Protein AF-A0A316I1Z2-F1 (afdb_monomer_lite)

Structure (mmCIF, N/CA/C/O backbone):
data_AF-A0A316I1Z2-F1
#
_entry.id   AF-A0A316I1Z2-F1
#
loop_
_atom_site.group_PDB
_atom_site.id
_atom_site.type_symbol
_atom_site.label_atom_id
_atom_site.label_alt_id
_atom_site.label_comp_id
_atom_site.label_asym_id
_atom_site.label_entity_id
_atom_site.label_seq_id
_atom_site.pdbx_PDB_ins_code
_atom_site.Cartn_x
_atom_site.Cartn_y
_atom_site.Cartn_z
_atom_site.occupancy
_atom_site.B_iso_or_equiv
_atom_site.auth_seq_id
_atom_site.auth_comp_id
_atom_site.auth_asym_id
_atom_site.auth_atom_id
_atom_site.pdbx_PDB_model_num
ATOM 1 N N . MET A 1 1 ? 31.428 8.433 -7.213 1.00 46.78 1 MET A N 1
ATOM 2 C CA . MET A 1 1 ? 30.487 7.360 -6.812 1.00 46.78 1 MET A CA 1
ATOM 3 C C . MET A 1 1 ? 29.718 6.823 -8.024 1.00 46.78 1 MET A C 1
ATOM 5 O O . MET A 1 1 ? 29.786 5.626 -8.244 1.00 46.78 1 MET A O 1
ATOM 9 N N . MET A 1 2 ? 29.160 7.686 -8.890 1.00 40.25 2 MET A N 1
ATOM 10 C CA . MET A 1 2 ? 28.476 7.294 -10.144 1.00 40.25 2 MET A CA 1
ATOM 11 C C . MET A 1 2 ? 29.281 6.396 -11.114 1.00 40.25 2 MET A C 1
ATOM 13 O O . MET A 1 2 ? 28.706 5.475 -11.684 1.00 40.25 2 MET A O 1
ATOM 17 N N . ASP A 1 3 ? 30.599 6.582 -11.278 1.00 41.19 3 ASP A N 1
ATOM 18 C CA . ASP A 1 3 ? 31.396 5.741 -12.202 1.00 41.19 3 ASP A CA 1
ATOM 19 C C . ASP A 1 3 ? 31.629 4.299 -11.716 1.00 41.19 3 ASP A C 1
ATOM 21 O O . ASP A 1 3 ? 31.776 3.384 -12.529 1.00 41.19 3 ASP A O 1
ATOM 25 N N . ARG A 1 4 ? 31.617 4.059 -10.395 1.00 43.34 4 ARG A N 1
ATOM 26 C CA . ARG A 1 4 ? 31.746 2.698 -9.840 1.00 43.34 4 ARG A CA 1
ATOM 27 C C . ARG A 1 4 ? 30.469 1.886 -10.045 1.00 43.34 4 ARG A C 1
ATOM 29 O O . ARG A 1 4 ? 30.561 0.697 -10.348 1.00 43.34 4 ARG A O 1
ATOM 36 N N . ASP A 1 5 ? 29.307 2.527 -9.950 1.00 40.28 5 ASP A N 1
ATOM 37 C CA . ASP A 1 5 ? 28.021 1.879 -10.222 1.00 40.28 5 ASP A CA 1
ATOM 38 C C . ASP A 1 5 ? 27.860 1.587 -11.721 1.00 40.28 5 ASP A C 1
ATOM 40 O O . ASP A 1 5 ? 27.439 0.497 -12.099 1.00 40.28 5 ASP A O 1
ATOM 44 N N . ARG A 1 6 ? 28.336 2.484 -12.597 1.00 44.94 6 ARG A N 1
ATOM 45 C CA . ARG A 1 6 ? 28.311 2.289 -14.059 1.00 44.94 6 ARG A CA 1
ATOM 46 C C . ARG A 1 6 ? 29.178 1.111 -14.528 1.00 44.94 6 ARG A C 1
ATOM 48 O O . ARG A 1 6 ? 28.749 0.319 -15.368 1.00 44.94 6 ARG A O 1
ATOM 55 N N . ALA A 1 7 ? 30.376 0.946 -13.959 1.00 49.59 7 ALA A N 1
ATOM 56 C CA . ALA A 1 7 ? 31.235 -0.212 -14.227 1.00 49.59 7 ALA A CA 1
ATOM 57 C C . ALA A 1 7 ? 30.634 -1.530 -13.693 1.00 49.59 7 ALA A C 1
ATOM 59 O O . ALA A 1 7 ? 30.805 -2.585 -14.310 1.00 49.59 7 ALA A O 1
ATOM 60 N N . ARG A 1 8 ? 29.889 -1.476 -12.578 1.00 49.25 8 ARG A N 1
ATOM 61 C CA . ARG A 1 8 ? 29.189 -2.634 -11.996 1.00 49.25 8 ARG A CA 1
ATOM 62 C C . ARG A 1 8 ? 28.021 -3.104 -1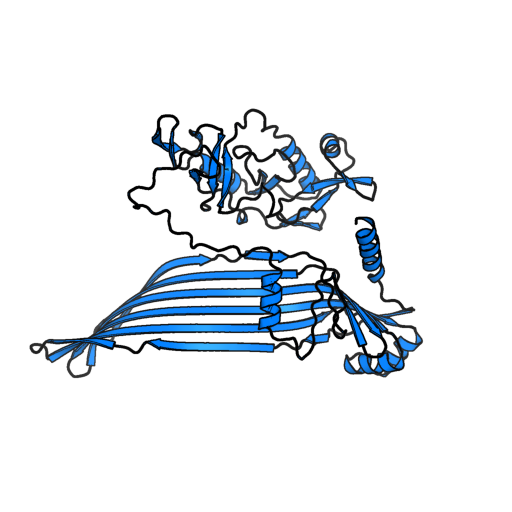2.860 1.00 49.25 8 ARG A C 1
ATOM 64 O O . ARG A 1 8 ? 27.962 -4.298 -13.151 1.00 49.25 8 ARG A O 1
ATOM 71 N N . THR A 1 9 ? 27.166 -2.199 -13.334 1.00 46.03 9 THR A N 1
ATOM 72 C CA . THR A 1 9 ? 26.037 -2.542 -14.219 1.00 46.03 9 THR A CA 1
ATOM 73 C C . THR A 1 9 ? 26.519 -3.153 -15.539 1.00 46.03 9 THR A C 1
ATOM 75 O O . THR A 1 9 ? 25.979 -4.158 -15.999 1.00 46.03 9 THR A O 1
ATOM 78 N N . ASN A 1 10 ? 27.619 -2.640 -16.102 1.00 50.72 10 ASN A N 1
ATOM 79 C CA . ASN A 1 10 ? 28.214 -3.188 -17.326 1.00 50.72 10 ASN A CA 1
ATOM 80 C C . ASN A 1 10 ? 28.819 -4.593 -17.146 1.00 50.72 10 ASN A C 1
ATOM 82 O O . ASN A 1 10 ? 28.800 -5.390 -18.083 1.00 50.72 10 ASN A O 1
ATOM 86 N N . ALA A 1 11 ? 29.335 -4.932 -15.960 1.00 52.25 11 ALA A N 1
ATOM 87 C CA . ALA A 1 11 ? 29.799 -6.289 -15.664 1.00 52.25 11 ALA A CA 1
ATOM 88 C C . ALA A 1 11 ? 28.636 -7.286 -15.502 1.00 52.25 11 ALA A C 1
ATOM 90 O O . ALA A 1 11 ? 28.808 -8.467 -15.790 1.00 52.25 11 ALA A O 1
ATOM 91 N N . ILE A 1 12 ? 27.463 -6.812 -15.069 1.00 50.16 12 ILE A N 1
ATOM 92 C CA . ILE A 1 12 ? 26.253 -7.627 -14.902 1.00 50.16 12 ILE A CA 1
ATOM 93 C C . ILE A 1 12 ? 25.601 -7.926 -16.256 1.00 50.16 12 ILE A C 1
ATOM 95 O O . ILE A 1 12 ? 25.300 -9.083 -16.530 1.00 50.16 12 ILE A O 1
ATOM 99 N N . ASN A 1 13 ? 25.500 -6.939 -17.150 1.00 49.72 13 ASN A N 1
ATOM 100 C CA . ASN A 1 13 ? 24.964 -7.152 -18.504 1.00 49.72 13 ASN A CA 1
ATOM 101 C C . ASN A 1 13 ? 25.866 -8.059 -19.365 1.00 49.72 13 ASN A C 1
ATOM 103 O O . ASN A 1 13 ? 25.390 -8.761 -20.250 1.00 49.72 13 ASN A O 1
ATOM 107 N N . ARG A 1 14 ? 27.173 -8.134 -19.070 1.00 55.22 14 ARG A N 1
ATOM 108 C CA . ARG A 1 14 ? 28.081 -9.109 -19.706 1.00 55.22 14 ARG A CA 1
ATOM 109 C C . ARG A 1 14 ? 27.858 -10.559 -19.257 1.00 55.22 14 ARG A C 1
ATOM 111 O O . ARG A 1 14 ? 28.442 -11.450 -19.863 1.00 55.22 14 ARG A O 1
ATOM 118 N N . MET A 1 15 ? 27.038 -10.813 -18.234 1.00 53.97 15 MET A N 1
ATOM 119 C CA . MET A 1 15 ? 26.677 -12.173 -17.812 1.00 53.97 15 MET A CA 1
ATOM 120 C C . MET A 1 15 ? 25.515 -12.770 -18.623 1.00 53.97 15 MET A C 1
ATOM 122 O O . MET A 1 15 ? 25.132 -13.900 -18.357 1.00 53.97 15 MET A O 1
ATOM 126 N N . GLU A 1 16 ? 24.947 -12.080 -19.618 1.00 57.81 16 GLU A N 1
ATOM 127 C CA . GLU A 1 16 ? 23.800 -12.610 -20.379 1.00 57.81 16 GLU A CA 1
ATOM 128 C C . GLU A 1 16 ? 24.110 -13.848 -21.233 1.00 57.81 16 GLU A C 1
ATOM 130 O O . GLU A 1 16 ? 23.185 -14.547 -21.651 1.00 57.81 16 GLU A O 1
ATOM 135 N N . ARG A 1 17 ? 25.390 -14.161 -21.471 1.00 68.06 17 ARG A N 1
ATOM 136 C CA . ARG A 1 17 ? 25.803 -15.406 -22.127 1.00 68.06 17 ARG A CA 1
ATOM 137 C C . ARG A 1 17 ? 26.915 -16.099 -21.341 1.00 68.06 17 ARG A C 1
ATOM 139 O O . ARG A 1 17 ? 27.908 -15.447 -21.008 1.00 68.06 17 ARG A O 1
ATOM 146 N N . PRO A 1 18 ? 26.792 -17.411 -21.074 1.00 68.75 18 PRO A N 1
ATOM 147 C CA . PRO A 1 18 ? 27.902 -18.194 -20.558 1.00 68.75 18 PRO A CA 1
ATOM 148 C C . PRO A 1 18 ? 29.105 -18.099 -21.513 1.00 68.75 18 PRO A C 1
ATOM 150 O O . PRO A 1 18 ? 28.916 -18.195 -22.726 1.00 68.75 18 PRO A O 1
ATOM 153 N N . PRO A 1 19 ? 30.336 -17.907 -21.016 1.00 69.06 19 PRO A N 1
ATOM 154 C CA . PRO A 1 19 ? 31.517 -17.875 -21.871 1.00 69.06 19 PRO A CA 1
ATOM 155 C C . PRO A 1 19 ? 31.836 -19.286 -22.387 1.00 69.06 19 PRO A C 1
ATOM 157 O O . PRO A 1 19 ? 32.014 -20.201 -21.591 1.00 69.06 19 PRO A O 1
ATOM 160 N N . GLY A 1 20 ? 31.914 -19.465 -23.706 1.00 75.81 20 GLY A N 1
ATOM 161 C CA . GLY A 1 20 ? 32.240 -20.743 -24.346 1.00 75.81 20 GLY A CA 1
ATOM 162 C C . GLY A 1 20 ? 31.683 -20.844 -25.767 1.00 75.81 20 GLY A C 1
ATOM 163 O O . GLY A 1 20 ? 30.848 -20.034 -26.169 1.00 75.81 20 GLY A O 1
ATOM 164 N N . ASP A 1 21 ? 32.140 -21.850 -26.512 1.00 84.44 21 ASP A N 1
ATOM 165 C CA . ASP A 1 21 ? 31.688 -22.126 -27.886 1.00 84.44 21 ASP A CA 1
ATOM 166 C C . ASP A 1 21 ? 30.320 -22.825 -27.906 1.00 84.44 21 ASP A C 1
ATOM 168 O O . ASP A 1 21 ? 29.581 -22.758 -28.888 1.00 84.44 21 ASP A O 1
ATOM 172 N N . VAL A 1 22 ? 29.986 -23.526 -26.818 1.00 85.25 22 VAL A N 1
ATOM 173 C CA . VAL A 1 22 ? 28.777 -24.335 -26.675 1.00 85.25 22 VAL A CA 1
ATOM 174 C C . VAL A 1 22 ? 28.107 -24.024 -25.341 1.00 85.25 22 VAL A C 1
ATOM 176 O O . VAL A 1 22 ? 28.742 -24.082 -24.289 1.00 85.25 22 VAL A O 1
ATOM 179 N N . VAL A 1 23 ? 26.801 -23.752 -25.378 1.00 86.31 23 VAL A N 1
ATOM 180 C CA . VAL A 1 23 ? 25.964 -23.639 -24.177 1.00 86.31 23 VAL A CA 1
ATOM 181 C C . VAL A 1 23 ? 25.261 -24.968 -23.929 1.00 86.31 23 VAL A C 1
ATOM 183 O O . VAL A 1 23 ? 24.553 -25.477 -24.800 1.00 86.31 23 VAL A O 1
ATOM 186 N N . VAL A 1 24 ? 25.447 -25.532 -22.739 1.00 86.56 24 VAL A N 1
ATOM 187 C CA . VAL A 1 24 ? 24.753 -26.746 -22.296 1.00 86.56 24 VAL A CA 1
ATOM 188 C C . VAL A 1 24 ? 23.719 -26.371 -21.240 1.00 86.56 24 VAL A C 1
ATOM 190 O O . VAL A 1 24 ? 24.060 -25.746 -20.237 1.00 86.56 24 VAL A O 1
ATOM 193 N N . ASN A 1 25 ? 22.464 -26.761 -21.471 1.00 86.56 25 ASN A N 1
ATOM 194 C CA . ASN A 1 25 ? 21.393 -26.654 -20.483 1.00 86.56 25 ASN A CA 1
ATOM 195 C C . ASN A 1 25 ? 21.446 -27.865 -19.554 1.00 86.56 25 ASN A C 1
ATOM 197 O O . ASN A 1 25 ? 21.504 -29.003 -20.023 1.00 86.56 25 ASN A O 1
ATOM 201 N N . LEU A 1 26 ? 21.416 -27.616 -18.253 1.00 84.31 26 LEU A N 1
ATOM 202 C CA . LEU A 1 26 ? 21.474 -28.642 -17.221 1.00 84.31 26 LEU A CA 1
ATOM 203 C C . LEU A 1 26 ? 20.125 -28.722 -16.494 1.00 84.31 26 LEU A C 1
ATOM 205 O O . LEU A 1 26 ? 19.379 -27.737 -16.487 1.00 84.31 26 LEU A O 1
ATOM 209 N N . PRO A 1 27 ? 19.774 -29.889 -15.923 1.00 84.06 27 PRO A N 1
ATOM 210 C CA . PRO A 1 27 ? 18.547 -30.026 -15.146 1.00 84.06 27 PRO A CA 1
ATOM 211 C C . PRO A 1 27 ? 18.563 -29.103 -13.919 1.00 84.06 27 PRO A C 1
ATOM 213 O O . PRO A 1 27 ? 19.612 -28.607 -13.509 1.00 84.06 27 PRO A O 1
ATOM 216 N N . ASN A 1 28 ? 17.393 -28.887 -13.318 1.00 83.38 28 ASN A N 1
ATOM 217 C CA . ASN A 1 28 ? 17.292 -28.127 -12.074 1.00 83.38 28 ASN A CA 1
ATOM 218 C C . ASN A 1 28 ? 18.073 -28.827 -10.956 1.00 83.38 28 ASN A C 1
ATOM 220 O O . ASN A 1 28 ? 18.028 -30.054 -10.845 1.00 83.38 28 ASN A O 1
ATOM 224 N N . TRP A 1 29 ? 18.753 -28.049 -10.115 1.00 79.88 29 TRP A N 1
ATOM 225 C CA . TRP A 1 29 ? 19.578 -28.572 -9.027 1.00 79.88 29 TRP A CA 1
ATOM 226 C C . TRP A 1 29 ? 19.152 -28.015 -7.679 1.00 79.88 29 TRP A C 1
ATOM 228 O O . TRP A 1 29 ? 19.153 -26.801 -7.472 1.00 79.88 29 TRP A O 1
ATOM 238 N N . ASP A 1 30 ? 18.895 -28.910 -6.732 1.00 75.44 30 ASP A N 1
ATOM 239 C CA . ASP A 1 30 ? 18.785 -28.547 -5.326 1.00 75.44 30 ASP A CA 1
ATOM 240 C C . ASP A 1 30 ? 20.195 -28.348 -4.763 1.00 75.44 30 ASP A C 1
ATOM 242 O O . ASP A 1 30 ? 20.983 -29.291 -4.630 1.00 75.44 30 ASP A O 1
ATOM 246 N N . PHE A 1 31 ? 20.543 -27.100 -4.454 1.00 69.94 31 PHE A N 1
ATOM 247 C CA . PHE A 1 31 ? 21.813 -26.782 -3.794 1.00 69.94 31 PHE A CA 1
ATOM 248 C C . PHE A 1 31 ? 21.638 -26.599 -2.283 1.00 69.94 31 PHE A C 1
ATOM 250 O O . PHE A 1 31 ? 22.595 -26.773 -1.534 1.00 69.94 31 PHE A O 1
ATOM 257 N N . LEU A 1 32 ? 20.407 -26.320 -1.844 1.00 66.19 32 LEU A N 1
ATOM 258 C CA . LEU A 1 32 ? 19.982 -26.331 -0.448 1.00 66.19 32 LEU A CA 1
ATOM 259 C C . LEU A 1 32 ? 18.757 -27.252 -0.341 1.00 66.19 32 LEU A C 1
ATOM 261 O O . LEU A 1 32 ? 17.657 -26.826 -0.714 1.00 66.19 32 LEU A O 1
ATOM 265 N N . PRO A 1 33 ? 18.919 -28.505 0.127 1.00 72.56 33 PRO A N 1
ATOM 266 C CA . PRO A 1 33 ? 17.795 -29.421 0.273 1.00 72.56 33 PRO A CA 1
ATOM 267 C C . PRO A 1 33 ? 16.758 -28.827 1.224 1.00 72.56 33 PRO A C 1
ATOM 269 O O . PRO A 1 33 ? 17.113 -28.145 2.190 1.00 72.56 33 PRO A O 1
ATOM 272 N N . SER A 1 34 ? 15.481 -29.098 0.951 1.00 71.62 34 SER A N 1
ATOM 273 C CA . SER A 1 34 ? 14.406 -28.612 1.809 1.00 71.62 34 SER A CA 1
ATOM 274 C C . SER A 1 34 ? 14.575 -29.157 3.223 1.00 71.62 34 SER A C 1
ATOM 276 O O . SER A 1 34 ? 14.685 -30.367 3.427 1.00 71.62 34 SER A O 1
ATOM 278 N N . ARG A 1 35 ? 14.618 -28.255 4.203 1.00 65.62 35 ARG A N 1
ATOM 279 C CA . ARG A 1 35 ? 14.578 -28.607 5.620 1.00 65.62 35 ARG A CA 1
ATOM 280 C C . ARG A 1 35 ? 13.475 -27.818 6.288 1.00 65.62 35 ARG A C 1
ATOM 282 O O . ARG A 1 35 ? 13.386 -26.609 6.096 1.00 65.62 35 ARG A O 1
ATOM 289 N N . THR A 1 36 ? 12.682 -28.499 7.100 1.00 62.38 36 THR A N 1
ATOM 290 C CA . THR A 1 36 ? 11.680 -27.899 7.978 1.00 62.38 36 THR A CA 1
ATOM 291 C C . THR A 1 36 ? 11.953 -28.329 9.410 1.00 62.38 36 THR A C 1
ATOM 293 O O . THR A 1 36 ? 12.466 -29.421 9.669 1.00 62.38 36 THR A O 1
ATOM 296 N N . LYS A 1 37 ? 11.662 -27.441 10.354 1.00 59.84 37 LYS A N 1
ATOM 297 C CA . LYS A 1 37 ? 11.731 -27.731 11.778 1.00 59.84 37 LYS A CA 1
ATOM 298 C C . LYS A 1 37 ? 10.529 -27.114 12.466 1.00 59.84 37 LYS A C 1
ATOM 300 O O . LYS A 1 37 ? 10.321 -25.905 12.381 1.00 59.84 37 LYS A O 1
ATOM 305 N N . ASP A 1 38 ? 9.807 -27.965 13.175 1.00 59.22 38 ASP A N 1
ATOM 306 C CA . ASP A 1 38 ? 8.667 -27.593 13.994 1.00 59.22 38 ASP A CA 1
ATOM 307 C C . ASP A 1 38 ? 9.032 -27.707 15.464 1.00 59.22 38 ASP A C 1
ATOM 309 O O . ASP A 1 38 ? 9.645 -28.685 15.895 1.00 59.22 38 ASP A O 1
ATOM 313 N N . HIS A 1 39 ? 8.633 -26.707 16.236 1.00 57.09 39 HIS A N 1
ATOM 314 C CA . HIS A 1 39 ? 8.652 -26.755 17.688 1.00 57.09 39 HIS A CA 1
ATOM 315 C C . HIS A 1 39 ? 7.308 -26.300 18.213 1.00 57.09 39 HIS A C 1
ATOM 317 O O . HIS A 1 39 ? 6.869 -25.192 17.917 1.00 57.09 39 HIS A O 1
ATOM 323 N N . ILE A 1 40 ? 6.671 -27.146 19.012 1.00 66.38 40 ILE A N 1
ATOM 324 C CA . ILE A 1 40 ? 5.400 -26.838 19.657 1.00 66.38 40 ILE A CA 1
ATOM 325 C C . ILE A 1 40 ? 5.623 -26.913 21.161 1.00 66.38 40 ILE A C 1
ATOM 327 O O . ILE A 1 40 ? 6.004 -27.950 21.701 1.00 66.38 40 ILE A O 1
ATOM 331 N N . PHE A 1 41 ? 5.384 -25.797 21.830 1.00 64.69 41 PHE A N 1
ATOM 332 C CA . PHE A 1 41 ? 5.392 -25.674 23.273 1.00 64.69 41 PHE A CA 1
ATOM 333 C C . PHE A 1 41 ? 3.948 -25.539 23.732 1.00 64.69 41 PHE A C 1
ATOM 335 O O . PHE A 1 41 ? 3.306 -24.513 23.514 1.00 64.69 41 PHE A O 1
ATOM 342 N N . THR A 1 42 ? 3.443 -26.573 24.390 1.00 68.44 42 THR A N 1
ATOM 343 C CA . THR A 1 42 ? 2.120 -26.542 25.013 1.00 68.44 42 THR A CA 1
ATOM 344 C C . THR A 1 42 ? 2.309 -26.496 26.516 1.00 68.44 42 THR A C 1
ATOM 346 O O . THR A 1 42 ? 2.973 -27.363 27.085 1.00 68.44 42 THR A O 1
ATOM 349 N N . LYS A 1 43 ? 1.724 -25.496 27.177 1.00 63.81 43 LYS A N 1
ATOM 350 C CA . LYS A 1 43 ? 1.676 -25.442 28.637 1.00 63.81 43 LYS A CA 1
ATOM 351 C C . LYS A 1 43 ? 0.223 -25.337 29.074 1.00 63.81 43 LYS A C 1
ATOM 353 O O . LYS A 1 43 ? -0.413 -24.300 28.909 1.00 63.81 43 LYS A O 1
ATOM 358 N N . ALA A 1 44 ? -0.287 -26.419 29.651 1.00 65.50 44 ALA A N 1
ATOM 359 C CA . ALA A 1 44 ? -1.543 -26.370 30.381 1.00 65.50 44 ALA A CA 1
ATOM 360 C C . ALA A 1 44 ? -1.317 -25.590 31.684 1.00 65.50 44 ALA A C 1
ATOM 362 O O . ALA A 1 44 ? -0.418 -25.922 32.461 1.00 65.50 44 ALA A O 1
ATOM 363 N N . LEU A 1 45 ? -2.117 -24.555 31.931 1.00 58.72 45 LEU A N 1
ATOM 364 C CA . LEU A 1 45 ? -2.263 -23.990 33.266 1.00 58.72 45 LEU A CA 1
ATOM 365 C C . LEU A 1 45 ? -3.379 -24.813 33.920 1.00 58.72 45 LEU A C 1
ATOM 367 O O . LEU A 1 45 ? -4.547 -24.704 33.556 1.00 58.72 45 LEU A O 1
ATOM 371 N N . SER A 1 46 ? -2.975 -25.748 34.782 1.00 54.66 46 SER A N 1
ATOM 372 C CA . SER A 1 46 ? -3.821 -26.803 35.356 1.00 54.66 46 SER A CA 1
ATOM 373 C C . SER A 1 46 ? -5.167 -26.291 35.878 1.00 54.66 46 SER A C 1
ATOM 375 O O . SER A 1 46 ? -5.216 -25.267 36.559 1.00 54.66 46 SER A O 1
ATOM 377 N N . GLY A 1 47 ? -6.232 -27.051 35.591 1.00 55.28 47 GLY A N 1
ATOM 378 C CA . GLY A 1 47 ? -7.604 -26.746 35.984 1.00 55.28 47 GLY A CA 1
ATOM 379 C C . GLY A 1 47 ? -7.774 -26.668 37.499 1.00 55.28 47 GLY A C 1
ATOM 380 O O . GLY A 1 47 ? -7.592 -27.662 38.199 1.00 55.28 47 GLY A O 1
ATOM 381 N N . LEU A 1 48 ? -8.120 -25.484 37.998 1.00 48.97 48 LEU A N 1
ATOM 382 C CA . LEU A 1 48 ? -8.493 -25.270 39.393 1.00 48.97 48 LEU A CA 1
ATOM 383 C C . LEU A 1 48 ? -10.014 -25.386 39.509 1.00 48.97 48 LEU A C 1
ATOM 385 O O . LEU A 1 48 ? -10.752 -24.642 38.857 1.00 48.97 48 LEU A O 1
ATOM 389 N N . THR A 1 49 ? -10.489 -26.299 40.358 1.00 54.81 49 THR A N 1
ATOM 390 C CA . THR A 1 49 ? -11.872 -26.261 40.845 1.00 54.81 49 THR A CA 1
ATOM 391 C C . THR A 1 49 ? -11.973 -25.103 41.829 1.00 54.81 49 THR A C 1
ATOM 393 O O . THR A 1 49 ? -11.440 -25.170 42.934 1.00 54.81 49 THR A O 1
ATOM 396 N N . LE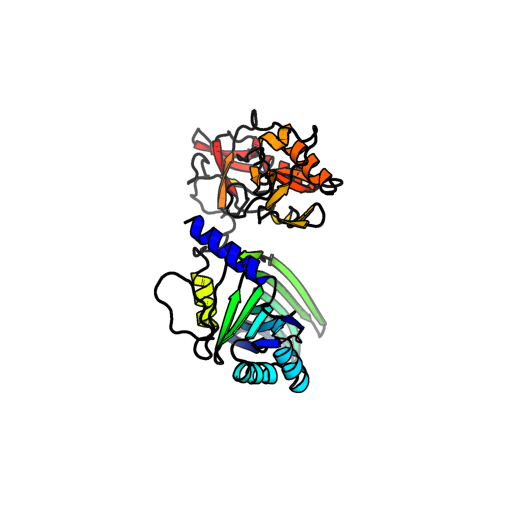U A 1 50 ? -12.599 -24.009 41.400 1.00 46.09 50 LEU A N 1
ATOM 397 C CA . LEU A 1 50 ? -12.718 -22.791 42.202 1.00 46.09 50 LEU A CA 1
ATOM 398 C C . LEU A 1 50 ? -13.741 -22.954 43.321 1.00 46.09 50 LEU A C 1
ATOM 400 O O . LEU A 1 50 ? -13.569 -22.396 44.402 1.00 46.09 50 LEU A O 1
ATOM 404 N N . LEU A 1 51 ? -14.827 -23.674 43.039 1.00 57.59 51 LEU A N 1
ATOM 405 C CA . LEU A 1 51 ? -15.965 -23.761 43.938 1.00 57.59 51 LEU A CA 1
ATOM 406 C C . LEU A 1 51 ? -16.786 -25.020 43.646 1.00 57.59 51 LEU A C 1
ATOM 408 O O . LEU A 1 51 ? -17.164 -25.265 42.500 1.00 57.59 51 LEU A O 1
ATOM 412 N N . ALA A 1 52 ? -17.081 -25.786 44.694 1.00 58.03 52 ALA A N 1
ATOM 413 C CA . ALA A 1 52 ? -18.026 -26.896 44.664 1.00 58.03 52 ALA A CA 1
ATOM 414 C C . ALA A 1 52 ? -19.212 -26.546 45.571 1.00 58.03 52 ALA A C 1
ATOM 416 O O . ALA A 1 52 ? -19.033 -26.340 46.771 1.00 58.03 52 ALA A O 1
ATOM 417 N N . ILE A 1 53 ? -20.411 -26.443 44.996 1.00 59.75 53 ILE A N 1
ATOM 418 C CA . ILE A 1 53 ? -21.637 -26.090 45.719 1.00 59.75 53 ILE A CA 1
ATOM 419 C C . ILE A 1 53 ? -22.531 -27.336 45.777 1.00 59.75 53 ILE A C 1
ATOM 421 O O . ILE A 1 53 ? -23.055 -27.750 44.736 1.00 59.75 53 ILE A O 1
ATOM 425 N N . PRO A 1 54 ? -22.706 -27.966 46.951 1.00 54.41 54 PRO A N 1
ATOM 426 C CA . PRO A 1 54 ? -23.701 -29.016 47.117 1.00 54.41 54 PRO A CA 1
ATOM 427 C C . PRO A 1 54 ? -25.110 -28.409 47.180 1.00 54.41 54 PRO A C 1
ATOM 429 O O . PRO A 1 54 ? -25.312 -27.378 47.817 1.00 54.41 54 PRO A O 1
ATOM 432 N N . ILE A 1 55 ? -26.085 -29.072 46.555 1.00 59.66 55 ILE A N 1
ATOM 433 C CA . ILE A 1 55 ? -27.523 -28.786 46.686 1.00 59.66 55 ILE A CA 1
ATOM 434 C C . ILE A 1 55 ? -28.178 -30.052 47.263 1.00 59.66 55 ILE A C 1
ATOM 436 O O . ILE A 1 55 ? -28.617 -30.927 46.502 1.00 59.66 55 ILE A O 1
ATOM 440 N N . PRO A 1 56 ? -28.151 -30.218 48.601 1.00 49.50 56 PRO A N 1
ATOM 441 C CA . PRO A 1 56 ? -28.503 -31.470 49.272 1.00 49.50 56 PRO A CA 1
ATOM 442 C C . PRO A 1 56 ? -29.923 -31.944 48.967 1.00 49.50 56 PRO A C 1
ATOM 444 O O . PRO A 1 56 ? -30.154 -33.141 48.821 1.00 49.50 56 PRO A O 1
ATOM 447 N N . GLU A 1 57 ? -30.857 -31.009 48.810 1.00 51.09 57 GLU A N 1
ATOM 448 C CA . GLU A 1 57 ? -32.278 -31.274 48.585 1.00 51.09 57 GLU A CA 1
ATOM 449 C C . GLU A 1 57 ? -32.543 -31.966 47.241 1.00 51.09 57 GLU A C 1
ATOM 451 O O . GLU A 1 57 ? -33.581 -32.599 47.065 1.00 51.09 57 GLU A O 1
ATOM 456 N N . LEU A 1 58 ? -31.602 -31.863 46.298 1.00 45.03 58 LEU A N 1
ATOM 457 C CA . LEU A 1 58 ? -31.711 -32.428 44.952 1.00 45.03 58 LEU A CA 1
ATOM 458 C C . LEU A 1 58 ? -30.695 -33.550 44.689 1.00 45.03 58 LEU A C 1
ATOM 460 O O . LEU A 1 58 ? -30.698 -34.131 43.606 1.00 45.03 58 LEU A O 1
ATOM 464 N N . GLY A 1 59 ? -29.806 -33.848 45.643 1.00 69.00 59 GLY A N 1
ATOM 465 C CA . GLY A 1 59 ? -28.687 -34.769 45.419 1.00 69.00 59 GLY A CA 1
ATOM 466 C C . GLY A 1 59 ? -27.736 -34.297 44.310 1.00 69.00 59 GLY A C 1
ATOM 467 O O . GLY A 1 59 ? -27.126 -35.128 43.631 1.00 69.00 59 GLY A O 1
ATOM 468 N N . VAL A 1 60 ? -27.641 -32.976 44.100 1.00 58.97 60 VAL A N 1
ATOM 469 C CA . VAL A 1 60 ? -26.858 -32.361 43.020 1.00 58.97 60 VAL A CA 1
ATOM 470 C C . VAL A 1 60 ? -25.572 -31.747 43.561 1.00 58.97 60 VAL A C 1
ATOM 472 O O . VAL A 1 60 ? -25.577 -31.067 44.586 1.00 58.97 60 VAL A O 1
ATOM 475 N N . LEU A 1 61 ? -24.470 -31.937 42.834 1.00 51.47 61 LEU A N 1
ATOM 476 C CA . LEU A 1 61 ? -23.212 -31.222 43.052 1.00 51.47 61 LEU A CA 1
ATOM 477 C C . LEU A 1 61 ? -22.920 -30.323 41.850 1.00 51.47 61 LEU A C 1
ATOM 479 O O . LEU A 1 61 ? -22.870 -30.814 40.719 1.00 51.47 61 LEU A O 1
ATOM 483 N N . VAL A 1 62 ? -22.702 -29.029 42.093 1.00 49.25 62 VAL A N 1
ATOM 484 C CA . VAL A 1 62 ? -22.263 -28.076 41.067 1.00 49.25 62 VAL A CA 1
ATOM 485 C C . VAL A 1 62 ? -20.774 -27.807 41.234 1.00 49.25 62 VAL A C 1
ATOM 487 O O . VAL A 1 62 ? -20.356 -27.281 42.263 1.00 49.25 62 VAL A O 1
ATOM 490 N N . ASN A 1 63 ? -19.980 -28.133 40.216 1.00 61.00 63 ASN A N 1
ATOM 491 C CA . ASN A 1 63 ? -18.547 -27.843 40.188 1.00 61.00 63 ASN A CA 1
ATOM 492 C C . ASN A 1 63 ? -18.258 -26.709 39.210 1.00 61.00 63 ASN A C 1
ATOM 494 O O . ASN A 1 63 ? -18.617 -26.812 38.036 1.00 61.00 63 ASN A O 1
ATOM 498 N N . VAL A 1 64 ? -17.576 -25.667 39.686 1.00 51.50 64 VAL A N 1
ATOM 499 C CA . VAL A 1 64 ? -17.045 -24.586 38.853 1.00 51.50 64 VAL A CA 1
ATOM 500 C C . VAL A 1 64 ? -15.549 -24.801 38.654 1.00 51.50 64 VAL A C 1
ATOM 502 O O . VAL A 1 64 ? -14.768 -24.717 39.604 1.00 51.50 64 VAL A O 1
ATOM 505 N N . ASN A 1 65 ? -15.149 -25.065 37.416 1.00 65.00 65 ASN A N 1
ATOM 506 C CA . ASN A 1 65 ? -13.761 -25.264 37.023 1.00 65.00 65 ASN A CA 1
ATOM 507 C C . ASN A 1 65 ? -13.300 -24.113 36.131 1.00 65.00 65 ASN A C 1
ATOM 509 O O . ASN A 1 65 ? -14.043 -23.646 35.269 1.00 65.00 65 ASN A O 1
ATOM 513 N N . VAL A 1 66 ? -12.057 -23.679 36.319 1.00 49.97 66 VAL A N 1
ATOM 514 C CA . VAL A 1 66 ? -11.373 -22.784 35.382 1.00 49.97 66 VAL A CA 1
ATOM 515 C C . VAL A 1 66 ? -10.160 -23.502 34.832 1.00 49.97 66 VAL A C 1
ATOM 517 O O . VAL A 1 66 ? -9.306 -23.949 35.596 1.00 49.97 66 VAL A O 1
ATOM 520 N N . SER A 1 67 ? -10.070 -23.582 33.508 1.00 72.00 67 SER A N 1
ATOM 521 C CA . SER A 1 67 ? -8.881 -24.045 32.797 1.00 72.00 67 SER A CA 1
ATOM 522 C C . SER A 1 67 ? -8.369 -22.951 31.873 1.00 72.00 67 SER A C 1
ATOM 524 O O . SER A 1 67 ? -9.162 -22.290 31.199 1.00 72.00 67 SER A O 1
ATOM 526 N N . ALA A 1 68 ? -7.051 -22.789 31.812 1.00 65.56 68 ALA A N 1
ATOM 527 C CA . ALA A 1 68 ? -6.411 -21.961 30.805 1.00 65.56 68 ALA A CA 1
ATOM 528 C C . ALA A 1 68 ? -5.337 -22.771 30.077 1.00 65.56 68 ALA A C 1
ATOM 530 O O . ALA A 1 68 ? -4.531 -23.471 30.692 1.00 65.56 68 ALA A O 1
ATOM 531 N N . ASP A 1 69 ? -5.320 -22.672 28.759 1.00 73.69 69 ASP A N 1
ATOM 532 C CA . ASP A 1 69 ? -4.322 -23.298 27.909 1.00 73.69 69 ASP A CA 1
ATOM 533 C C . ASP A 1 69 ? -3.581 -22.224 27.118 1.00 73.69 69 ASP A C 1
ATOM 535 O O . ASP A 1 69 ? -4.166 -21.261 26.629 1.00 73.69 69 ASP A O 1
ATOM 539 N N . ALA A 1 70 ? -2.262 -22.372 27.027 1.00 58.28 70 ALA A N 1
ATOM 540 C CA . ALA A 1 70 ? -1.448 -21.579 26.126 1.00 58.28 70 ALA A CA 1
ATOM 541 C C . ALA A 1 70 ? -0.593 -22.521 25.279 1.00 58.28 70 ALA A C 1
ATOM 543 O O . ALA A 1 70 ? 0.109 -23.393 25.807 1.00 58.28 70 ALA A O 1
ATOM 544 N N . SER A 1 71 ? -0.649 -22.337 23.963 1.00 69.00 71 SER A N 1
ATOM 545 C CA . SER A 1 71 ? 0.210 -23.041 23.020 1.00 69.00 71 SER A CA 1
ATOM 546 C C . SER A 1 71 ? 1.007 -22.046 22.186 1.00 69.00 71 SER A C 1
ATOM 548 O O . SER A 1 71 ? 0.519 -20.978 21.810 1.00 69.00 71 SER A O 1
ATOM 550 N N . PHE A 1 72 ? 2.262 -22.392 21.933 1.00 48.03 72 PHE A N 1
ATOM 551 C CA . PHE A 1 72 ? 3.175 -21.635 21.098 1.00 48.03 72 PHE A CA 1
ATOM 552 C C . PHE A 1 72 ? 3.833 -22.591 20.106 1.00 48.03 72 PHE A C 1
ATOM 554 O O . PHE A 1 72 ? 4.517 -23.532 20.500 1.00 48.03 72 PHE A O 1
ATOM 561 N N . GLY A 1 73 ? 3.624 -22.353 18.820 1.00 51.97 73 GLY A N 1
ATOM 562 C CA . GLY A 1 73 ? 4.236 -23.079 17.719 1.00 51.97 73 GLY A CA 1
ATOM 563 C C . GLY A 1 73 ? 5.220 -22.187 16.974 1.00 51.97 73 GLY A C 1
ATOM 564 O O . GLY A 1 73 ? 4.901 -21.042 16.657 1.00 51.97 73 GLY A O 1
ATOM 565 N N . LEU A 1 74 ? 6.402 -22.718 16.681 1.00 44.84 74 LEU A N 1
ATOM 566 C CA . LEU A 1 74 ? 7.376 -22.146 15.761 1.00 44.84 74 LEU A CA 1
ATOM 567 C C . LEU A 1 74 ? 7.616 -23.148 14.629 1.00 44.84 74 LEU A C 1
ATOM 569 O O . LEU A 1 74 ? 8.093 -24.254 14.871 1.00 44.84 74 LEU A O 1
ATOM 573 N N . HIS A 1 75 ? 7.327 -22.731 13.405 1.00 57.47 75 HIS A N 1
ATOM 574 C CA . HIS A 1 75 ? 7.684 -23.417 12.171 1.00 57.47 75 HIS A CA 1
ATOM 575 C C . HIS A 1 75 ? 8.806 -22.635 11.490 1.00 57.47 75 HIS A C 1
ATOM 577 O O . HIS A 1 75 ? 8.713 -21.417 11.348 1.00 57.47 75 HIS A O 1
ATOM 583 N N . ALA A 1 76 ? 9.861 -23.299 11.037 1.00 49.31 76 ALA A N 1
ATOM 584 C CA . ALA A 1 76 ? 10.848 -22.681 10.159 1.00 49.31 76 ALA A CA 1
ATOM 585 C C . ALA A 1 76 ? 11.251 -23.653 9.055 1.00 49.31 76 ALA A C 1
ATOM 587 O O . ALA A 1 76 ? 11.491 -24.832 9.318 1.00 49.31 76 ALA A O 1
ATOM 588 N N . GLY A 1 77 ? 11.357 -23.156 7.828 1.00 54.19 77 GLY A N 1
ATOM 589 C CA . GLY A 1 77 ? 11.758 -23.942 6.674 1.00 54.19 77 GLY A CA 1
ATOM 590 C C . GLY A 1 77 ? 12.641 -23.163 5.712 1.00 54.19 77 GLY A C 1
ATOM 591 O O . GLY A 1 77 ? 12.578 -21.937 5.645 1.00 54.19 77 GLY A O 1
ATOM 592 N N . TYR A 1 78 ? 13.476 -23.870 4.956 1.00 64.62 78 TYR A N 1
ATOM 593 C CA . TYR A 1 78 ? 14.190 -23.293 3.821 1.00 64.62 78 TYR A CA 1
ATOM 594 C C . TYR A 1 78 ? 14.442 -24.324 2.723 1.00 64.62 78 TYR A C 1
ATOM 596 O O . TYR A 1 78 ? 14.508 -25.523 2.984 1.00 64.62 78 TYR A O 1
ATOM 604 N N . SER A 1 79 ? 14.609 -23.843 1.495 1.00 64.88 79 SER A N 1
ATOM 605 C CA . SER A 1 79 ? 15.075 -24.610 0.339 1.00 64.88 79 SER A CA 1
ATOM 606 C C . SER A 1 79 ? 15.717 -23.682 -0.688 1.00 64.88 79 SER A C 1
ATOM 608 O O . SER A 1 79 ? 15.413 -22.490 -0.741 1.00 64.88 79 SER A O 1
ATOM 610 N N . GLY A 1 80 ? 16.595 -24.224 -1.526 1.00 72.75 80 GLY A N 1
ATOM 611 C CA . GLY A 1 80 ? 17.251 -23.473 -2.591 1.00 72.75 80 GLY A CA 1
ATOM 612 C C . GLY A 1 80 ? 17.452 -24.329 -3.830 1.00 72.75 80 GLY A C 1
ATOM 613 O O . GLY A 1 80 ? 18.069 -25.394 -3.765 1.00 72.75 80 GLY A O 1
ATOM 614 N N . GLN A 1 81 ? 16.947 -23.830 -4.954 1.00 80.38 81 GLN A N 1
ATOM 615 C CA . GLN A 1 81 ? 17.017 -24.481 -6.254 1.00 80.38 81 GLN A CA 1
ATOM 616 C C . GLN A 1 81 ? 17.675 -23.570 -7.283 1.00 80.38 81 GLN A C 1
ATOM 618 O O . GLN A 1 81 ? 17.412 -22.367 -7.329 1.00 80.38 81 GLN A O 1
ATOM 623 N N . MET A 1 82 ? 18.508 -24.151 -8.134 1.00 81.44 82 MET A N 1
ATOM 624 C CA . MET A 1 82 ? 18.925 -23.549 -9.391 1.00 81.44 82 MET A CA 1
ATOM 625 C C . MET A 1 82 ? 18.038 -24.074 -10.510 1.00 81.44 82 MET A C 1
ATOM 627 O O . MET A 1 82 ? 17.854 -25.281 -10.654 1.00 81.44 82 MET A O 1
ATOM 631 N N . GLN A 1 83 ? 17.507 -23.160 -11.306 1.00 87.44 83 GLN A N 1
ATOM 632 C CA . GLN A 1 83 ? 16.676 -23.428 -12.468 1.00 87.44 83 GLN A CA 1
ATOM 633 C C . GLN A 1 83 ? 17.336 -22.825 -13.703 1.00 87.44 83 GLN A C 1
ATOM 635 O O . GLN A 1 83 ? 18.157 -21.913 -13.589 1.00 87.44 83 GLN A O 1
ATOM 640 N N . ASN A 1 84 ? 16.985 -23.325 -14.889 1.00 85.81 84 ASN A N 1
ATOM 641 C CA . ASN A 1 84 ? 17.506 -22.808 -16.160 1.00 85.81 84 ASN A CA 1
ATOM 642 C C . ASN A 1 84 ? 19.043 -22.707 -16.168 1.00 85.81 84 ASN A C 1
ATOM 644 O O . ASN A 1 84 ? 19.610 -21.695 -16.580 1.00 85.81 84 ASN A O 1
ATOM 648 N N . VAL A 1 85 ? 19.719 -23.734 -15.645 1.00 84.81 85 VAL A N 1
ATOM 649 C CA . VAL A 1 85 ? 21.176 -23.736 -15.509 1.00 84.81 85 VAL A CA 1
ATOM 650 C C . VAL A 1 85 ? 21.801 -23.856 -16.896 1.00 84.81 85 VAL A C 1
ATOM 652 O O . VAL A 1 85 ? 21.591 -24.843 -17.599 1.00 84.81 85 VAL A O 1
ATOM 655 N N . GLN A 1 86 ? 22.581 -22.855 -17.287 1.00 88.00 86 GLN A N 1
ATOM 656 C CA . GLN A 1 86 ? 23.291 -22.799 -18.560 1.00 88.00 86 GLN A CA 1
ATOM 657 C C . GLN A 1 86 ? 24.787 -22.710 -18.312 1.00 88.00 86 GLN A C 1
ATOM 659 O O . GLN A 1 86 ? 25.242 -21.827 -17.588 1.00 88.00 86 GLN A O 1
ATOM 664 N N . VAL A 1 87 ? 25.562 -23.583 -18.946 1.00 86.31 87 VAL A N 1
ATOM 665 C CA . VAL A 1 87 ? 27.022 -23.616 -18.807 1.00 86.31 87 VAL A CA 1
ATOM 666 C C . VAL A 1 87 ? 27.682 -23.362 -20.141 1.00 86.31 87 VAL A C 1
ATOM 668 O O . VAL A 1 87 ? 27.323 -23.983 -21.138 1.00 86.31 87 VAL A O 1
ATOM 671 N N . GLY A 1 88 ? 28.650 -22.452 -20.142 1.00 85.88 88 GLY A N 1
ATOM 672 C CA . GLY A 1 88 ? 29.485 -22.167 -21.296 1.00 85.88 88 GLY A CA 1
ATOM 673 C C . GLY A 1 88 ? 30.693 -23.085 -21.270 1.00 85.88 88 GLY A C 1
ATOM 674 O O . GLY A 1 88 ? 31.430 -23.114 -20.285 1.00 85.88 88 GLY A O 1
ATOM 675 N N . LEU A 1 89 ? 30.848 -23.872 -22.330 1.00 86.56 89 LEU A N 1
ATOM 676 C CA . LEU A 1 89 ? 31.893 -24.877 -22.482 1.00 86.56 89 LEU A CA 1
ATOM 677 C C . LEU A 1 89 ? 32.556 -24.733 -23.852 1.00 86.56 89 LEU A C 1
ATOM 679 O O . LEU A 1 89 ? 31.934 -24.284 -24.816 1.00 86.56 89 LEU A O 1
ATOM 683 N N . THR A 1 90 ?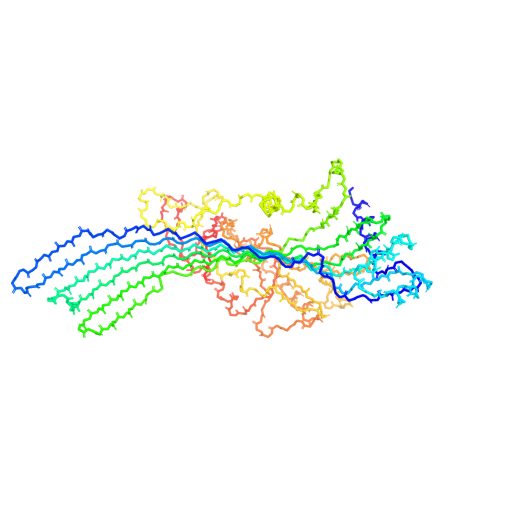 33.803 -25.176 -23.973 1.00 88.00 90 THR A N 1
ATOM 684 C CA . THR A 1 90 ? 34.394 -25.447 -25.292 1.00 88.00 90 THR A CA 1
ATOM 685 C C . THR A 1 90 ? 33.712 -26.656 -25.939 1.00 88.00 90 THR A C 1
ATOM 687 O O . THR A 1 90 ? 33.111 -27.494 -25.257 1.00 88.00 90 THR A O 1
ATOM 690 N N . ALA A 1 91 ? 33.829 -26.807 -27.260 1.00 86.62 91 ALA A N 1
ATOM 691 C CA . ALA A 1 91 ? 33.257 -27.963 -27.962 1.00 86.62 91 ALA A CA 1
ATOM 692 C C . ALA A 1 91 ? 33.761 -29.314 -27.406 1.00 86.62 91 ALA A C 1
ATOM 694 O O . ALA A 1 91 ? 32.991 -30.271 -27.277 1.00 86.62 91 ALA A O 1
ATOM 695 N N . PHE A 1 92 ? 35.041 -29.380 -27.022 1.00 88.06 92 PHE A N 1
ATOM 696 C CA . PHE A 1 92 ? 35.637 -30.560 -26.393 1.00 88.06 92 PHE A CA 1
ATOM 697 C C . PHE A 1 92 ? 35.026 -30.837 -25.014 1.00 88.06 92 PHE A C 1
ATOM 699 O O . PHE A 1 92 ? 34.591 -31.956 -24.739 1.00 88.06 92 PHE A O 1
ATOM 706 N N . GLN A 1 93 ? 34.923 -29.802 -24.176 1.00 88.12 93 GLN A N 1
ATOM 707 C CA . GLN A 1 93 ? 34.325 -29.896 -22.848 1.00 88.12 93 GLN A CA 1
ATOM 708 C C . GLN A 1 93 ? 32.856 -30.343 -22.907 1.00 88.12 93 GLN A C 1
ATOM 710 O O . GLN A 1 93 ? 32.447 -31.220 -22.150 1.00 88.12 93 GLN A O 1
ATOM 715 N N . ALA A 1 94 ? 32.069 -29.806 -23.844 1.00 87.75 94 ALA A N 1
ATOM 716 C CA . ALA A 1 94 ? 30.670 -30.188 -24.020 1.00 87.75 94 ALA A CA 1
ATOM 717 C C . ALA A 1 94 ? 30.509 -31.664 -24.423 1.00 87.75 94 ALA A C 1
ATOM 719 O O . ALA A 1 94 ? 29.594 -32.338 -23.947 1.00 87.75 94 ALA A O 1
ATOM 720 N N . ARG A 1 95 ? 31.399 -32.190 -25.277 1.00 88.06 95 ARG A N 1
ATOM 721 C CA . ARG A 1 95 ? 31.394 -33.611 -25.656 1.00 88.06 95 ARG A CA 1
ATOM 722 C C . ARG A 1 95 ? 31.755 -34.507 -24.470 1.00 88.06 95 ARG A C 1
ATOM 724 O O . ARG A 1 95 ? 31.071 -35.502 -24.250 1.00 88.06 95 ARG A O 1
ATOM 731 N N . ALA A 1 96 ? 32.777 -34.134 -23.704 1.00 86.62 96 ALA A N 1
ATOM 732 C CA . ALA A 1 96 ? 33.193 -34.868 -22.513 1.00 86.62 96 ALA A CA 1
ATOM 733 C C . ALA A 1 96 ? 32.093 -34.890 -21.437 1.00 86.62 96 ALA A C 1
ATOM 735 O O . ALA A 1 96 ? 31.776 -35.955 -20.913 1.00 86.62 96 ALA A O 1
ATOM 736 N N . LEU A 1 97 ? 31.434 -33.754 -21.174 1.00 87.44 97 LEU A N 1
ATOM 737 C CA . LEU A 1 97 ? 30.328 -33.689 -20.215 1.00 87.44 97 LEU A CA 1
ATOM 738 C C . LEU A 1 97 ? 29.158 -34.601 -20.623 1.00 87.44 97 LEU A C 1
ATOM 740 O O . LEU A 1 97 ? 28.623 -35.322 -19.789 1.00 87.44 97 LEU A O 1
ATOM 744 N N . ARG A 1 98 ? 28.800 -34.655 -21.916 1.00 87.12 98 ARG A N 1
ATOM 745 C CA . ARG A 1 98 ? 27.744 -35.566 -22.409 1.00 87.12 98 ARG A CA 1
ATOM 746 C C . ARG A 1 98 ? 28.060 -37.045 -22.189 1.00 87.12 98 ARG A C 1
ATOM 748 O O . ARG A 1 98 ? 27.132 -37.828 -22.031 1.00 87.12 98 ARG A O 1
ATOM 755 N N . MET A 1 99 ? 29.337 -37.427 -22.214 1.00 89.44 99 MET A N 1
ATOM 756 C CA . MET A 1 99 ? 29.760 -38.811 -21.977 1.00 89.44 99 MET A CA 1
ATOM 757 C C . MET A 1 99 ? 29.716 -39.185 -20.496 1.00 89.44 99 MET A C 1
ATOM 759 O O . MET A 1 99 ? 29.423 -40.330 -20.170 1.00 89.44 99 MET A O 1
ATOM 763 N N . LEU A 1 100 ? 30.011 -38.232 -19.612 1.00 87.31 100 LEU A N 1
ATOM 764 C CA . LEU A 1 100 ? 30.061 -38.470 -18.172 1.00 87.31 100 LEU A CA 1
ATOM 765 C C . LEU A 1 100 ? 28.675 -38.391 -17.515 1.00 87.31 100 LEU A C 1
ATOM 767 O O . LEU A 1 100 ? 28.452 -39.046 -16.502 1.00 87.31 100 LEU A O 1
ATOM 771 N N . GLY A 1 101 ? 27.762 -37.599 -18.084 1.00 88.25 101 GLY A N 1
ATOM 772 C CA . GLY A 1 101 ? 26.447 -37.302 -17.515 1.00 88.25 101 GLY A CA 1
ATOM 773 C C . GLY A 1 101 ? 26.283 -35.820 -17.168 1.00 88.25 101 GLY A C 1
ATOM 774 O O . GLY A 1 101 ? 27.241 -35.053 -17.108 1.00 88.25 101 GLY A O 1
ATOM 775 N N . THR A 1 102 ? 25.037 -35.392 -16.967 1.00 83.75 102 THR A N 1
ATOM 776 C CA . THR A 1 102 ? 24.683 -33.985 -16.690 1.00 83.75 102 THR A CA 1
ATOM 777 C C . THR A 1 102 ? 24.165 -33.763 -15.269 1.00 83.75 102 THR A C 1
ATOM 779 O O . THR A 1 102 ? 23.552 -32.731 -14.991 1.00 83.75 102 THR A O 1
ATOM 782 N N . ASP A 1 103 ? 24.354 -34.733 -14.373 1.00 84.62 103 ASP A N 1
ATOM 783 C CA . ASP A 1 103 ? 24.047 -34.568 -12.955 1.00 84.62 103 ASP A CA 1
ATOM 784 C C . ASP A 1 103 ? 25.096 -33.688 -12.248 1.00 84.62 103 ASP A C 1
ATOM 786 O O . ASP A 1 103 ? 26.191 -33.429 -12.760 1.00 84.62 103 ASP A O 1
ATOM 790 N N . ARG A 1 104 ? 24.738 -33.204 -11.054 1.00 77.12 104 ARG A N 1
ATOM 791 C CA . ARG A 1 104 ? 25.555 -32.276 -10.264 1.00 77.12 104 ARG A CA 1
ATOM 792 C C . ARG A 1 104 ? 26.930 -32.852 -9.922 1.00 77.12 104 ARG A C 1
ATOM 794 O O . ARG A 1 104 ? 27.932 -32.158 -10.090 1.00 77.12 104 ARG A O 1
ATOM 801 N N . ASP A 1 105 ? 26.987 -34.090 -9.444 1.00 80.50 105 ASP A N 1
ATOM 802 C CA . ASP A 1 105 ? 28.231 -34.701 -8.963 1.00 80.50 105 ASP A CA 1
ATOM 803 C C . ASP A 1 105 ? 29.198 -34.928 -10.122 1.00 80.50 105 ASP A C 1
ATOM 805 O O . ASP A 1 105 ? 30.410 -34.723 -10.013 1.00 80.50 105 ASP A O 1
ATOM 809 N N . THR A 1 106 ? 28.655 -35.294 -11.278 1.00 82.88 106 THR A N 1
ATOM 810 C CA . THR A 1 106 ? 29.411 -35.386 -12.520 1.00 82.88 106 THR A CA 1
ATOM 811 C C . THR A 1 106 ? 29.960 -34.038 -12.964 1.00 82.88 106 THR A C 1
ATOM 813 O O . THR A 1 106 ? 31.125 -33.967 -13.348 1.00 82.88 106 THR A O 1
ATOM 816 N N . LEU A 1 107 ? 29.191 -32.955 -12.855 1.00 78.38 107 LEU A N 1
ATOM 817 C CA . LEU A 1 107 ? 29.672 -31.626 -13.222 1.00 78.38 107 LEU A CA 1
ATOM 818 C C . LEU A 1 107 ? 30.783 -31.115 -12.291 1.00 78.38 107 LEU A C 1
ATOM 820 O O . LEU A 1 107 ? 31.756 -30.532 -12.766 1.00 78.38 107 LEU A O 1
ATOM 824 N N . VAL A 1 108 ? 30.668 -31.355 -10.981 1.00 76.62 108 VAL A N 1
ATOM 825 C CA . VAL A 1 108 ? 31.714 -30.993 -10.009 1.00 76.62 108 VAL A CA 1
ATOM 826 C C . VAL A 1 108 ? 33.011 -31.740 -10.325 1.00 76.62 108 VAL A C 1
ATOM 828 O O . VAL A 1 108 ? 34.074 -31.124 -10.415 1.00 76.62 108 VAL A O 1
ATOM 831 N N . ARG A 1 109 ? 32.923 -33.053 -10.585 1.00 81.69 109 ARG A N 1
ATOM 832 C CA . ARG A 1 109 ? 34.073 -33.865 -11.021 1.00 81.69 109 ARG A CA 1
ATOM 833 C C . ARG A 1 109 ? 34.640 -33.381 -12.354 1.00 81.69 109 ARG A C 1
ATOM 835 O O . ARG A 1 109 ? 35.854 -33.274 -12.507 1.00 81.69 109 ARG A O 1
ATOM 842 N N . PHE A 1 110 ? 33.766 -33.060 -13.304 1.00 83.62 110 PHE A N 1
ATOM 843 C CA . PHE A 1 110 ? 34.140 -32.577 -14.626 1.00 83.62 110 PHE A CA 1
ATOM 844 C C . PHE A 1 110 ? 34.901 -31.254 -14.558 1.00 83.62 110 PHE A C 1
ATOM 846 O O . PHE A 1 110 ? 35.952 -31.129 -15.175 1.00 83.62 110 PHE A O 1
ATOM 853 N N . ALA A 1 111 ? 34.420 -30.291 -13.778 1.00 80.06 111 ALA A N 1
ATOM 854 C CA . ALA A 1 111 ? 35.093 -29.013 -13.597 1.00 80.06 111 ALA A CA 1
ATOM 855 C C . ALA A 1 111 ? 36.466 -29.173 -12.917 1.00 80.06 111 ALA A C 1
ATOM 857 O O . ALA A 1 111 ? 37.416 -28.505 -13.304 1.00 80.06 111 ALA A O 1
ATOM 858 N N . GLY A 1 112 ? 36.626 -30.134 -12.000 1.00 80.69 112 GLY A N 1
ATOM 859 C CA . GLY A 1 112 ? 37.946 -30.490 -11.464 1.00 80.69 112 GLY A CA 1
ATOM 860 C C . GLY A 1 112 ? 38.958 -30.927 -12.538 1.00 80.69 112 GLY A C 1
ATOM 861 O O . GLY A 1 112 ? 40.146 -30.658 -12.401 1.00 80.69 112 GLY A O 1
ATOM 862 N N . MET A 1 113 ? 38.496 -31.553 -13.627 1.00 82.81 113 MET A N 1
ATOM 863 C CA . MET A 1 113 ? 39.342 -31.974 -14.756 1.00 82.81 113 MET A CA 1
ATOM 864 C C . MET A 1 113 ? 39.484 -30.898 -15.841 1.00 82.81 113 MET A C 1
ATOM 866 O O . MET A 1 113 ? 40.526 -30.783 -16.479 1.00 82.81 113 MET A O 1
ATOM 870 N N . ALA A 1 114 ? 38.419 -30.137 -16.086 1.00 80.00 114 ALA A N 1
ATOM 871 C CA . ALA A 1 114 ? 38.304 -29.196 -17.196 1.00 80.00 114 ALA A CA 1
ATOM 872 C C . ALA A 1 114 ? 38.832 -27.788 -16.868 1.00 80.00 114 ALA A C 1
ATOM 874 O O . ALA A 1 114 ? 38.846 -26.929 -17.754 1.00 80.00 114 ALA A O 1
ATOM 875 N N . GLY A 1 115 ? 39.240 -27.552 -15.617 1.00 83.81 115 GLY A N 1
ATOM 876 C CA . GLY A 1 115 ? 39.612 -26.241 -15.101 1.00 83.81 115 GLY A CA 1
ATOM 877 C C . GLY A 1 115 ? 38.384 -25.387 -14.781 1.00 83.81 115 GLY A C 1
ATOM 878 O O . GLY A 1 115 ? 37.378 -25.862 -14.258 1.00 83.81 115 GLY A O 1
ATOM 879 N N . SER A 1 116 ? 38.449 -24.093 -15.087 1.00 79.56 116 SER A N 1
ATOM 880 C CA . SER A 1 116 ? 37.351 -23.190 -14.758 1.00 79.56 116 SER A CA 1
ATOM 881 C C . SER A 1 116 ? 36.104 -23.425 -15.610 1.00 79.56 116 SER A C 1
ATOM 883 O O . SER A 1 116 ? 36.171 -23.320 -16.836 1.00 79.56 116 SER A O 1
ATOM 885 N N . VAL A 1 117 ? 34.951 -23.613 -14.973 1.00 82.81 117 VAL A N 1
ATOM 886 C CA . VAL A 1 117 ? 33.645 -23.677 -15.645 1.00 82.81 117 VAL A CA 1
ATOM 887 C C . VAL A 1 117 ? 32.810 -22.480 -15.212 1.00 82.81 117 VAL A C 1
ATOM 889 O O . VAL A 1 117 ? 32.820 -22.112 -14.041 1.00 82.81 117 VAL A O 1
ATOM 892 N N . ARG A 1 118 ? 32.095 -21.838 -16.140 1.00 82.88 118 ARG A N 1
ATOM 893 C CA . ARG A 1 118 ? 31.210 -20.707 -15.829 1.00 82.88 118 ARG A CA 1
ATOM 894 C C . ARG A 1 118 ? 29.838 -20.911 -16.442 1.00 82.88 118 ARG A C 1
ATOM 896 O O . ARG A 1 118 ? 29.702 -21.426 -17.550 1.00 82.88 118 ARG A O 1
ATOM 903 N N . GLY A 1 119 ? 28.826 -20.452 -15.728 1.00 85.56 119 GLY A N 1
ATOM 904 C CA . GLY A 1 119 ? 27.449 -20.559 -16.152 1.00 85.56 119 GLY A CA 1
ATOM 905 C C . GLY A 1 119 ? 26.579 -19.443 -15.608 1.00 85.56 119 GLY A C 1
ATOM 906 O O . GLY A 1 119 ? 27.014 -18.591 -14.831 1.00 85.56 119 GLY A O 1
ATOM 907 N N . ILE A 1 120 ? 25.327 -19.470 -16.035 1.00 83.19 120 ILE A N 1
ATOM 908 C CA . ILE A 1 120 ? 24.247 -18.702 -15.435 1.00 83.19 120 ILE A CA 1
ATOM 909 C C . ILE A 1 120 ? 23.159 -19.651 -14.964 1.00 83.19 120 ILE A C 1
ATOM 911 O O . ILE A 1 120 ? 22.994 -20.740 -15.508 1.00 83.19 120 ILE A O 1
ATOM 915 N N . ALA A 1 121 ? 22.439 -19.258 -13.928 1.00 83.88 121 ALA A N 1
ATOM 916 C CA . ALA A 1 121 ? 21.278 -19.985 -13.442 1.00 83.88 121 ALA A CA 1
ATOM 917 C C . ALA A 1 121 ? 20.278 -18.996 -12.853 1.00 83.88 121 ALA A C 1
ATOM 919 O O . ALA A 1 121 ? 20.666 -17.947 -12.340 1.00 83.88 121 ALA A O 1
ATOM 920 N N . ASP A 1 122 ? 19.000 -19.334 -12.885 1.00 80.44 122 ASP A N 1
ATOM 921 C CA . ASP A 1 122 ? 17.993 -18.647 -12.092 1.00 80.44 122 ASP A CA 1
ATOM 922 C C . ASP A 1 122 ? 17.953 -19.323 -10.713 1.00 80.44 122 ASP A C 1
ATOM 924 O O . ASP A 1 122 ? 17.569 -20.482 -10.581 1.00 80.44 122 ASP A O 1
ATOM 928 N N . VAL A 1 123 ? 18.406 -18.624 -9.674 1.00 72.81 123 VAL A N 1
ATOM 929 C CA . VAL A 1 123 ? 18.374 -19.124 -8.297 1.00 72.81 123 VAL A CA 1
ATOM 930 C C . VAL A 1 123 ? 17.056 -18.738 -7.651 1.00 72.81 123 VAL A C 1
ATOM 932 O O . VAL A 1 123 ? 16.664 -17.569 -7.659 1.00 72.81 123 VAL A O 1
ATOM 935 N N . VAL A 1 124 ? 16.407 -19.730 -7.052 1.00 75.50 124 VAL A N 1
ATOM 936 C CA . VAL A 1 124 ? 15.224 -19.578 -6.213 1.00 75.50 124 VAL A CA 1
ATOM 937 C C . VAL A 1 124 ? 15.574 -20.079 -4.817 1.00 75.50 124 VAL A C 1
ATOM 939 O O . VAL A 1 124 ? 15.725 -21.280 -4.617 1.00 75.50 124 VAL A O 1
ATOM 942 N N . ILE A 1 125 ? 15.705 -19.172 -3.850 1.00 67.94 125 ILE A N 1
ATOM 943 C CA . ILE A 1 125 ? 15.815 -19.519 -2.428 1.00 67.94 125 ILE A CA 1
ATOM 944 C C . ILE A 1 125 ? 14.499 -19.148 -1.768 1.00 67.94 125 ILE A C 1
ATOM 946 O O . ILE A 1 125 ? 14.054 -18.003 -1.848 1.00 67.94 125 ILE A O 1
ATOM 950 N N . THR A 1 126 ? 13.882 -20.114 -1.109 1.00 67.69 126 THR A N 1
ATOM 951 C CA . THR A 1 126 ? 12.678 -19.907 -0.313 1.00 67.69 126 THR A CA 1
ATOM 952 C C . THR A 1 126 ? 12.990 -20.182 1.145 1.00 67.69 126 THR A C 1
ATOM 954 O O . THR A 1 126 ? 13.632 -21.175 1.471 1.00 67.69 126 THR A O 1
ATOM 957 N N . GLY A 1 127 ? 12.528 -19.306 2.022 1.00 61.09 127 GLY A N 1
ATOM 958 C CA . GLY A 1 127 ? 12.502 -19.504 3.460 1.00 61.09 127 GLY A CA 1
ATOM 959 C C . GLY A 1 127 ? 11.093 -19.257 3.970 1.00 61.09 127 GLY A C 1
ATOM 960 O O . GLY A 1 127 ? 10.391 -18.395 3.449 1.00 61.09 127 GLY A O 1
ATOM 961 N N . SER A 1 128 ? 10.673 -19.990 4.984 1.00 62.25 128 SER A N 1
ATOM 962 C CA . SER A 1 128 ? 9.451 -19.718 5.724 1.00 62.25 128 SER A CA 1
ATOM 963 C C . SER A 1 128 ? 9.769 -19.671 7.209 1.00 62.25 128 SER A C 1
ATOM 965 O O . SER A 1 128 ? 10.589 -20.429 7.720 1.00 62.25 128 SER A O 1
ATOM 967 N N . VAL A 1 129 ? 9.115 -18.765 7.914 1.00 47.38 129 VAL A N 1
ATOM 968 C CA . VAL A 1 129 ? 9.022 -18.779 9.367 1.00 47.38 129 VAL A CA 1
ATOM 969 C C . VAL A 1 129 ? 7.565 -18.573 9.718 1.00 47.38 129 VAL A C 1
ATOM 971 O O . VAL A 1 129 ? 6.911 -17.709 9.152 1.00 47.38 129 VAL A O 1
ATOM 974 N N . GLY A 1 130 ? 7.036 -19.387 10.608 1.00 54.59 130 GLY A N 1
ATOM 975 C CA . GLY A 1 130 ? 5.685 -19.303 11.124 1.00 54.59 130 GLY A CA 1
ATOM 976 C C . GLY A 1 130 ? 5.754 -19.306 12.636 1.00 54.59 130 GLY A C 1
ATOM 977 O O . GLY A 1 130 ? 6.474 -20.099 13.228 1.00 54.59 130 GLY A O 1
ATOM 978 N N . LEU A 1 131 ? 5.017 -18.415 13.264 1.00 49.22 131 LEU A N 1
ATOM 979 C CA . LEU A 1 131 ? 4.832 -18.358 14.696 1.00 49.22 131 LEU A CA 1
ATOM 980 C C . LEU A 1 131 ? 3.335 -18.357 14.936 1.00 49.22 131 LEU A C 1
ATOM 982 O O . LEU A 1 131 ? 2.623 -17.530 14.378 1.00 49.22 131 LEU A O 1
ATOM 986 N N . THR A 1 132 ? 2.853 -19.288 15.740 1.00 59.72 132 THR A N 1
ATOM 987 C CA . THR A 1 132 ? 1.445 -19.390 16.115 1.00 59.72 132 THR A CA 1
ATOM 988 C C . THR A 1 132 ? 1.365 -19.388 17.626 1.00 59.72 132 THR A C 1
ATOM 990 O O . THR A 1 132 ? 1.956 -20.244 18.272 1.00 59.72 132 THR A O 1
ATOM 993 N N . ALA A 1 133 ? 0.644 -18.443 18.201 1.00 50.88 133 ALA A N 1
ATOM 994 C CA . ALA A 1 133 ? 0.347 -18.406 19.619 1.00 50.88 133 ALA A CA 1
ATOM 995 C C . ALA A 1 133 ? -1.165 -18.510 19.800 1.00 50.88 133 ALA A C 1
ATOM 997 O O . ALA A 1 133 ? -1.918 -17.768 19.170 1.00 50.88 133 ALA A O 1
ATOM 998 N N . THR A 1 134 ? -1.613 -19.410 20.665 1.00 70.00 134 THR A N 1
ATOM 999 C CA . THR A 1 134 ? -3.012 -19.486 21.089 1.00 70.00 134 THR A CA 1
ATOM 1000 C C . THR A 1 134 ? -3.075 -19.436 22.604 1.00 70.00 134 THR A C 1
ATOM 1002 O O . THR A 1 134 ? -2.262 -20.062 23.283 1.00 70.00 134 THR A O 1
ATOM 1005 N N . ALA A 1 135 ? -4.034 -18.691 23.133 1.00 60.69 135 ALA A N 1
ATOM 1006 C CA . ALA A 1 135 ? -4.339 -18.634 24.550 1.00 60.69 135 ALA A CA 1
ATOM 1007 C C . ALA A 1 135 ? -5.853 -18.762 24.729 1.00 60.69 135 ALA A C 1
ATOM 1009 O O . ALA A 1 135 ? -6.619 -17.924 24.248 1.00 60.69 135 ALA A O 1
ATOM 1010 N N . GLY A 1 136 ? -6.268 -19.826 25.406 1.00 68.50 136 GLY A N 1
ATOM 1011 C CA . GLY A 1 136 ? -7.648 -20.134 25.734 1.00 68.50 136 GLY A CA 1
ATOM 1012 C C . GLY A 1 136 ? -7.885 -20.028 27.234 1.00 68.50 136 GLY A C 1
ATOM 1013 O O . GLY A 1 136 ? -7.062 -20.454 28.040 1.00 68.50 136 GLY A O 1
ATOM 1014 N N . GLY A 1 137 ? -9.018 -19.452 27.618 1.00 62.91 137 GLY A N 1
ATOM 1015 C CA . GLY A 1 137 ? -9.565 -19.554 28.964 1.00 62.91 137 GLY A CA 1
ATOM 1016 C C . GLY A 1 137 ? -10.972 -20.122 28.878 1.00 62.91 137 GLY A C 1
ATOM 1017 O O . GLY A 1 137 ? -11.779 -19.642 28.080 1.00 62.91 137 GLY A O 1
ATOM 1018 N N . ARG A 1 138 ? -11.268 -21.134 29.689 1.00 79.31 138 ARG A N 1
ATOM 1019 C CA . ARG A 1 138 ? -12.585 -21.765 29.777 1.00 79.31 138 ARG A CA 1
ATOM 1020 C C . ARG A 1 138 ? -13.027 -21.819 31.235 1.00 79.31 138 ARG A C 1
ATOM 1022 O O . ARG A 1 138 ? -12.275 -22.249 32.107 1.00 79.31 138 ARG A O 1
ATOM 1029 N N . LEU A 1 139 ? -14.244 -21.346 31.471 1.00 49.31 139 LEU A N 1
ATOM 1030 C CA . LEU A 1 139 ? -14.982 -21.491 32.715 1.00 49.31 139 LEU A CA 1
ATOM 1031 C C . LEU A 1 139 ? -16.072 -22.529 32.470 1.00 49.31 139 LEU A C 1
ATOM 1033 O O . LEU A 1 139 ? -16.898 -22.335 31.580 1.00 49.31 139 LEU A O 1
ATOM 1037 N N . ASP A 1 140 ? -16.087 -23.588 33.267 1.00 73.19 140 ASP A N 1
ATOM 1038 C CA . ASP A 1 140 ? -17.094 -24.642 33.228 1.00 73.19 140 ASP A CA 1
ATOM 1039 C C . ASP A 1 140 ? -17.865 -24.664 34.542 1.00 73.19 140 ASP A C 1
ATOM 1041 O O . ASP A 1 140 ? -17.261 -24.722 35.609 1.00 73.19 140 ASP A O 1
ATOM 1045 N N . ALA A 1 141 ? -19.190 -24.682 34.473 1.00 57.94 141 ALA A N 1
ATOM 1046 C CA . ALA A 1 141 ? -20.061 -25.015 35.588 1.00 57.94 141 ALA A CA 1
ATOM 1047 C C . ALA A 1 141 ? -20.852 -26.273 35.221 1.00 57.94 141 ALA A C 1
ATOM 1049 O O . ALA A 1 141 ? -21.622 -26.253 34.263 1.00 57.94 141 ALA A O 1
ATOM 1050 N N . VAL A 1 142 ? -20.663 -27.367 35.963 1.00 73.44 142 VAL A N 1
ATOM 1051 C CA . VAL A 1 142 ? -21.318 -28.658 35.689 1.00 73.44 142 VAL A CA 1
ATOM 1052 C C . VAL A 1 142 ? -22.128 -29.092 36.900 1.00 73.44 142 VAL A C 1
ATOM 1054 O O . VAL A 1 142 ? -21.586 -29.194 37.999 1.00 73.44 142 VAL A O 1
ATOM 1057 N N . ALA A 1 143 ? -23.412 -29.367 36.685 1.00 47.62 143 ALA A N 1
ATOM 1058 C CA . ALA A 1 143 ? -24.317 -29.958 37.657 1.00 47.62 143 ALA A CA 1
ATOM 1059 C C . ALA A 1 143 ? -24.396 -31.475 37.439 1.00 47.62 143 ALA A C 1
ATOM 1061 O O . ALA A 1 143 ? -24.717 -31.945 36.343 1.00 47.62 143 ALA A O 1
ATOM 1062 N N . ARG A 1 144 ? -24.126 -32.239 38.500 1.00 69.69 144 ARG A N 1
ATOM 1063 C CA . ARG A 1 144 ? -24.173 -33.707 38.505 1.00 69.69 144 ARG A CA 1
ATOM 1064 C C . ARG A 1 144 ? -25.247 -34.217 39.443 1.00 69.69 144 ARG A C 1
ATOM 1066 O O . ARG A 1 144 ? -25.283 -33.772 40.583 1.00 69.69 144 ARG A O 1
ATOM 1073 N N . ALA A 1 145 ? -26.030 -35.197 39.003 1.00 58.62 145 ALA A N 1
ATOM 1074 C CA . ALA A 1 145 ? -26.925 -35.975 39.858 1.00 58.62 145 ALA A CA 1
ATOM 1075 C C . ALA A 1 145 ? -26.616 -37.464 39.682 1.00 58.62 145 ALA A C 1
ATOM 1077 O O . ALA A 1 145 ? -26.481 -37.936 38.555 1.00 58.62 145 ALA A O 1
ATOM 1078 N N . LEU A 1 146 ? -26.484 -38.203 40.790 1.00 74.75 146 LEU A N 1
ATOM 1079 C CA . LEU A 1 146 ? -26.249 -39.659 40.779 1.00 74.75 146 LEU A CA 1
ATOM 1080 C C . LEU A 1 146 ? -25.039 -40.099 39.924 1.00 74.75 146 LEU A C 1
ATOM 1082 O O . LEU A 1 146 ? -25.035 -41.174 39.333 1.00 74.75 146 LEU A O 1
ATOM 1086 N N . GLY A 1 147 ? -24.007 -39.254 39.843 1.00 71.06 147 GLY A N 1
ATOM 1087 C CA . GLY A 1 147 ? -22.800 -39.523 39.055 1.00 71.06 147 GLY A CA 1
ATOM 1088 C C . GLY A 1 147 ? -22.910 -39.213 37.558 1.00 71.06 147 GLY A C 1
ATOM 1089 O O . GLY A 1 147 ? -21.944 -39.449 36.838 1.00 71.06 147 GLY A O 1
ATOM 1090 N N . VAL A 1 148 ? -24.033 -38.656 37.091 1.00 70.31 148 VAL A N 1
ATOM 1091 C CA . VAL A 1 148 ? -24.256 -38.269 35.688 1.00 70.31 148 VAL A CA 1
ATOM 1092 C C . VAL A 1 148 ? -24.330 -36.744 35.558 1.00 70.31 148 VAL A C 1
ATOM 1094 O O . VAL A 1 148 ? -24.955 -36.075 36.384 1.00 70.31 148 VAL A O 1
ATOM 1097 N N . ASP A 1 149 ? -23.701 -36.188 34.518 1.00 71.69 149 ASP A N 1
ATOM 1098 C CA . ASP A 1 149 ? -23.808 -34.769 34.154 1.00 71.69 149 ASP A CA 1
ATOM 1099 C C . ASP A 1 149 ? -25.226 -34.482 33.629 1.00 71.69 149 ASP A C 1
ATOM 1101 O O . ASP A 1 149 ? -25.609 -34.943 32.553 1.00 71.69 149 ASP A O 1
ATOM 1105 N N . ILE A 1 150 ? -26.028 -33.739 34.395 1.00 60.91 150 ILE A N 1
ATOM 1106 C CA . ILE A 1 150 ? -27.424 -33.427 34.039 1.00 60.91 150 ILE A CA 1
ATOM 1107 C C . ILE A 1 150 ? -27.542 -32.105 33.282 1.00 60.91 150 ILE A C 1
ATOM 1109 O O . ILE A 1 150 ? -28.368 -31.977 32.375 1.00 60.91 150 ILE A O 1
ATOM 1113 N N . ALA A 1 151 ? -26.701 -31.134 33.635 1.00 53.28 151 ALA A N 1
ATOM 1114 C CA . ALA A 1 151 ? -26.623 -29.840 32.986 1.00 53.28 151 ALA A CA 1
ATOM 1115 C C . ALA A 1 151 ? -25.209 -29.272 33.118 1.00 53.28 151 ALA A C 1
ATOM 1117 O O . ALA A 1 151 ? -24.535 -29.482 34.125 1.00 53.28 151 ALA A O 1
ATOM 1118 N N . GLY A 1 152 ? -24.768 -28.516 32.124 1.00 66.88 152 GLY A N 1
ATOM 1119 C CA . GLY A 1 152 ? -23.501 -27.806 32.168 1.00 66.88 152 GLY A CA 1
ATOM 1120 C C . GLY A 1 152 ? -23.571 -26.527 31.357 1.00 66.88 152 GLY A C 1
ATOM 1121 O O . GLY A 1 152 ? -24.268 -26.467 30.350 1.00 66.88 152 GLY A O 1
ATOM 1122 N N . VAL A 1 153 ? -22.853 -25.500 31.788 1.00 51.34 153 VAL A N 1
ATOM 1123 C CA . VAL A 1 153 ? -22.616 -24.298 30.991 1.00 51.34 153 VAL A CA 1
ATOM 1124 C C . VAL A 1 153 ? -21.128 -24.030 31.002 1.00 51.34 153 VAL A C 1
ATOM 1126 O O . VAL A 1 153 ? -20.495 -24.026 32.055 1.00 51.34 153 VAL A O 1
ATOM 1129 N N . ALA A 1 154 ? -20.587 -23.781 29.824 1.00 74.19 154 ALA A N 1
ATOM 1130 C CA . ALA A 1 154 ? -19.230 -23.343 29.643 1.00 74.19 154 ALA A CA 1
ATOM 1131 C C . ALA A 1 154 ? -19.202 -22.028 28.886 1.00 74.19 154 ALA A C 1
ATOM 1133 O O . ALA A 1 154 ? -19.939 -21.828 27.922 1.00 74.19 154 ALA A O 1
ATOM 1134 N N . ALA A 1 155 ? -18.320 -21.136 29.297 1.00 54.06 155 ALA A N 1
ATOM 1135 C CA . ALA A 1 155 ? -18.005 -19.936 28.547 1.00 54.06 155 ALA A CA 1
ATOM 1136 C C . ALA A 1 155 ? -16.495 -19.830 28.420 1.00 54.06 155 ALA A C 1
ATOM 1138 O O . ALA A 1 155 ? -15.751 -20.197 29.332 1.00 54.06 155 ALA A O 1
ATOM 1139 N N . GLY A 1 156 ? -16.030 -19.323 27.288 1.00 74.88 156 GLY A N 1
ATOM 1140 C CA . GLY A 1 156 ? -14.606 -19.162 27.091 1.00 74.88 156 GLY A CA 1
ATOM 1141 C C . GLY A 1 156 ? -14.240 -18.082 26.100 1.00 74.88 156 GLY A C 1
ATOM 1142 O O . GLY A 1 156 ? -15.049 -17.618 25.293 1.00 74.88 156 GLY A O 1
ATOM 1143 N N . LEU A 1 157 ? -12.976 -17.699 26.194 1.00 58.91 157 LEU A N 1
ATOM 1144 C CA . LEU A 1 157 ? -12.307 -16.766 25.306 1.00 58.91 157 LEU A CA 1
ATOM 1145 C C . LEU A 1 157 ? -11.100 -17.479 24.714 1.00 58.91 157 LEU A C 1
ATOM 1147 O O . LEU A 1 157 ? -10.346 -18.129 25.433 1.00 58.91 157 LEU A O 1
ATOM 1151 N N . ASN A 1 158 ? -10.923 -17.352 23.407 1.00 75.50 158 ASN A N 1
ATOM 1152 C CA . ASN A 1 158 ? -9.757 -17.843 22.694 1.00 75.50 158 ASN A CA 1
ATOM 1153 C C . ASN A 1 158 ? -9.145 -16.685 21.908 1.00 75.50 158 ASN A C 1
ATOM 1155 O O . ASN A 1 158 ? -9.776 -16.137 21.001 1.00 75.50 158 ASN A O 1
ATOM 1159 N N . ALA A 1 159 ? -7.924 -16.317 22.275 1.00 53.41 159 ALA A N 1
ATOM 1160 C CA . ALA A 1 159 ? -7.091 -15.403 21.521 1.00 53.41 159 ALA A CA 1
ATOM 1161 C C . ALA A 1 159 ? -6.059 -16.210 20.728 1.00 53.41 159 ALA A C 1
ATOM 1163 O O . ALA A 1 159 ? -5.302 -16.998 21.291 1.00 53.41 159 ALA A O 1
ATOM 1164 N N . SER A 1 160 ? -5.991 -15.980 19.423 1.00 71.62 160 SER A N 1
ATOM 1165 C CA . SER A 1 160 ? -4.987 -16.560 18.538 1.00 71.62 160 SER A CA 1
ATOM 1166 C C . SER A 1 160 ? -4.236 -15.451 17.815 1.00 71.62 160 SER A C 1
ATOM 1168 O O . SER A 1 160 ? -4.849 -14.529 17.283 1.00 71.62 160 SER A O 1
ATOM 1170 N N . GLY A 1 161 ? -2.918 -15.550 17.754 1.00 55.03 161 GLY A N 1
ATOM 1171 C CA . GLY A 1 161 ? -2.079 -14.722 16.901 1.00 55.03 161 GLY A CA 1
ATOM 1172 C C . GLY A 1 161 ? -1.188 -15.614 16.057 1.00 55.03 161 GLY A C 1
ATOM 1173 O O . GLY A 1 161 ? -0.567 -16.535 16.581 1.00 55.03 161 GLY A O 1
ATOM 1174 N N . SER A 1 162 ? -1.100 -15.349 14.762 1.00 65.38 162 SER A N 1
ATOM 1175 C CA . SER A 1 162 ? -0.135 -16.002 13.889 1.00 65.38 162 SER A CA 1
ATOM 1176 C C . SER A 1 162 ? 0.663 -14.981 13.100 1.00 65.38 162 SER A C 1
ATOM 1178 O O . SER A 1 162 ? 0.114 -14.042 12.533 1.00 65.38 162 SER A O 1
ATOM 1180 N N . ALA A 1 163 ? 1.968 -15.185 13.040 1.00 52.19 163 ALA A N 1
ATOM 1181 C CA . ALA A 1 163 ? 2.885 -14.428 12.217 1.00 52.19 163 ALA A CA 1
ATOM 1182 C C . ALA A 1 163 ? 3.605 -15.398 11.291 1.00 52.19 163 ALA A C 1
ATOM 1184 O O . ALA A 1 163 ? 4.336 -16.257 11.768 1.00 52.19 163 ALA A O 1
ATOM 1185 N N . SER A 1 164 ? 3.428 -15.279 9.981 1.00 62.31 164 SER A N 1
ATOM 1186 C CA . SER A 1 164 ? 4.193 -16.062 9.016 1.00 62.31 164 SER A CA 1
ATOM 1187 C C . SER A 1 164 ? 4.951 -15.154 8.063 1.00 62.31 164 SER A C 1
ATOM 1189 O O . SER A 1 164 ? 4.355 -14.325 7.387 1.00 62.31 164 SER A O 1
ATOM 1191 N N . GLY A 1 165 ? 6.264 -15.317 7.993 1.00 54.59 165 GLY A N 1
ATOM 1192 C CA . GLY A 1 165 ? 7.110 -14.725 6.972 1.00 54.59 165 GLY A CA 1
ATOM 1193 C C . GLY A 1 165 ? 7.458 -15.760 5.908 1.00 54.59 165 GLY A C 1
ATOM 1194 O O . GLY A 1 165 ? 7.918 -16.845 6.251 1.00 54.59 165 GLY A O 1
ATOM 1195 N N . ALA A 1 166 ? 7.296 -15.433 4.633 1.00 63.12 166 ALA A N 1
ATOM 1196 C CA . ALA A 1 166 ? 7.908 -16.158 3.532 1.00 63.12 166 ALA A CA 1
ATOM 1197 C C . ALA A 1 166 ? 8.968 -15.264 2.882 1.00 63.12 166 ALA A C 1
ATOM 1199 O O . ALA A 1 166 ? 8.681 -14.191 2.362 1.00 63.12 166 ALA A O 1
ATOM 1200 N N . LEU A 1 167 ? 10.219 -15.700 2.921 1.00 57.06 167 LEU A N 1
ATOM 1201 C CA . LEU A 1 167 ? 11.301 -15.105 2.158 1.00 57.06 167 LEU A CA 1
ATOM 1202 C C . LEU A 1 167 ? 11.371 -15.820 0.813 1.00 57.06 167 LEU A C 1
ATOM 1204 O O . LEU A 1 167 ? 11.524 -17.038 0.764 1.00 57.06 167 LEU A O 1
ATOM 1208 N N . ARG A 1 168 ? 11.319 -15.075 -0.285 1.00 66.75 168 ARG A N 1
ATOM 1209 C CA . ARG A 1 168 ? 11.604 -15.600 -1.616 1.00 66.75 168 ARG A CA 1
ATOM 1210 C C . ARG A 1 168 ? 12.652 -14.723 -2.285 1.00 66.75 168 ARG A C 1
ATOM 1212 O O . ARG A 1 168 ? 12.390 -13.587 -2.673 1.00 66.75 168 ARG A O 1
ATOM 1219 N N . LEU A 1 169 ? 13.850 -15.272 -2.431 1.00 61.22 169 LEU A N 1
ATOM 1220 C CA . LEU A 1 169 ? 14.919 -14.682 -3.224 1.00 61.22 169 LEU A CA 1
ATOM 1221 C C . LEU A 1 169 ? 14.868 -15.324 -4.605 1.00 61.22 169 LEU A C 1
ATOM 1223 O O . LEU A 1 169 ? 15.047 -16.533 -4.740 1.00 61.22 169 LEU A O 1
ATOM 1227 N N . THR A 1 170 ? 14.605 -14.521 -5.628 1.00 69.31 170 THR A N 1
ATOM 1228 C CA . THR A 1 170 ? 14.654 -14.966 -7.022 1.00 69.31 170 THR A CA 1
ATOM 1229 C C . THR A 1 170 ? 15.588 -14.062 -7.790 1.00 69.31 170 THR A C 1
ATOM 1231 O O . THR A 1 170 ? 15.366 -12.853 -7.850 1.00 69.31 170 THR A O 1
ATOM 1234 N N . GLY A 1 171 ? 16.604 -14.634 -8.418 1.00 73.00 171 GLY A N 1
ATOM 1235 C CA . GLY A 1 171 ? 17.527 -13.847 -9.215 1.00 73.00 171 GLY A CA 1
ATOM 1236 C C . GLY A 1 171 ? 18.318 -14.702 -10.179 1.00 73.00 171 GLY A C 1
ATOM 1237 O O . GLY A 1 171 ? 18.671 -15.837 -9.875 1.00 73.00 171 GLY A O 1
ATOM 1238 N N . ARG A 1 172 ? 18.634 -14.125 -11.337 1.00 78.06 172 ARG A N 1
ATOM 1239 C CA . ARG A 1 172 ? 19.630 -14.708 -12.225 1.00 78.06 172 ARG A CA 1
ATOM 1240 C C . ARG A 1 172 ? 21.009 -14.481 -11.620 1.00 78.06 172 ARG A C 1
ATOM 1242 O O . ARG A 1 172 ? 21.379 -13.340 -11.320 1.00 78.06 172 ARG A O 1
ATOM 1249 N N . VAL A 1 173 ? 21.748 -15.562 -11.429 1.00 75.94 173 VAL A N 1
ATOM 1250 C CA . VAL A 1 173 ? 23.109 -15.546 -10.906 1.00 75.94 173 VAL A CA 1
ATOM 1251 C C . VAL A 1 173 ? 24.078 -15.953 -11.997 1.00 75.94 173 VAL A C 1
ATOM 1253 O O . VAL A 1 173 ? 23.823 -16.894 -12.749 1.00 75.94 173 VAL A O 1
ATOM 1256 N N . GLY A 1 174 ? 25.206 -15.256 -12.063 1.00 79.44 174 GLY A N 1
ATOM 1257 C CA . GLY A 1 174 ? 26.399 -15.827 -12.670 1.00 79.44 174 GLY A CA 1
ATOM 1258 C C . GLY A 1 174 ? 27.054 -16.745 -11.650 1.00 79.44 174 GLY A C 1
ATOM 1259 O O . GLY A 1 174 ? 27.177 -16.372 -10.482 1.00 79.44 174 GLY A O 1
ATOM 1260 N N . TRP A 1 175 ? 27.474 -17.930 -12.066 1.00 79.06 175 TRP A N 1
ATOM 1261 C CA . TRP A 1 175 ? 28.241 -18.829 -11.216 1.00 79.06 175 TRP A CA 1
ATOM 1262 C C . TRP A 1 175 ? 29.489 -19.324 -11.943 1.00 79.06 175 TRP A C 1
ATOM 1264 O O . TRP A 1 175 ? 29.547 -19.376 -13.173 1.00 79.06 175 TRP A O 1
ATOM 1274 N N . GLY A 1 176 ? 30.523 -19.648 -11.179 1.00 80.19 176 GLY A N 1
ATOM 1275 C CA . GLY A 1 176 ? 31.750 -20.221 -11.704 1.00 80.19 176 GLY A CA 1
ATOM 1276 C C . GLY A 1 176 ? 32.343 -21.222 -10.732 1.00 80.19 176 GLY A C 1
ATOM 1277 O O . GLY A 1 176 ? 32.363 -20.968 -9.531 1.00 80.19 176 GLY A O 1
ATOM 1278 N N . LEU A 1 177 ? 32.830 -22.341 -11.255 1.00 75.81 177 LEU A N 1
ATOM 1279 C CA . LEU A 1 177 ? 33.694 -23.249 -10.522 1.00 75.81 177 LEU A CA 1
ATOM 1280 C C . LEU A 1 177 ? 35.136 -22.968 -10.944 1.00 75.81 177 LEU A C 1
ATOM 1282 O O . LEU A 1 177 ? 35.449 -23.075 -12.127 1.00 75.81 177 LEU A O 1
ATOM 1286 N N . HIS A 1 178 ? 35.995 -22.595 -10.001 1.00 76.50 178 HIS A N 1
ATOM 1287 C CA . HIS A 1 178 ? 37.430 -22.387 -10.226 1.00 76.50 178 HIS A CA 1
ATOM 1288 C C . HIS A 1 178 ? 38.184 -23.194 -9.177 1.00 76.50 178 HIS A C 1
ATOM 1290 O O . HIS A 1 178 ? 37.955 -22.991 -7.987 1.00 76.50 178 HIS A O 1
ATOM 1296 N N . ASP A 1 179 ? 39.026 -24.137 -9.604 1.00 73.81 179 ASP A N 1
ATOM 1297 C CA . ASP A 1 179 ? 39.842 -24.979 -8.714 1.00 73.81 179 ASP A CA 1
ATOM 1298 C C . ASP A 1 179 ? 39.027 -25.680 -7.608 1.00 73.81 179 ASP A C 1
ATOM 1300 O O . ASP A 1 179 ? 39.384 -25.678 -6.431 1.00 73.81 179 ASP A O 1
ATOM 1304 N N . GLY A 1 180 ? 37.865 -26.229 -7.978 1.00 66.69 180 GLY A N 1
ATOM 1305 C CA . GLY A 1 180 ? 36.952 -26.899 -7.044 1.00 66.69 180 GLY A CA 1
ATOM 1306 C C . GLY A 1 180 ? 36.132 -25.961 -6.147 1.00 66.69 180 GLY A C 1
ATOM 1307 O O . GLY A 1 180 ? 35.304 -26.442 -5.379 1.00 66.69 180 GLY A O 1
ATOM 1308 N N . ARG A 1 181 ? 36.311 -24.636 -6.246 1.00 66.75 181 ARG A N 1
ATOM 1309 C CA . ARG A 1 181 ? 35.565 -23.643 -5.456 1.00 66.75 181 ARG A CA 1
ATOM 1310 C C . ARG A 1 181 ? 34.422 -23.038 -6.255 1.00 66.75 181 ARG A C 1
ATOM 1312 O O . ARG A 1 181 ? 34.613 -22.607 -7.392 1.00 66.75 181 ARG A O 1
ATOM 1319 N N . THR A 1 182 ? 33.246 -22.950 -5.635 1.00 69.50 182 THR A N 1
ATOM 1320 C CA . THR A 1 182 ? 32.052 -22.359 -6.252 1.00 69.50 182 THR A CA 1
ATOM 1321 C C . THR A 1 182 ? 31.964 -20.873 -5.914 1.00 69.50 182 THR A C 1
ATOM 1323 O O . THR A 1 182 ? 31.904 -20.487 -4.751 1.00 69.50 182 THR A O 1
ATOM 1326 N N . GLN A 1 183 ? 31.916 -20.022 -6.933 1.00 71.94 183 GLN A N 1
ATOM 1327 C CA . GLN A 1 183 ? 31.633 -18.596 -6.798 1.00 71.94 183 GLN A CA 1
ATOM 1328 C C . GLN A 1 183 ? 30.267 -18.300 -7.409 1.00 71.94 183 GLN A C 1
ATOM 1330 O O . GLN A 1 183 ? 30.001 -18.697 -8.542 1.00 71.94 183 GLN A O 1
ATOM 1335 N N . MET A 1 184 ? 29.408 -17.589 -6.680 1.00 70.50 184 MET A N 1
ATOM 1336 C CA . MET A 1 184 ? 28.105 -17.135 -7.170 1.00 70.50 184 MET A CA 1
ATOM 1337 C C . MET A 1 184 ? 28.021 -15.617 -7.069 1.00 70.50 184 MET A C 1
ATOM 1339 O O . MET A 1 184 ? 28.524 -15.012 -6.126 1.00 70.50 184 MET A O 1
ATOM 1343 N N . ARG A 1 185 ? 27.380 -14.987 -8.049 1.00 67.25 185 ARG A N 1
ATOM 1344 C CA . ARG A 1 185 ? 27.137 -13.548 -8.069 1.00 67.25 185 ARG A CA 1
ATOM 1345 C C . ARG A 1 185 ? 25.674 -13.292 -8.390 1.00 67.25 185 ARG A C 1
ATOM 1347 O O . ARG A 1 185 ? 25.229 -13.571 -9.502 1.00 67.25 185 ARG A O 1
ATOM 1354 N N . PHE A 1 186 ? 24.942 -12.756 -7.420 1.00 61.41 186 PHE A N 1
ATOM 1355 C CA . PHE A 1 186 ? 23.526 -12.430 -7.556 1.00 61.41 186 PHE A CA 1
ATOM 1356 C C . PHE A 1 186 ? 23.364 -11.035 -8.155 1.00 61.41 186 PHE A C 1
ATOM 1358 O O . PHE A 1 186 ? 24.200 -10.157 -7.947 1.00 61.41 186 PHE A O 1
ATOM 1365 N N . SER A 1 187 ? 22.304 -10.845 -8.939 1.00 57.12 187 SER A N 1
ATOM 1366 C CA . SER A 1 187 ? 22.043 -9.572 -9.619 1.00 57.12 187 SER A CA 1
ATOM 1367 C C . SER A 1 187 ? 20.696 -8.932 -9.281 1.00 57.12 187 SER A C 1
ATOM 1369 O O . SER A 1 187 ? 20.363 -7.934 -9.911 1.00 57.12 187 SER A O 1
ATOM 1371 N N . LYS A 1 188 ? 19.885 -9.485 -8.358 1.00 57.44 188 LYS A N 1
ATOM 1372 C CA . LYS A 1 188 ? 18.493 -9.030 -8.148 1.00 57.44 188 LYS A CA 1
ATOM 1373 C C . LYS A 1 188 ? 17.935 -9.217 -6.725 1.00 57.44 188 LYS A C 1
ATOM 1375 O O . LYS A 1 188 ? 18.555 -9.840 -5.868 1.00 57.44 188 LYS A O 1
ATOM 1380 N N . SER A 1 189 ? 16.748 -8.627 -6.555 1.00 50.19 189 SER A N 1
ATOM 1381 C CA . SER A 1 189 ? 15.971 -8.293 -5.357 1.00 50.19 189 SER A CA 1
ATOM 1382 C C . SER A 1 189 ? 15.504 -9.457 -4.474 1.00 50.19 189 SER A C 1
ATOM 1384 O O . SER A 1 189 ? 15.223 -10.565 -4.932 1.00 50.19 189 SER A O 1
ATOM 1386 N N . ALA A 1 190 ? 15.346 -9.152 -3.185 1.00 50.69 190 ALA A N 1
ATOM 1387 C CA . ALA A 1 190 ? 14.735 -10.014 -2.185 1.00 50.69 190 ALA A CA 1
ATOM 1388 C C . ALA A 1 190 ? 13.253 -9.646 -1.994 1.00 50.69 190 ALA A C 1
ATOM 1390 O O . ALA A 1 190 ? 12.917 -8.476 -1.804 1.00 50.69 190 ALA A O 1
ATOM 1391 N N . ALA A 1 191 ? 12.352 -10.629 -2.007 1.00 48.59 191 ALA A N 1
ATOM 1392 C CA . ALA A 1 191 ? 10.965 -10.434 -1.591 1.00 48.59 191 ALA A CA 1
ATOM 1393 C C . ALA A 1 191 ? 10.738 -11.105 -0.232 1.00 48.59 191 ALA A C 1
ATOM 1395 O O . ALA A 1 191 ? 11.077 -12.273 -0.053 1.00 48.59 191 ALA A O 1
ATOM 1396 N N . VAL A 1 192 ? 10.183 -10.363 0.723 1.00 49.34 192 VAL A N 1
ATOM 1397 C CA . VAL A 1 192 ? 9.801 -10.846 2.053 1.00 49.34 192 VAL A CA 1
ATOM 1398 C C . VAL A 1 192 ? 8.299 -10.619 2.214 1.00 49.34 192 VAL A C 1
ATOM 1400 O O . VAL A 1 192 ? 7.833 -9.501 2.419 1.00 49.34 192 VAL A O 1
ATOM 1403 N N . ASP A 1 193 ? 7.517 -11.682 2.133 1.00 52.62 193 ASP A N 1
ATOM 1404 C CA . ASP A 1 193 ? 6.095 -11.650 2.449 1.00 52.62 193 ASP A CA 1
ATOM 1405 C C . ASP A 1 193 ? 5.917 -11.848 3.954 1.00 52.62 193 ASP A C 1
ATOM 1407 O O . ASP A 1 193 ? 6.380 -12.847 4.489 1.00 52.62 193 ASP A O 1
ATOM 1411 N N . LEU A 1 194 ? 5.271 -10.916 4.658 1.00 47.34 194 LEU A N 1
ATOM 1412 C CA . LEU A 1 194 ? 4.960 -11.059 6.081 1.00 47.34 194 LEU A CA 1
ATOM 1413 C C . LEU A 1 194 ? 3.443 -11.026 6.275 1.00 47.34 194 LEU A C 1
ATOM 1415 O O . LEU A 1 194 ? 2.819 -9.981 6.125 1.00 47.34 194 LEU A O 1
ATOM 1419 N N . ALA A 1 195 ? 2.847 -12.151 6.648 1.00 52.84 195 ALA A N 1
ATOM 1420 C CA . ALA A 1 195 ? 1.456 -12.233 7.071 1.00 52.84 195 ALA A CA 1
ATOM 1421 C C . ALA A 1 195 ? 1.378 -12.190 8.602 1.00 52.84 195 ALA A C 1
ATOM 1423 O O . ALA A 1 195 ? 2.060 -12.948 9.288 1.00 52.84 195 ALA A O 1
ATOM 1424 N N . LEU A 1 196 ? 0.553 -11.298 9.142 1.00 50.81 196 LEU A N 1
ATOM 1425 C CA . LEU A 1 196 ? 0.289 -11.179 10.574 1.00 50.81 196 LEU A CA 1
ATOM 1426 C C . LEU A 1 196 ? -1.223 -11.233 10.758 1.00 50.81 196 LEU A C 1
ATOM 1428 O O . LEU A 1 196 ? -1.920 -10.364 10.250 1.00 50.81 196 LEU A O 1
ATOM 1432 N N . GLN A 1 197 ? -1.724 -12.227 11.476 1.00 65.31 197 GLN A N 1
ATOM 1433 C CA . GLN A 1 197 ? -3.150 -12.419 11.710 1.00 65.31 197 GLN A CA 1
ATOM 1434 C C . GLN A 1 197 ? -3.423 -12.531 13.204 1.00 65.31 197 GLN A C 1
ATOM 1436 O O . GLN A 1 197 ? -2.716 -13.228 13.929 1.00 65.31 197 GLN A O 1
ATOM 1441 N N . PHE A 1 198 ? -4.463 -11.845 13.661 1.00 56.12 198 PHE A N 1
ATOM 1442 C CA . PHE A 1 198 ? -4.925 -11.876 15.041 1.00 56.12 198 PHE A CA 1
ATOM 1443 C C . PHE A 1 198 ? -6.416 -12.179 15.060 1.00 56.12 198 PHE A C 1
ATOM 1445 O O . PHE A 1 198 ? -7.198 -11.502 14.399 1.00 56.12 198 PHE A O 1
ATOM 1452 N N . GLY A 1 199 ? -6.809 -13.168 15.850 1.00 63.41 199 GLY A N 1
ATOM 1453 C CA . GLY A 1 199 ? -8.194 -13.561 16.059 1.00 63.41 199 GLY A CA 1
ATOM 1454 C C . GLY A 1 199 ? -8.528 -13.564 17.543 1.00 63.41 199 GLY A C 1
ATOM 1455 O O . GLY A 1 199 ? -7.770 -14.090 18.353 1.00 63.41 199 GLY A O 1
ATOM 1456 N N . LEU A 1 200 ? -9.676 -12.998 17.899 1.00 63.03 200 LEU A N 1
ATOM 1457 C CA . LEU A 1 200 ? -10.263 -13.127 19.227 1.00 63.03 200 LEU A CA 1
ATOM 1458 C C . LEU A 1 200 ? -11.674 -13.680 19.072 1.00 63.03 200 LEU A C 1
ATOM 1460 O O . LEU A 1 200 ? -12.533 -13.050 18.455 1.00 63.03 200 LEU A O 1
ATOM 1464 N N . ASN A 1 201 ? -11.911 -14.848 19.651 1.00 75.50 201 ASN A N 1
ATOM 1465 C CA . ASN A 1 201 ? -13.193 -15.530 19.609 1.00 75.50 201 ASN A CA 1
ATOM 1466 C C . ASN A 1 201 ? -13.708 -15.744 21.031 1.00 75.50 201 ASN A C 1
ATOM 1468 O O . ASN A 1 201 ? -12.952 -16.121 21.922 1.00 75.50 201 ASN A O 1
ATOM 1472 N N . ALA A 1 202 ? -15.002 -15.543 21.232 1.00 62.97 202 ALA A N 1
ATOM 1473 C CA . ALA A 1 202 ? -15.710 -15.962 22.432 1.00 62.97 202 ALA A CA 1
ATOM 1474 C C . ALA A 1 202 ? -16.626 -17.135 22.102 1.00 62.97 202 ALA A C 1
ATOM 1476 O O . ALA A 1 202 ? -17.107 -17.264 20.974 1.00 62.97 202 ALA A O 1
ATOM 1477 N N . PHE A 1 203 ? -16.911 -17.975 23.086 1.00 80.50 203 PHE A N 1
ATOM 1478 C CA . PHE A 1 203 ? -17.946 -18.986 22.953 1.00 80.50 203 PHE A CA 1
ATOM 1479 C C . PHE A 1 203 ? -18.712 -19.173 24.254 1.00 80.50 203 PHE A C 1
ATOM 1481 O O . PHE A 1 203 ? -18.196 -18.928 25.343 1.00 80.50 203 PHE A O 1
ATOM 1488 N N . VAL A 1 204 ? -19.944 -19.644 24.107 1.00 68.38 204 VAL A N 1
ATOM 1489 C CA . VAL A 1 204 ? -20.755 -20.202 25.182 1.00 68.38 204 VAL A CA 1
ATOM 1490 C C . VAL A 1 204 ? -21.277 -21.538 24.683 1.00 68.38 204 VAL A C 1
ATOM 1492 O O . VAL A 1 204 ? -21.716 -21.671 23.539 1.00 68.38 204 VAL A O 1
ATOM 1495 N N . GLU A 1 205 ? -21.191 -22.532 25.543 1.00 82.62 205 GLU A N 1
ATOM 1496 C CA . GLU A 1 205 ? -21.649 -23.888 25.329 1.00 82.62 205 GLU A CA 1
ATOM 1497 C C . GLU A 1 205 ? -22.544 -24.276 26.505 1.00 82.62 205 GLU A C 1
ATOM 1499 O O . GLU A 1 205 ? -22.264 -23.927 27.646 1.00 82.62 205 GLU A O 1
ATOM 1504 N N . ALA A 1 206 ? -23.651 -24.950 26.233 1.00 63.75 206 ALA A N 1
ATOM 1505 C CA . ALA A 1 206 ? -24.552 -25.450 27.254 1.00 63.75 206 ALA A CA 1
ATOM 1506 C C . ALA A 1 206 ? -24.911 -26.899 26.945 1.00 63.75 206 ALA A C 1
ATOM 1508 O O . ALA A 1 206 ? -25.182 -27.246 25.797 1.00 63.75 206 ALA A O 1
ATOM 1509 N N . HIS A 1 207 ? -24.937 -27.724 27.980 1.00 75.88 207 HIS A N 1
ATOM 1510 C CA . HIS A 1 207 ? -25.355 -29.112 27.933 1.00 75.88 207 HIS A CA 1
ATOM 1511 C C . HIS A 1 207 ? -26.566 -29.280 28.841 1.00 75.88 207 HIS A C 1
ATOM 1513 O O . HIS A 1 207 ? -26.563 -28.792 29.969 1.00 75.88 207 HIS A O 1
ATOM 1519 N N . LEU A 1 208 ? -27.596 -29.973 28.374 1.00 68.81 208 LEU A N 1
ATOM 1520 C CA . LEU A 1 208 ? -28.759 -30.327 29.177 1.00 68.81 208 LEU A CA 1
ATOM 1521 C C . LEU A 1 208 ? -29.256 -31.698 28.732 1.00 68.81 208 LEU A C 1
ATOM 1523 O O . LEU A 1 208 ? -29.635 -31.868 27.576 1.00 68.81 208 LEU A O 1
ATOM 1527 N N . LEU A 1 209 ? -29.248 -32.671 29.646 1.00 78.25 209 LEU A N 1
ATOM 1528 C CA . LEU A 1 209 ? -29.798 -34.015 29.419 1.00 78.25 209 LEU A CA 1
ATOM 1529 C C . LEU A 1 209 ? -29.269 -34.691 28.136 1.00 78.25 209 LEU A C 1
ATOM 1531 O O . LEU A 1 209 ? -30.026 -35.260 27.356 1.00 78.25 209 LEU A O 1
ATOM 1535 N N . GLY A 1 210 ? -27.960 -34.592 27.893 1.00 74.25 210 GLY A N 1
ATOM 1536 C CA . GLY A 1 210 ? -27.308 -35.168 26.709 1.00 74.25 210 GLY A CA 1
ATOM 1537 C C . GLY A 1 210 ? -27.414 -34.330 25.428 1.00 74.25 210 GLY A C 1
ATOM 1538 O O . GLY A 1 210 ? -26.789 -34.680 24.429 1.00 74.25 210 GLY A O 1
ATOM 1539 N N . HIS A 1 211 ? -28.136 -33.207 25.443 1.00 65.88 211 HIS A N 1
ATOM 1540 C CA . HIS A 1 211 ? -28.175 -32.258 24.331 1.00 65.88 211 HIS A CA 1
ATOM 1541 C C . HIS A 1 211 ? -27.187 -31.115 24.545 1.00 65.88 211 HIS A C 1
ATOM 1543 O O . HIS A 1 211 ? -27.159 -30.509 25.612 1.00 65.88 211 HIS A O 1
ATOM 1549 N N . SER A 1 212 ? -26.415 -30.792 23.507 1.00 76.94 212 SER A N 1
ATOM 1550 C CA . SER A 1 212 ? -25.390 -29.745 23.536 1.00 76.94 212 SER A CA 1
ATOM 1551 C C . SER A 1 212 ? -25.744 -28.618 22.572 1.00 76.94 212 SER A C 1
ATOM 1553 O O . SER A 1 212 ? -26.050 -28.858 21.404 1.00 76.94 212 SER A O 1
ATOM 1555 N N . TRP A 1 213 ? -25.647 -27.380 23.040 1.00 72.50 213 TRP A N 1
ATOM 1556 C CA . TRP A 1 213 ? -25.736 -26.171 22.232 1.00 72.50 213 TRP A CA 1
ATOM 1557 C C . TRP A 1 213 ? -24.439 -25.382 22.359 1.00 72.50 213 TRP A C 1
ATOM 1559 O O . TRP A 1 213 ? -23.902 -25.248 23.453 1.00 72.50 213 TRP A O 1
ATOM 1569 N N . ARG A 1 214 ? -23.950 -24.820 21.251 1.00 82.88 214 ARG A N 1
ATOM 1570 C CA . ARG A 1 214 ? -22.769 -23.956 21.246 1.00 82.88 214 ARG A CA 1
ATOM 1571 C C . ARG A 1 214 ? -22.986 -22.750 20.349 1.00 82.88 214 ARG A C 1
ATOM 1573 O O . ARG A 1 214 ? -23.367 -22.889 19.186 1.00 82.88 214 ARG A O 1
ATOM 1580 N N . LYS A 1 215 ? -22.665 -21.567 20.865 1.00 71.44 215 LYS A N 1
ATOM 1581 C CA . LYS A 1 215 ? -22.596 -20.323 20.102 1.00 71.44 215 LYS A CA 1
ATOM 1582 C C . LYS A 1 215 ? -21.187 -19.762 20.181 1.00 71.44 215 LYS A C 1
ATOM 1584 O O . LYS A 1 215 ? -20.652 -19.562 21.265 1.00 71.44 215 LYS A O 1
ATOM 1589 N N . ASN A 1 216 ? -20.602 -19.506 19.017 1.00 77.69 216 ASN A N 1
ATOM 1590 C CA . ASN A 1 216 ? -19.327 -18.811 18.892 1.00 77.69 216 ASN A CA 1
ATOM 1591 C C . ASN A 1 216 ? -19.586 -17.371 18.425 1.00 77.69 216 ASN A C 1
ATOM 1593 O O . ASN A 1 216 ? -20.488 -17.132 17.616 1.00 77.69 216 ASN A O 1
ATOM 1597 N N . TRP A 1 217 ? -18.773 -16.435 18.901 1.00 75.69 217 TRP A N 1
ATOM 1598 C CA . TRP A 1 217 ? -18.716 -15.050 18.448 1.00 75.69 217 TRP A CA 1
ATOM 1599 C C . TRP A 1 217 ? -17.280 -14.720 18.050 1.00 75.69 217 TRP A C 1
ATOM 1601 O O . TRP A 1 217 ? -16.356 -14.946 18.829 1.00 75.69 217 TRP A O 1
ATOM 1611 N N . GLN A 1 218 ? -17.092 -14.152 16.862 1.00 79.12 218 GLN A N 1
ATOM 1612 C CA . GLN A 1 218 ? -15.818 -13.560 16.465 1.00 79.12 218 GLN A CA 1
ATOM 1613 C C . GLN A 1 218 ? -15.808 -12.113 16.956 1.00 79.12 218 GLN A C 1
ATOM 1615 O O . GLN A 1 218 ? -16.542 -11.276 16.437 1.00 79.12 218 GLN A O 1
ATOM 1620 N N . LEU A 1 219 ? -15.037 -11.840 18.007 1.00 64.06 219 LEU A N 1
ATOM 1621 C CA . LEU A 1 219 ? -14.984 -10.519 18.635 1.00 64.06 219 LEU A CA 1
ATOM 1622 C C . LEU A 1 219 ? -14.042 -9.575 17.884 1.00 64.06 219 LEU A C 1
ATOM 1624 O O . LEU A 1 219 ? -14.318 -8.383 17.788 1.00 64.06 219 LEU A O 1
ATOM 1628 N N . ALA A 1 220 ? -12.940 -10.104 17.350 1.00 61.38 220 ALA A N 1
ATOM 1629 C CA . ALA A 1 220 ? -12.017 -9.358 16.505 1.00 61.38 220 ALA A CA 1
ATOM 1630 C C . ALA A 1 220 ? -11.311 -10.286 15.512 1.00 61.38 220 ALA A C 1
ATOM 1632 O O . ALA A 1 220 ? -10.982 -11.430 15.836 1.00 61.38 220 ALA A O 1
ATOM 1633 N N . ASN A 1 221 ? -11.048 -9.767 14.315 1.00 71.19 221 ASN A N 1
ATOM 1634 C CA . ASN A 1 221 ? -10.177 -10.386 13.326 1.00 71.19 221 ASN A CA 1
ATOM 1635 C C . ASN A 1 221 ? -9.380 -9.287 12.638 1.00 71.19 221 ASN A C 1
ATOM 1637 O O . ASN A 1 221 ? -9.965 -8.423 11.986 1.00 71.19 221 ASN A O 1
ATOM 1641 N N . ILE A 1 222 ? -8.069 -9.287 12.829 1.00 60.00 222 ILE A N 1
ATOM 1642 C CA . ILE A 1 222 ? -7.185 -8.269 12.275 1.00 60.00 222 ILE A CA 1
ATOM 1643 C C . ILE A 1 222 ? -6.143 -8.981 11.426 1.00 60.00 222 ILE A C 1
ATOM 1645 O O . ILE A 1 222 ? -5.296 -9.701 11.953 1.00 60.00 222 ILE A O 1
ATOM 1649 N N . ASP A 1 223 ? -6.198 -8.746 10.119 1.00 63.84 223 ASP A N 1
ATOM 1650 C CA . ASP A 1 223 ? -5.145 -9.133 9.188 1.00 63.84 223 ASP A CA 1
ATOM 1651 C C . ASP A 1 223 ? -4.269 -7.907 8.905 1.00 63.84 223 ASP A C 1
ATOM 1653 O O . ASP A 1 223 ? -4.720 -6.904 8.350 1.00 63.84 223 ASP A O 1
ATOM 1657 N N . LEU A 1 224 ? -3.018 -7.966 9.355 1.00 57.81 224 LEU A N 1
ATOM 1658 C CA . LEU A 1 224 ? -1.992 -6.953 9.120 1.00 57.81 224 LEU A CA 1
ATOM 1659 C C . LEU A 1 224 ? -0.987 -7.399 8.050 1.00 57.81 224 LEU A C 1
ATOM 1661 O O . LEU A 1 224 ? 0.090 -6.805 7.949 1.00 57.81 224 LEU A O 1
ATOM 1665 N N . GLY A 1 225 ? -1.299 -8.444 7.279 1.00 55.91 225 GLY A N 1
ATOM 1666 C CA . GLY A 1 225 ? -0.425 -8.978 6.248 1.00 55.91 225 GLY A CA 1
ATOM 1667 C C . GLY A 1 225 ? 0.045 -7.907 5.264 1.00 55.91 225 GLY A C 1
ATOM 1668 O O . GLY A 1 225 ? -0.739 -7.152 4.690 1.00 55.91 225 GLY A O 1
ATOM 1669 N N . ARG A 1 226 ? 1.364 -7.823 5.084 1.00 55.94 226 ARG A N 1
ATOM 1670 C CA . ARG A 1 226 ? 2.034 -6.923 4.147 1.00 55.94 226 ARG A CA 1
ATOM 1671 C C . ARG A 1 226 ? 3.124 -7.679 3.401 1.00 55.94 226 ARG A C 1
ATOM 1673 O O . ARG A 1 226 ? 4.006 -8.286 4.002 1.00 55.94 226 ARG A O 1
ATOM 1680 N N . THR A 1 227 ? 3.118 -7.555 2.082 1.00 48.66 227 THR A N 1
ATOM 1681 C CA . THR A 1 227 ? 4.252 -7.946 1.242 1.00 48.66 227 THR A CA 1
ATOM 1682 C C . THR A 1 227 ? 5.283 -6.823 1.236 1.00 48.66 227 THR A C 1
ATOM 1684 O O . THR A 1 227 ? 4.989 -5.708 0.804 1.00 48.66 227 THR A O 1
ATOM 1687 N N . TRP A 1 228 ? 6.501 -7.111 1.691 1.00 45.50 228 TRP A N 1
ATOM 1688 C CA . TRP A 1 228 ? 7.635 -6.193 1.641 1.00 45.50 228 TRP A CA 1
ATOM 1689 C C . TRP A 1 228 ? 8.622 -6.678 0.579 1.00 45.50 228 TRP A C 1
ATOM 1691 O O . TRP A 1 228 ? 9.204 -7.752 0.686 1.00 45.50 228 TRP A O 1
ATOM 1701 N N . ARG A 1 229 ? 8.858 -5.887 -0.466 1.00 46.56 229 ARG A N 1
ATOM 1702 C CA . ARG A 1 229 ? 9.920 -6.177 -1.439 1.00 46.56 229 ARG A CA 1
ATOM 1703 C C . ARG A 1 229 ? 11.110 -5.274 -1.156 1.00 46.56 229 ARG A C 1
ATOM 1705 O O . ARG A 1 229 ? 10.981 -4.055 -1.215 1.00 46.56 229 ARG A O 1
ATOM 1712 N N . VAL A 1 230 ? 12.257 -5.868 -0.835 1.00 46.06 230 VAL A N 1
ATOM 1713 C CA . VAL A 1 230 ? 13.515 -5.150 -0.605 1.00 46.06 230 VAL A CA 1
ATOM 1714 C C . VAL A 1 230 ? 14.417 -5.382 -1.817 1.00 46.06 230 VAL A C 1
ATOM 1716 O O . VAL A 1 230 ? 15.046 -6.428 -1.976 1.00 46.06 230 VAL A O 1
ATOM 1719 N N . GLY A 1 231 ? 14.457 -4.402 -2.718 1.00 39.53 231 GLY A N 1
ATOM 1720 C CA . GLY A 1 231 ? 15.363 -4.404 -3.864 1.00 39.53 231 GLY A CA 1
ATOM 1721 C C . GLY A 1 231 ? 16.713 -3.794 -3.505 1.00 39.53 231 GLY A C 1
ATOM 1722 O O . GLY A 1 231 ? 16.879 -2.587 -3.631 1.00 39.53 231 GLY A O 1
ATOM 1723 N N . ALA A 1 232 ? 17.670 -4.611 -3.070 1.00 42.12 232 ALA A N 1
ATOM 1724 C CA . ALA A 1 232 ? 19.082 -4.236 -3.013 1.00 42.12 232 ALA A CA 1
ATOM 1725 C C . ALA A 1 232 ? 19.936 -5.349 -3.636 1.00 42.12 232 ALA A C 1
ATOM 1727 O O . ALA A 1 232 ? 19.596 -6.528 -3.516 1.00 42.12 232 ALA A O 1
ATOM 1728 N N . ASP A 1 233 ? 21.025 -4.969 -4.307 1.00 43.31 233 ASP A N 1
ATOM 1729 C CA . ASP A 1 233 ? 21.980 -5.908 -4.897 1.00 43.31 233 ASP A CA 1
ATOM 1730 C C . ASP A 1 233 ? 22.741 -6.641 -3.786 1.00 43.31 233 ASP A C 1
ATOM 1732 O O . ASP A 1 233 ? 23.490 -6.032 -3.021 1.00 43.31 233 ASP A O 1
ATOM 1736 N N . LEU A 1 234 ? 22.559 -7.957 -3.698 1.00 42.94 234 LEU A N 1
ATOM 1737 C CA . LEU A 1 234 ? 23.213 -8.805 -2.704 1.00 42.94 234 LEU A CA 1
ATOM 1738 C C . LEU A 1 234 ? 24.415 -9.514 -3.346 1.00 42.94 234 LEU A C 1
ATOM 1740 O O . LEU A 1 234 ? 24.290 -10.095 -4.420 1.00 42.94 234 LEU A O 1
ATOM 1744 N N . THR A 1 235 ? 25.589 -9.487 -2.716 1.00 41.22 235 THR A N 1
ATOM 1745 C CA . THR A 1 235 ? 26.739 -10.316 -3.128 1.00 41.22 235 THR A CA 1
ATOM 1746 C C . THR A 1 235 ? 26.990 -11.337 -2.024 1.00 41.22 235 THR A C 1
ATOM 1748 O O . THR A 1 235 ? 27.105 -10.958 -0.864 1.00 41.22 235 THR A O 1
ATOM 1751 N N . ALA A 1 236 ? 27.018 -12.629 -2.355 1.00 46.03 236 ALA A N 1
ATOM 1752 C CA . ALA A 1 236 ? 27.260 -13.695 -1.384 1.00 46.03 236 ALA A CA 1
ATOM 1753 C C . ALA A 1 236 ? 28.347 -14.637 -1.909 1.00 46.03 236 ALA A C 1
ATOM 1755 O O . ALA A 1 236 ? 28.257 -15.122 -3.037 1.00 46.03 236 ALA A O 1
ATOM 1756 N N . GLY A 1 237 ? 29.372 -14.876 -1.092 1.00 42.72 237 GLY A N 1
ATOM 1757 C CA . GLY A 1 237 ? 30.423 -15.860 -1.343 1.00 42.72 237 GLY A CA 1
ATOM 1758 C C . GLY A 1 237 ? 30.213 -17.087 -0.459 1.00 42.72 237 GLY A C 1
ATOM 1759 O O . GLY A 1 237 ? 29.918 -16.942 0.725 1.00 42.72 237 GLY A O 1
ATOM 1760 N N . LEU A 1 238 ? 30.348 -18.287 -1.029 1.00 44.91 238 LEU A N 1
ATOM 1761 C CA . LEU A 1 238 ? 30.134 -19.540 -0.297 1.00 44.91 238 LEU A CA 1
ATOM 1762 C C . LEU A 1 238 ? 31.382 -19.996 0.483 1.00 44.91 238 LEU A C 1
ATOM 1764 O O . LEU A 1 238 ? 31.217 -20.573 1.545 1.00 44.91 238 LEU A O 1
ATOM 1768 N N . ASP A 1 239 ? 32.607 -19.642 0.058 1.00 42.66 239 ASP A N 1
ATOM 1769 C CA . ASP A 1 239 ? 33.842 -20.197 0.653 1.00 42.66 239 ASP A CA 1
ATOM 1770 C C . ASP A 1 239 ? 35.052 -19.230 0.641 1.00 42.66 239 ASP A C 1
ATOM 1772 O O . ASP A 1 239 ? 36.056 -19.470 -0.038 1.00 42.66 239 ASP A O 1
ATOM 1776 N N . GLY A 1 240 ? 34.997 -18.114 1.380 1.00 42.50 240 GLY A N 1
ATOM 1777 C CA . GLY A 1 240 ? 36.133 -17.182 1.496 1.00 42.50 240 GLY A CA 1
ATOM 1778 C C . GLY A 1 240 ? 36.359 -16.644 2.916 1.00 42.50 240 GLY A C 1
ATOM 1779 O O . GLY A 1 240 ? 35.382 -16.439 3.638 1.00 42.50 240 GLY A O 1
ATOM 1780 N N . PRO A 1 241 ? 37.617 -16.387 3.339 1.00 43.34 241 PRO A N 1
ATOM 1781 C CA . PRO A 1 241 ? 37.876 -15.617 4.553 1.00 43.34 241 PRO A CA 1
ATOM 1782 C C . PRO A 1 241 ? 37.284 -14.213 4.383 1.00 43.34 241 PRO A C 1
ATOM 1784 O O . PRO A 1 241 ? 37.448 -13.605 3.325 1.00 43.34 241 PRO A O 1
ATOM 1787 N N . ALA A 1 242 ? 36.578 -13.729 5.409 1.00 41.38 242 ALA A N 1
ATOM 1788 C CA . ALA A 1 242 ? 35.902 -12.435 5.410 1.00 41.38 242 ALA A CA 1
ATOM 1789 C C . ALA A 1 242 ? 36.837 -11.331 4.886 1.00 41.38 242 ALA A C 1
ATOM 1791 O O . ALA A 1 242 ? 37.842 -11.001 5.519 1.00 41.38 242 ALA A O 1
ATOM 1792 N N . ALA A 1 243 ? 36.531 -10.787 3.707 1.00 39.22 243 ALA A N 1
ATOM 1793 C CA . ALA A 1 243 ? 37.301 -9.694 3.141 1.00 39.22 243 ALA A CA 1
ATOM 1794 C C . ALA A 1 243 ? 37.022 -8.412 3.937 1.00 39.22 243 ALA A C 1
ATOM 1796 O O . ALA A 1 243 ? 35.886 -8.101 4.293 1.00 39.22 243 ALA A O 1
ATOM 1797 N N . ALA A 1 244 ? 38.085 -7.675 4.244 1.00 37.78 244 ALA A N 1
ATOM 1798 C CA . ALA A 1 244 ? 38.023 -6.468 5.048 1.00 37.78 244 ALA A CA 1
ATOM 1799 C C . ALA A 1 244 ? 37.219 -5.343 4.361 1.00 37.78 244 ALA A C 1
ATOM 1801 O O . ALA A 1 244 ? 37.506 -4.957 3.232 1.00 37.78 244 ALA A O 1
ATOM 1802 N N . ALA A 1 245 ? 36.276 -4.792 5.132 1.00 38.62 245 ALA A N 1
ATOM 1803 C CA . ALA A 1 245 ? 35.663 -3.464 5.044 1.00 38.62 245 ALA A CA 1
ATOM 1804 C C . ALA A 1 245 ? 34.973 -3.059 3.721 1.00 38.62 245 ALA A C 1
ATOM 1806 O O . ALA A 1 245 ? 35.585 -2.505 2.810 1.00 38.62 245 ALA A O 1
ATOM 1807 N N . GLY A 1 246 ? 33.638 -3.175 3.707 1.00 39.69 246 GLY A N 1
ATOM 1808 C CA . GLY A 1 246 ? 32.767 -2.343 2.860 1.00 39.69 246 GLY A CA 1
ATOM 1809 C C . GLY A 1 246 ? 31.621 -3.050 2.135 1.00 39.69 246 GLY A C 1
ATOM 1810 O O . GLY A 1 246 ? 30.794 -2.364 1.536 1.00 39.69 246 GLY A O 1
ATOM 1811 N N . THR A 1 247 ? 31.532 -4.377 2.190 1.00 37.25 247 THR A N 1
ATOM 1812 C CA . THR A 1 247 ? 30.421 -5.148 1.613 1.00 37.25 247 THR A CA 1
ATOM 1813 C C . THR A 1 247 ? 29.718 -5.967 2.694 1.00 37.25 247 THR A C 1
ATOM 1815 O O . THR A 1 247 ? 30.357 -6.592 3.537 1.00 37.25 247 THR A O 1
ATOM 1818 N N . SER A 1 248 ? 28.383 -5.925 2.712 1.00 38.03 248 SER A N 1
ATOM 1819 C CA . SER A 1 248 ? 27.557 -6.833 3.515 1.00 38.03 248 SER A CA 1
ATOM 1820 C C . SER A 1 248 ? 27.564 -8.210 2.851 1.00 38.03 248 SER A C 1
ATOM 1822 O O . SER A 1 248 ? 26.622 -8.569 2.149 1.00 38.03 248 SER A O 1
ATOM 1824 N N . ASP A 1 249 ? 28.656 -8.951 3.019 1.00 40.75 249 ASP A N 1
ATOM 1825 C CA . ASP A 1 249 ? 28.761 -10.316 2.514 1.00 40.75 249 ASP A CA 1
ATOM 1826 C C . ASP A 1 249 ? 27.976 -11.260 3.440 1.00 40.75 249 ASP A C 1
ATOM 1828 O O . ASP A 1 249 ? 28.268 -11.384 4.631 1.00 40.75 249 ASP A O 1
ATOM 1832 N N . LEU A 1 250 ? 26.960 -11.935 2.897 1.00 40.06 250 LEU A N 1
ATOM 1833 C CA . LEU A 1 250 ? 26.317 -13.072 3.560 1.00 40.06 250 LEU A CA 1
ATOM 1834 C C . LEU A 1 250 ? 27.187 -14.314 3.331 1.00 40.06 250 LEU A C 1
ATOM 1836 O O . LEU A 1 250 ? 27.294 -14.804 2.207 1.00 40.06 250 LEU A O 1
ATOM 1840 N N . LEU A 1 251 ? 27.833 -14.792 4.398 1.00 41.16 251 LEU A N 1
ATOM 1841 C CA . LEU A 1 251 ? 28.657 -16.004 4.394 1.00 41.16 251 LEU A CA 1
ATOM 1842 C C . LEU A 1 251 ? 27.785 -17.227 4.697 1.00 41.16 251 LEU A C 1
ATOM 1844 O O . LEU A 1 251 ? 27.277 -17.378 5.808 1.00 41.16 251 LEU A O 1
ATOM 1848 N N . PHE A 1 252 ? 27.647 -18.125 3.724 1.00 39.66 252 PHE A N 1
ATOM 1849 C CA . PHE A 1 252 ? 26.905 -19.379 3.868 1.00 39.66 252 PHE A CA 1
ATOM 1850 C C . PHE A 1 252 ? 27.884 -20.553 4.022 1.00 39.66 252 PHE A C 1
ATOM 1852 O O . PHE A 1 252 ? 28.219 -21.208 3.045 1.00 39.66 252 PHE A O 1
ATOM 1859 N N . GLY A 1 253 ? 28.348 -20.815 5.247 1.00 38.78 253 GLY A N 1
ATOM 1860 C CA . GLY A 1 253 ? 29.136 -22.013 5.578 1.00 38.78 253 GLY A CA 1
ATOM 1861 C C . GLY A 1 253 ? 28.348 -22.977 6.470 1.00 38.78 253 GLY A C 1
ATOM 1862 O O . GLY A 1 253 ? 27.474 -22.536 7.219 1.00 38.78 253 GLY A O 1
ATOM 1863 N N . GLU A 1 254 ? 28.673 -24.274 6.450 1.00 39.00 254 GLU A N 1
ATOM 1864 C CA . GLU A 1 254 ? 27.995 -25.303 7.268 1.00 39.00 254 GLU A CA 1
ATOM 1865 C C . GLU A 1 254 ? 27.989 -24.984 8.778 1.00 39.00 254 GLU A C 1
ATOM 1867 O O . GLU A 1 254 ? 27.043 -25.345 9.474 1.00 39.00 254 GLU A O 1
ATOM 1872 N N . GLY A 1 255 ? 28.980 -24.235 9.281 1.00 40.66 255 GLY A N 1
ATOM 1873 C CA . GLY A 1 255 ? 29.034 -23.760 10.673 1.00 40.66 255 GLY A CA 1
ATOM 1874 C C . GLY A 1 255 ? 28.285 -22.448 10.966 1.00 40.66 255 GLY A C 1
ATOM 1875 O O . GLY A 1 255 ? 28.082 -22.119 12.131 1.00 40.66 255 GLY A O 1
ATOM 1876 N N . ASN A 1 256 ? 27.857 -21.705 9.937 1.00 37.88 256 ASN A N 1
ATOM 1877 C CA . ASN A 1 256 ? 27.251 -20.367 10.052 1.00 37.88 256 ASN A CA 1
ATOM 1878 C C . ASN A 1 256 ? 25.776 -20.310 9.609 1.00 37.88 256 ASN A C 1
ATOM 1880 O O . ASN A 1 256 ? 25.122 -19.283 9.785 1.00 37.88 256 ASN A O 1
ATOM 1884 N N . LEU A 1 257 ? 25.212 -21.415 9.109 1.00 41.50 257 LEU A N 1
ATOM 1885 C CA . LEU A 1 257 ? 23.781 -21.580 8.809 1.00 41.50 257 LEU A CA 1
ATOM 1886 C C . LEU A 1 257 ? 22.934 -21.785 10.083 1.00 41.50 257 LEU A C 1
ATOM 1888 O O . LEU A 1 257 ? 22.020 -22.610 10.119 1.00 41.50 257 LEU A O 1
ATOM 1892 N N . ASN A 1 258 ? 23.211 -21.035 11.152 1.00 47.16 258 ASN A N 1
ATOM 1893 C CA . ASN A 1 258 ? 22.243 -20.912 12.231 1.00 47.16 258 ASN A CA 1
ATOM 1894 C C . ASN A 1 258 ? 21.168 -19.921 11.771 1.00 47.16 258 ASN A C 1
ATOM 1896 O O . ASN A 1 258 ? 21.440 -18.733 11.584 1.00 47.16 258 ASN A O 1
ATOM 1900 N N . PHE A 1 259 ? 19.945 -20.420 11.592 1.00 41.34 259 PHE A N 1
ATOM 1901 C CA . PHE A 1 259 ? 18.778 -19.617 11.232 1.00 41.34 259 PHE A CA 1
ATOM 1902 C C . PHE A 1 259 ? 18.595 -18.411 12.165 1.00 41.34 259 PHE A C 1
ATOM 1904 O O . PHE A 1 259 ? 18.195 -17.344 11.714 1.00 41.34 259 PHE A O 1
ATOM 1911 N N . GLU A 1 260 ? 18.964 -18.542 13.442 1.00 43.03 260 GLU A N 1
ATOM 1912 C CA . GLU A 1 260 ? 18.963 -17.440 14.402 1.00 43.03 260 GLU A CA 1
ATOM 1913 C C . GLU A 1 260 ? 19.926 -16.312 13.998 1.00 43.03 260 GLU A C 1
ATOM 1915 O O . GLU A 1 260 ? 19.561 -15.139 14.047 1.00 43.03 260 GLU A O 1
ATOM 1920 N N . THR A 1 261 ? 21.137 -16.649 13.549 1.00 47.25 261 THR A N 1
ATOM 1921 C CA . THR A 1 261 ? 22.139 -15.678 13.083 1.00 47.25 261 THR A CA 1
ATOM 1922 C C . THR A 1 261 ? 21.690 -15.009 11.788 1.00 47.25 261 THR A C 1
ATOM 1924 O O . THR A 1 261 ? 21.767 -13.787 11.681 1.00 47.25 261 THR A O 1
ATOM 1927 N N . LEU A 1 262 ? 21.155 -15.788 10.841 1.00 43.50 262 LEU A N 1
ATOM 1928 C CA . LEU A 1 262 ? 20.615 -15.281 9.577 1.00 43.50 262 LEU A CA 1
ATOM 1929 C C . LEU A 1 262 ? 19.432 -14.328 9.821 1.00 43.50 262 LEU A C 1
ATOM 1931 O O . LEU A 1 262 ? 19.385 -13.242 9.250 1.00 43.50 262 LEU A O 1
ATOM 1935 N N . ALA A 1 263 ? 18.513 -14.702 10.717 1.00 44.59 263 ALA A N 1
ATOM 1936 C CA . ALA A 1 263 ? 17.383 -13.874 11.120 1.00 44.59 263 ALA A CA 1
ATOM 1937 C C . ALA A 1 263 ? 17.855 -12.586 11.811 1.00 44.59 263 ALA A C 1
ATOM 1939 O O . ALA A 1 263 ? 17.437 -11.503 11.416 1.00 44.59 263 ALA A O 1
ATOM 1940 N N . ARG A 1 264 ? 18.777 -12.663 12.784 1.00 47.25 264 ARG A N 1
ATOM 1941 C CA . ARG A 1 264 ? 19.358 -11.480 13.450 1.00 47.25 264 ARG A CA 1
ATOM 1942 C C . ARG A 1 264 ? 20.052 -10.546 12.457 1.00 47.25 264 ARG A C 1
ATOM 1944 O O . ARG A 1 264 ? 19.875 -9.337 12.556 1.00 47.25 264 ARG A O 1
ATOM 1951 N N . GLN A 1 265 ? 20.792 -11.085 11.488 1.00 44.34 265 GLN A N 1
ATOM 1952 C CA . GLN A 1 265 ? 21.443 -10.304 10.434 1.00 44.34 265 GLN A CA 1
ATOM 1953 C C . GLN A 1 265 ? 20.416 -9.624 9.517 1.00 44.34 265 GLN A C 1
ATOM 1955 O O . GLN A 1 265 ? 20.490 -8.409 9.341 1.00 44.34 265 GLN A O 1
ATOM 1960 N N . LEU A 1 266 ? 19.403 -10.352 9.032 1.00 42.12 266 LEU A N 1
ATOM 1961 C CA . LEU A 1 266 ? 18.288 -9.798 8.247 1.00 42.12 266 LEU A CA 1
ATOM 1962 C C . LEU A 1 266 ? 17.524 -8.701 9.008 1.00 42.12 266 LEU A C 1
ATOM 1964 O O . LEU A 1 266 ? 17.290 -7.625 8.460 1.00 42.12 266 LEU A O 1
ATOM 1968 N N . PHE A 1 267 ? 17.190 -8.928 10.282 1.00 44.12 267 PHE A N 1
ATOM 1969 C CA . PHE A 1 267 ? 16.506 -7.943 11.127 1.00 44.12 267 PHE A CA 1
ATOM 1970 C C . PHE A 1 267 ? 17.394 -6.745 11.495 1.00 44.12 267 PHE A C 1
ATOM 1972 O O . PHE A 1 267 ? 16.876 -5.648 11.669 1.00 44.12 267 PHE A O 1
ATOM 1979 N N . SER A 1 268 ? 18.719 -6.915 11.572 1.00 43.50 268 SER A N 1
ATOM 1980 C CA . SER A 1 268 ? 19.667 -5.809 11.789 1.00 43.50 268 SER A CA 1
ATOM 1981 C C . SER A 1 268 ? 19.888 -4.941 10.542 1.00 43.50 268 SER A C 1
ATOM 1983 O O . SER A 1 268 ? 20.206 -3.761 10.667 1.00 43.50 268 SER A O 1
ATOM 1985 N N . MET A 1 269 ? 19.693 -5.512 9.345 1.00 39.59 269 MET A N 1
ATOM 1986 C CA . MET A 1 269 ? 19.758 -4.804 8.059 1.00 39.59 269 MET A CA 1
ATOM 1987 C C . MET A 1 269 ? 18.439 -4.103 7.708 1.00 39.59 269 MET A C 1
ATOM 1989 O O . MET A 1 269 ? 18.439 -3.166 6.908 1.00 39.59 269 MET A O 1
ATOM 1993 N N . ALA A 1 270 ? 17.319 -4.518 8.311 1.00 38.53 270 ALA A N 1
ATOM 1994 C CA . ALA A 1 270 ? 16.066 -3.777 8.265 1.00 38.53 270 ALA A CA 1
ATOM 1995 C C . ALA A 1 270 ? 16.236 -2.474 9.063 1.00 38.53 270 ALA A C 1
ATOM 1997 O O . ALA A 1 270 ? 16.119 -2.436 10.286 1.00 38.53 270 ALA A O 1
ATOM 1998 N N . THR A 1 271 ? 16.590 -1.395 8.368 1.00 32.03 271 THR A N 1
ATOM 1999 C CA . THR A 1 271 ? 16.838 -0.087 8.976 1.00 32.03 271 THR A CA 1
ATOM 2000 C C . THR A 1 271 ? 15.629 0.389 9.785 1.00 32.03 271 THR A C 1
ATOM 2002 O O . THR A 1 271 ? 14.554 0.619 9.232 1.00 32.03 271 THR A O 1
ATOM 2005 N N . SER A 1 272 ? 15.895 0.591 11.079 1.00 29.14 272 SER A N 1
ATOM 2006 C CA . SER A 1 272 ? 15.059 1.151 12.148 1.00 29.14 272 SER A CA 1
ATOM 2007 C C . SER A 1 272 ? 14.026 0.200 12.778 1.00 29.14 272 SER A C 1
ATOM 2009 O O . SER A 1 272 ? 13.082 -0.225 12.109 1.00 29.14 272 SER A O 1
ATOM 2011 N N . PRO A 1 273 ? 14.113 -0.064 14.103 1.00 28.83 273 PRO A N 1
ATOM 2012 C CA . PRO A 1 273 ? 13.031 -0.710 14.827 1.00 28.83 273 PRO A CA 1
ATOM 2013 C C . PRO A 1 273 ? 11.819 0.221 14.789 1.00 28.83 273 PRO A C 1
ATOM 2015 O O . PRO A 1 273 ? 11.788 1.265 15.437 1.00 28.83 273 PRO A O 1
ATOM 2018 N N . SER A 1 274 ? 10.810 -0.156 14.008 1.00 29.72 274 SER A N 1
ATOM 2019 C CA . SER A 1 274 ? 9.468 0.372 14.208 1.00 29.72 274 SER A CA 1
ATOM 2020 C C . SER A 1 274 ? 8.954 -0.273 15.486 1.00 29.72 274 SER A C 1
ATOM 2022 O O . SER A 1 274 ? 8.495 -1.413 15.473 1.00 29.72 274 SER A O 1
ATOM 2024 N N . THR A 1 275 ? 9.080 0.423 16.612 1.00 24.92 275 THR A N 1
ATOM 2025 C CA . THR A 1 275 ? 8.281 0.122 17.794 1.00 24.92 275 THR A CA 1
ATOM 2026 C C . THR A 1 275 ? 6.821 0.255 17.382 1.00 24.92 275 THR A C 1
ATOM 2028 O O . THR A 1 275 ? 6.275 1.353 17.293 1.00 24.92 275 THR A O 1
ATOM 2031 N N . VAL A 1 276 ? 6.185 -0.875 17.071 1.00 24.62 276 VAL A N 1
ATOM 2032 C CA . VAL A 1 276 ? 4.731 -0.954 16.964 1.00 24.62 276 VAL A CA 1
ATOM 2033 C C . VAL A 1 276 ? 4.217 -0.826 18.390 1.00 24.62 276 VAL A C 1
ATOM 2035 O O . VAL A 1 276 ? 4.044 -1.811 19.102 1.00 24.62 276 VAL A O 1
ATOM 2038 N N . THR A 1 277 ? 4.046 0.411 18.850 1.00 27.19 277 THR A N 1
ATOM 2039 C CA . THR A 1 277 ? 3.154 0.671 19.973 1.00 27.19 277 THR A CA 1
ATOM 2040 C C . THR A 1 277 ? 1.791 0.138 19.534 1.00 27.19 277 THR A C 1
ATOM 2042 O O . THR A 1 277 ? 1.339 0.522 18.449 1.00 27.19 277 THR A O 1
ATOM 2045 N N . PRO A 1 278 ? 1.153 -0.771 20.294 1.00 27.95 278 PRO A N 1
ATOM 2046 C CA . PRO A 1 278 ? -0.216 -1.169 20.012 1.00 27.95 278 PRO A CA 1
ATOM 2047 C C . PRO A 1 278 ? -1.040 0.096 19.781 1.00 27.95 278 PRO A C 1
ATOM 2049 O O . PRO A 1 278 ? -0.910 1.059 20.543 1.00 27.95 278 PRO A O 1
ATOM 2052 N N . LEU A 1 279 ? -1.842 0.118 18.715 1.00 29.47 279 LEU A N 1
ATOM 2053 C CA . LEU A 1 279 ? -2.893 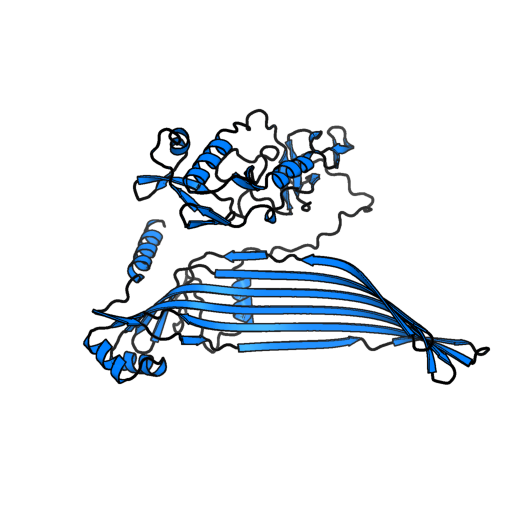1.116 18.572 1.00 29.47 279 LEU A CA 1
ATOM 2054 C C . LEU A 1 279 ? -3.819 0.921 19.771 1.00 29.47 279 LEU A C 1
ATOM 2056 O O . LEU A 1 279 ? -4.721 0.087 19.738 1.00 29.47 279 LEU A O 1
ATOM 2060 N N . SER A 1 280 ? -3.570 1.661 20.849 1.00 31.59 280 SER A N 1
ATOM 2061 C CA . SER A 1 280 ? -4.597 1.891 21.845 1.00 31.59 280 SER A CA 1
ATOM 2062 C C . SER A 1 280 ? -5.800 2.427 21.069 1.00 31.59 280 SER A C 1
ATOM 2064 O O . SER A 1 280 ? -5.617 3.372 20.286 1.00 31.59 280 SER A O 1
ATOM 2066 N N . PRO A 1 281 ? -7.008 1.854 21.229 1.00 33.72 281 PRO A N 1
ATOM 2067 C CA . PRO A 1 281 ? -8.207 2.540 20.769 1.00 33.72 281 PRO A CA 1
ATOM 2068 C C . PRO A 1 281 ? -8.120 3.985 21.276 1.00 33.72 281 PRO A C 1
ATOM 2070 O O . PRO A 1 281 ? -7.625 4.178 22.396 1.00 33.72 281 PRO A O 1
ATOM 2073 N N . PRO A 1 282 ? -8.493 5.003 20.471 1.00 40.28 282 PRO A N 1
ATOM 2074 C CA . PRO A 1 282 ? -8.479 6.380 20.942 1.00 40.28 282 PRO A CA 1
ATOM 2075 C C . PRO A 1 282 ? -9.199 6.381 22.281 1.00 40.28 282 PRO A C 1
ATOM 2077 O O . PRO A 1 282 ? -10.355 5.968 22.352 1.00 40.28 282 PRO A O 1
ATOM 2080 N N . ALA A 1 283 ? -8.461 6.698 23.345 1.00 36.31 283 ALA A N 1
ATOM 2081 C CA . ALA A 1 283 ? -8.943 6.551 24.702 1.00 36.31 283 ALA A CA 1
ATOM 2082 C C . ALA A 1 283 ? -10.135 7.491 24.882 1.00 36.31 283 ALA A C 1
ATOM 2084 O O . ALA A 1 283 ? -9.981 8.670 25.197 1.00 36.31 283 ALA A O 1
ATOM 2085 N N . SER A 1 284 ? -11.337 6.972 24.664 1.00 40.88 284 SER A N 1
ATOM 2086 C CA . SER A 1 284 ? -12.580 7.600 25.064 1.00 40.88 284 SER A CA 1
ATOM 2087 C C . SER A 1 284 ? -12.653 7.471 26.582 1.00 40.88 284 SER A C 1
ATOM 2089 O O . SER A 1 284 ? -13.176 6.487 27.096 1.00 40.88 284 SER A O 1
ATOM 2091 N N . GLY A 1 285 ? -12.048 8.410 27.313 1.00 35.84 285 GLY A N 1
ATOM 2092 C CA . GLY A 1 285 ? -12.237 8.484 28.767 1.00 35.84 285 GLY A CA 1
ATOM 2093 C C . GLY A 1 285 ? -11.034 8.875 29.619 1.00 35.84 285 GLY A C 1
ATOM 2094 O O . GLY A 1 285 ? -11.171 8.919 30.837 1.00 35.84 285 GLY A O 1
ATOM 2095 N N . GLY A 1 286 ? -9.877 9.203 29.038 1.00 37.34 286 GLY A N 1
ATOM 2096 C CA . GLY A 1 286 ? -8.785 9.817 29.798 1.00 37.34 286 GLY A CA 1
ATOM 2097 C C . GLY A 1 286 ? -9.119 11.264 30.166 1.00 37.34 286 GLY A C 1
ATOM 2098 O O . GLY A 1 286 ? -8.774 12.185 29.427 1.00 37.34 286 GLY A O 1
ATOM 2099 N N . ALA A 1 287 ? -9.817 11.467 31.283 1.00 42.81 287 ALA A N 1
ATOM 2100 C CA . ALA A 1 287 ? -10.091 12.780 31.856 1.00 42.81 287 ALA A CA 1
ATOM 2101 C C . ALA A 1 287 ? -8.781 13.586 31.996 1.00 42.81 287 ALA A C 1
ATOM 2103 O O . ALA A 1 287 ? -7.911 13.237 32.787 1.00 42.81 287 ALA A O 1
ATOM 2104 N N . GLY A 1 288 ? -8.625 14.640 31.188 1.00 53.59 288 GLY A N 1
ATOM 2105 C CA . GLY A 1 288 ? -7.508 15.595 31.262 1.00 53.59 288 GLY A CA 1
ATOM 2106 C C . GLY A 1 288 ? -6.722 15.803 29.962 1.00 53.59 288 GLY A C 1
ATOM 2107 O O . GLY A 1 288 ? -6.019 16.805 29.834 1.00 53.59 288 GLY A O 1
ATOM 2108 N N . GLY A 1 289 ? -6.869 14.919 28.968 1.00 67.81 289 GLY A N 1
ATOM 2109 C CA . GLY A 1 289 ? -6.266 15.093 27.645 1.00 67.81 289 GLY A CA 1
ATOM 2110 C C . GLY A 1 289 ? -6.951 16.217 26.872 1.00 67.81 289 GLY A C 1
ATOM 2111 O O . GLY A 1 289 ? -8.009 16.039 26.279 1.00 67.81 289 GLY A O 1
ATOM 2112 N N . SER A 1 290 ? -6.364 17.401 26.910 1.00 86.19 290 SER A N 1
ATOM 2113 C CA . SER A 1 290 ? -6.837 18.578 26.194 1.00 86.19 290 SER A CA 1
ATOM 2114 C C . SER A 1 290 ? -6.900 18.295 24.679 1.00 86.19 290 SER A C 1
ATOM 2116 O O . SER A 1 290 ? -5.886 17.881 24.123 1.00 86.19 290 SER A O 1
ATOM 2118 N N . ALA A 1 291 ? -8.054 18.501 24.021 1.00 93.31 291 ALA A N 1
ATOM 2119 C CA . ALA A 1 291 ? -8.215 18.251 22.580 1.00 93.31 291 ALA A CA 1
ATOM 2120 C C . ALA A 1 291 ? -7.103 18.939 21.756 1.00 93.31 291 ALA A C 1
ATOM 2122 O O . ALA A 1 291 ? -6.747 20.079 22.083 1.00 93.31 291 ALA A O 1
ATOM 2123 N N . PRO A 1 292 ? -6.568 18.287 20.703 1.00 96.81 292 PRO A N 1
ATOM 2124 C CA . PRO A 1 292 ? -5.418 18.799 19.964 1.00 96.81 292 PRO A CA 1
ATOM 2125 C C . PRO A 1 292 ? -5.754 20.116 19.268 1.00 96.81 292 PRO A C 1
ATOM 2127 O O . PRO A 1 292 ? -6.877 20.317 18.806 1.00 96.81 292 PRO A O 1
ATOM 2130 N N . GLY A 1 293 ? -4.794 21.030 19.181 1.00 96.44 293 GLY A N 1
ATOM 2131 C CA . GLY A 1 293 ? -4.960 22.319 18.512 1.00 96.44 293 GLY A CA 1
ATOM 2132 C C . GLY A 1 293 ? -4.727 22.267 17.004 1.00 96.44 293 GLY A C 1
ATOM 2133 O O . GLY A 1 293 ? -5.187 23.156 16.288 1.00 96.44 293 GLY A O 1
ATOM 2134 N N . GLY A 1 294 ? -3.995 21.266 16.504 1.00 97.25 294 GLY A N 1
ATOM 2135 C CA . GLY A 1 294 ? -3.679 21.124 15.081 1.00 97.25 294 GLY A CA 1
ATOM 2136 C C . GLY A 1 294 ? -2.713 22.176 14.543 1.00 97.25 294 GLY A C 1
ATOM 2137 O O . GLY A 1 294 ? -2.513 22.242 13.340 1.00 97.25 294 GLY A O 1
ATOM 2138 N N . ARG A 1 295 ? -2.126 23.043 15.377 1.00 96.88 29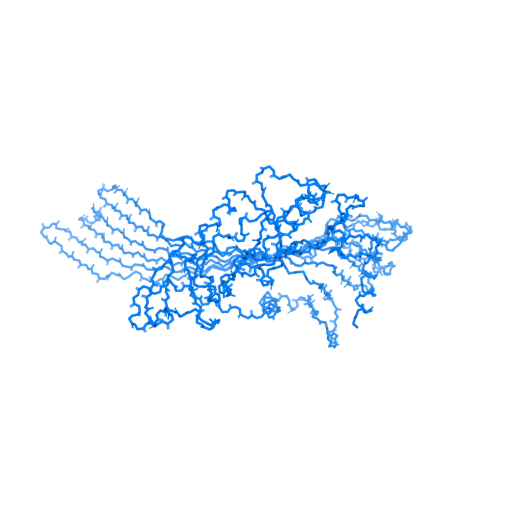5 ARG A N 1
ATOM 2139 C CA . ARG A 1 295 ? -1.330 24.195 14.900 1.00 96.88 295 ARG A CA 1
ATOM 2140 C C . ARG A 1 295 ? 0.133 23.854 14.613 1.00 96.88 295 ARG A C 1
ATOM 2142 O O . ARG A 1 295 ? 0.847 24.662 14.027 1.00 96.88 295 ARG A O 1
ATOM 2149 N N . SER A 1 296 ? 0.581 22.667 15.010 1.00 97.31 296 SER A N 1
ATOM 2150 C CA . SER A 1 296 ? 1.931 22.160 14.775 1.00 97.31 296 SER A CA 1
ATOM 2151 C C . SER A 1 296 ? 1.895 20.669 14.441 1.00 97.31 296 SER A C 1
ATOM 2153 O O . SER A 1 296 ? 0.933 19.965 14.742 1.00 97.31 296 SER A O 1
ATOM 2155 N N . GLN A 1 297 ? 2.982 20.153 13.865 1.00 96.19 297 GLN A N 1
ATO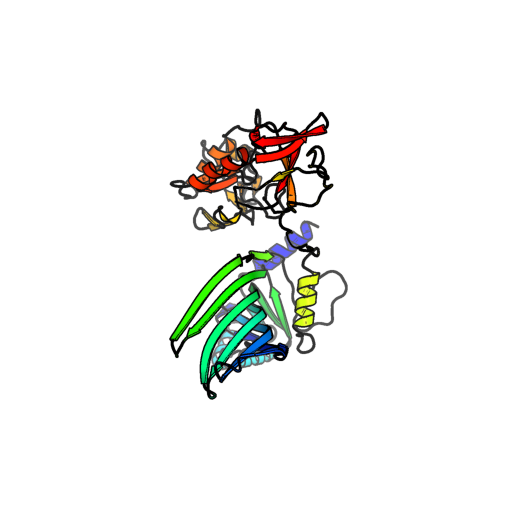M 2156 C CA . GLN A 1 297 ? 3.131 18.710 13.645 1.00 96.19 297 GLN A CA 1
ATOM 2157 C C . GLN A 1 297 ? 3.217 17.911 14.955 1.00 96.19 297 GLN A C 1
ATOM 2159 O O . GLN A 1 297 ? 2.907 16.724 14.962 1.00 96.19 297 GLN A O 1
ATOM 2164 N N . SER A 1 298 ? 3.644 18.532 16.060 1.00 96.56 298 SER A N 1
ATOM 2165 C CA . SER A 1 298 ? 3.703 17.880 17.374 1.00 96.56 298 SER A CA 1
ATOM 2166 C C . SER A 1 298 ? 2.332 17.741 18.044 1.00 96.56 298 SER A C 1
ATOM 2168 O O . SER A 1 298 ? 2.178 16.869 18.892 1.00 96.56 298 SER A O 1
ATOM 2170 N N . ASP A 1 299 ? 1.342 18.537 17.629 1.00 96.94 299 ASP A N 1
ATOM 2171 C CA . ASP A 1 299 ? -0.031 18.540 18.148 1.00 96.94 299 ASP A CA 1
ATOM 2172 C C . ASP A 1 299 ? -1.066 18.395 17.007 1.00 96.94 299 ASP A C 1
ATOM 2174 O O . ASP A 1 299 ? -1.839 19.319 16.737 1.00 96.94 299 ASP A O 1
ATOM 2178 N N . PRO A 1 300 ? -1.049 17.278 16.250 1.00 98.06 300 PRO A N 1
ATOM 2179 C CA . PRO A 1 300 ? -1.919 17.097 15.096 1.00 98.06 300 PRO A CA 1
ATOM 2180 C C . PRO A 1 300 ? -3.318 16.612 15.499 1.00 98.06 300 PRO A C 1
ATOM 2182 O O . PRO A 1 300 ? -3.486 15.845 16.447 1.00 98.06 300 PRO A O 1
ATOM 2185 N N . ILE A 1 301 ? -4.321 16.971 14.704 1.00 98.06 301 ILE A N 1
ATOM 2186 C CA . ILE A 1 301 ? -5.697 16.483 14.848 1.00 98.06 301 ILE A CA 1
ATOM 2187 C C . ILE A 1 301 ? -5.782 15.054 14.280 1.00 98.06 301 ILE A C 1
ATOM 2189 O O . ILE A 1 301 ? -5.346 14.826 13.149 1.00 98.06 301 ILE A O 1
ATOM 2193 N N . PRO A 1 302 ? -6.301 14.057 15.013 1.00 97.12 302 PRO A N 1
ATOM 2194 C CA . PRO A 1 302 ? -6.448 12.706 14.480 1.00 97.12 302 PRO A CA 1
ATOM 2195 C C . PRO A 1 302 ? -7.482 12.671 13.345 1.00 97.12 302 PRO A C 1
ATOM 2197 O O . PRO A 1 302 ? -8.512 13.339 13.417 1.00 97.12 302 PRO A O 1
ATOM 2200 N N . MET A 1 303 ? -7.218 11.874 12.309 1.00 96.94 303 MET A N 1
ATOM 2201 C CA . MET A 1 303 ? -8.150 11.639 11.205 1.00 96.94 303 MET A CA 1
ATOM 2202 C C . MET A 1 303 ? -8.060 10.210 10.663 1.00 96.94 303 MET A C 1
ATOM 2204 O O . MET A 1 303 ? -7.007 9.568 10.724 1.00 96.94 303 MET A O 1
ATOM 2208 N N . ILE A 1 304 ? -9.148 9.757 10.045 1.00 95.75 304 ILE A N 1
ATOM 2209 C CA . ILE A 1 304 ? -9.207 8.524 9.262 1.00 95.75 304 ILE A CA 1
ATOM 2210 C C . ILE A 1 304 ? -9.001 8.844 7.781 1.00 95.75 304 ILE A C 1
ATOM 2212 O O . ILE A 1 304 ? -9.660 9.719 7.206 1.00 95.75 304 ILE A O 1
ATOM 2216 N N . TRP A 1 305 ? -8.082 8.118 7.147 1.00 95.25 305 TRP A N 1
ATOM 2217 C CA . TRP A 1 305 ? -7.792 8.263 5.726 1.00 95.25 305 TRP A CA 1
ATOM 2218 C C . TRP A 1 305 ? -8.669 7.325 4.890 1.00 95.25 305 TRP A C 1
ATOM 2220 O O . TRP A 1 305 ? -8.563 6.109 4.998 1.00 95.25 305 TRP A O 1
ATOM 2230 N N . HIS A 1 306 ? -9.521 7.881 4.029 1.00 94.31 306 HIS A N 1
ATOM 2231 C CA . HIS A 1 306 ? -10.521 7.100 3.285 1.00 94.31 306 HIS A CA 1
ATOM 2232 C C . HIS A 1 306 ? -9.992 6.459 1.990 1.00 94.31 306 HIS A C 1
ATOM 2234 O O . HIS A 1 306 ? -10.668 5.629 1.394 1.00 94.31 306 HIS A O 1
ATOM 2240 N N . LYS A 1 307 ? -8.783 6.820 1.543 1.00 92.69 307 LYS A N 1
ATOM 2241 C CA . LYS A 1 307 ? -8.136 6.220 0.365 1.00 92.69 307 LYS A CA 1
ATOM 2242 C C . LYS A 1 307 ? -7.073 5.217 0.817 1.00 92.69 307 LYS A C 1
ATOM 2244 O O . LYS A 1 307 ? -5.876 5.505 0.755 1.00 92.69 307 LYS A O 1
ATOM 2249 N N . HIS A 1 308 ? -7.501 4.078 1.372 1.00 93.75 308 HIS A N 1
ATOM 2250 C CA . HIS A 1 308 ? -6.574 3.037 1.834 1.00 93.75 308 HIS A CA 1
ATOM 2251 C C . HIS A 1 308 ? -5.625 2.627 0.684 1.00 93.75 308 HIS A C 1
ATOM 2253 O O . HIS A 1 308 ? -6.107 2.392 -0.425 1.00 93.75 308 HIS A O 1
ATOM 2259 N N . PRO A 1 309 ? -4.296 2.503 0.902 1.00 91.88 309 PRO A N 1
ATOM 2260 C CA . PRO A 1 309 ? -3.346 2.140 -0.157 1.00 91.88 309 PRO A CA 1
ATOM 2261 C C . PRO A 1 309 ? -3.710 0.873 -0.943 1.00 91.88 309 PRO A C 1
ATOM 2263 O O . PRO A 1 309 ? -3.409 0.770 -2.125 1.00 91.88 309 PRO A O 1
ATOM 2266 N N . GLY A 1 310 ? -4.375 -0.083 -0.292 1.00 92.00 310 GLY A N 1
ATOM 2267 C CA . GLY A 1 310 ? -4.865 -1.320 -0.911 1.00 92.00 310 GLY A CA 1
ATOM 2268 C C . GLY A 1 310 ? -6.060 -1.160 -1.861 1.00 92.00 310 GLY A C 1
ATOM 2269 O O . GLY A 1 310 ? -6.386 -2.119 -2.546 1.00 92.00 310 GLY A O 1
ATOM 2270 N N . LEU A 1 311 ? -6.701 0.015 -1.923 1.00 93.38 311 LEU A N 1
ATOM 2271 C CA . LEU A 1 311 ? -7.736 0.314 -2.928 1.00 93.38 311 LEU A CA 1
ATOM 2272 C C . LEU A 1 311 ? -7.129 0.609 -4.304 1.00 93.38 311 LEU A C 1
ATOM 2274 O O . LEU A 1 311 ? -7.807 0.506 -5.323 1.00 93.38 311 LEU A O 1
ATOM 2278 N N . TYR A 1 312 ? -5.852 0.990 -4.341 1.00 96.44 312 TYR A N 1
ATOM 2279 C CA . TYR A 1 312 ? -5.132 1.195 -5.585 1.00 96.44 312 TYR A CA 1
ATOM 2280 C C . TYR A 1 312 ? -4.677 -0.161 -6.146 1.00 96.44 312 TYR A C 1
ATOM 2282 O O . TYR A 1 312 ? -4.175 -1.004 -5.394 1.00 96.44 312 TYR A O 1
ATOM 2290 N N . PRO A 1 313 ? -4.761 -0.381 -7.469 1.00 96.62 313 PRO A N 1
ATOM 2291 C CA . PRO A 1 313 ? -4.193 -1.565 -8.085 1.00 96.62 313 PRO A CA 1
ATOM 2292 C C . PRO A 1 313 ? -2.686 -1.587 -7.824 1.00 96.62 313 PRO A C 1
ATOM 2294 O O . PRO A 1 313 ? -1.955 -0.683 -8.231 1.00 96.62 313 PRO A O 1
ATOM 2297 N N . THR A 1 314 ? -2.200 -2.645 -7.169 1.00 94.31 314 THR A N 1
ATOM 2298 C CA . THR A 1 314 ? -0.773 -2.791 -6.833 1.00 94.31 314 THR A CA 1
ATOM 2299 C C . THR A 1 314 ? 0.113 -2.776 -8.080 1.00 94.31 314 THR A C 1
ATOM 2301 O O . THR A 1 314 ? 1.263 -2.341 -8.019 1.00 94.31 314 THR A O 1
ATOM 2304 N N . ARG A 1 315 ? -0.429 -3.233 -9.217 1.00 96.75 315 ARG A N 1
ATOM 2305 C CA . ARG A 1 315 ? 0.230 -3.239 -10.523 1.00 96.75 315 ARG A CA 1
ATOM 2306 C C . ARG A 1 315 ? -0.725 -2.849 -11.648 1.00 96.75 315 ARG A C 1
ATOM 2308 O O . ARG A 1 315 ? -1.907 -3.180 -11.594 1.00 96.75 315 ARG A O 1
ATOM 2315 N N . ILE A 1 316 ? -0.177 -2.266 -12.705 1.00 97.88 316 ILE A N 1
ATOM 2316 C CA . ILE A 1 316 ? -0.848 -2.033 -13.989 1.00 97.88 316 ILE A CA 1
ATOM 2317 C C . ILE A 1 316 ? 0.007 -2.594 -15.133 1.00 97.88 316 ILE A C 1
ATOM 2319 O O . ILE A 1 316 ? 1.217 -2.761 -14.977 1.00 97.88 316 ILE A O 1
ATOM 2323 N N . GLN A 1 317 ? -0.618 -2.921 -16.266 1.00 98.06 317 GLN A N 1
ATOM 2324 C CA . GLN A 1 317 ? 0.082 -3.357 -17.480 1.00 98.06 317 GLN A CA 1
ATOM 2325 C C . GLN A 1 317 ? 0.051 -2.238 -18.517 1.00 98.06 317 GLN A C 1
ATOM 2327 O O . GLN A 1 317 ? -1.021 -1.708 -18.799 1.00 98.06 317 GLN A O 1
ATOM 2332 N N . LEU A 1 318 ? 1.211 -1.914 -19.083 1.00 97.75 318 LEU A N 1
ATOM 2333 C CA . LEU A 1 318 ? 1.395 -0.912 -20.130 1.00 97.75 318 LEU A CA 1
ATOM 2334 C C . LEU A 1 318 ? 2.318 -1.510 -21.199 1.00 97.75 318 LEU A C 1
ATOM 2336 O O . LEU A 1 318 ? 3.444 -1.894 -20.886 1.00 97.75 318 LEU A O 1
ATOM 2340 N N . GLY A 1 319 ? 1.844 -1.662 -22.436 1.00 94.94 319 GLY A N 1
ATOM 2341 C CA . GLY A 1 319 ? 2.642 -2.206 -23.544 1.00 94.94 319 GLY A CA 1
ATOM 2342 C C . GLY A 1 319 ? 3.238 -3.597 -23.274 1.00 94.94 319 GLY A C 1
ATOM 2343 O O . GLY A 1 319 ? 4.342 -3.887 -23.721 1.00 94.94 319 GLY A O 1
ATOM 2344 N N . GLY A 1 320 ? 2.557 -4.438 -22.485 1.00 94.31 320 GLY A N 1
ATOM 2345 C CA . GLY A 1 320 ? 3.051 -5.763 -22.077 1.00 94.31 320 GLY A CA 1
ATOM 2346 C C . GLY A 1 320 ? 4.059 -5.762 -20.916 1.00 94.31 320 GLY A C 1
ATOM 2347 O O . GLY A 1 320 ? 4.519 -6.830 -20.514 1.00 94.31 320 GLY A O 1
ATOM 2348 N N . ARG A 1 321 ? 4.389 -4.595 -20.347 1.00 96.81 321 ARG A N 1
ATOM 2349 C CA . ARG A 1 321 ? 5.245 -4.446 -19.161 1.00 96.81 321 ARG A CA 1
ATOM 2350 C C . ARG A 1 321 ? 4.412 -4.123 -17.920 1.00 96.81 321 ARG A C 1
ATOM 2352 O O . ARG A 1 321 ? 3.443 -3.369 -17.978 1.00 96.81 321 ARG A O 1
ATOM 2359 N N . SER A 1 322 ? 4.831 -4.668 -16.778 1.00 96.44 322 SER A N 1
ATOM 2360 C CA . SER A 1 322 ? 4.224 -4.390 -15.472 1.00 96.44 322 SER A CA 1
ATOM 2361 C C . SER A 1 322 ? 4.836 -3.154 -14.819 1.00 96.44 322 SER A C 1
ATOM 2363 O O . SER A 1 322 ? 6.057 -3.043 -14.752 1.00 96.44 322 SER A O 1
ATOM 2365 N N . TYR A 1 323 ? 3.984 -2.288 -14.278 1.00 96.62 323 TYR A N 1
ATOM 2366 C CA . TYR A 1 323 ? 4.350 -1.123 -13.473 1.00 96.62 323 TYR A CA 1
ATOM 2367 C C . TYR A 1 323 ? 3.679 -1.237 -12.108 1.00 96.62 323 TYR A C 1
ATOM 2369 O O . TYR A 1 323 ? 2.518 -1.641 -12.036 1.00 96.62 323 TYR A O 1
ATOM 2377 N N . PHE A 1 324 ? 4.383 -0.892 -11.032 1.00 96.31 324 PHE A N 1
ATOM 2378 C CA . PHE A 1 324 ? 3.891 -1.068 -9.665 1.00 96.31 324 PHE A CA 1
ATOM 2379 C C . PHE A 1 324 ? 3.680 0.275 -8.982 1.00 96.31 324 PHE A C 1
ATOM 2381 O O . PHE A 1 324 ? 4.484 1.190 -9.152 1.00 96.31 324 PHE A O 1
ATOM 2388 N N . LEU A 1 325 ? 2.633 0.370 -8.158 1.00 95.56 325 LEU A N 1
ATOM 2389 C CA . LEU A 1 325 ? 2.330 1.596 -7.416 1.00 95.56 325 LEU A CA 1
ATOM 2390 C C . LEU A 1 325 ? 3.537 2.046 -6.593 1.00 95.56 325 LEU A C 1
ATOM 2392 O O . LEU A 1 325 ? 3.866 3.219 -6.585 1.00 95.56 325 LEU A O 1
ATOM 2396 N N . THR A 1 326 ? 4.205 1.123 -5.905 1.00 94.00 326 THR A N 1
ATOM 2397 C CA . THR A 1 326 ? 5.245 1.439 -4.917 1.00 94.00 326 THR A CA 1
ATOM 2398 C C . THR A 1 326 ? 6.674 1.368 -5.447 1.00 94.00 326 THR A C 1
ATOM 2400 O O . THR A 1 326 ? 7.604 1.659 -4.694 1.00 94.00 326 THR A O 1
ATOM 2403 N N . GLU A 1 327 ? 6.866 0.986 -6.711 1.00 92.69 327 GLU A N 1
ATOM 2404 C CA . GLU A 1 327 ? 8.180 0.847 -7.354 1.00 92.69 327 GLU A CA 1
ATOM 2405 C C . GLU A 1 327 ? 8.213 1.774 -8.575 1.00 92.69 327 GLU A C 1
ATOM 2407 O O . GLU A 1 327 ? 7.831 1.362 -9.671 1.00 92.69 327 GLU A O 1
ATOM 2412 N N . PRO A 1 328 ? 8.590 3.054 -8.398 1.00 94.75 328 PRO A N 1
ATOM 2413 C CA . PRO A 1 328 ? 8.387 4.023 -9.456 1.00 94.75 328 PRO A CA 1
ATOM 2414 C C . PRO A 1 328 ? 9.329 3.788 -10.626 1.00 94.75 328 PRO A C 1
ATOM 2416 O O . PRO A 1 328 ? 10.544 3.672 -10.436 1.00 94.75 328 PRO A O 1
ATOM 2419 N N . ASP A 1 329 ? 8.771 3.817 -11.826 1.00 95.56 329 ASP A N 1
ATOM 2420 C CA . ASP A 1 329 ? 9.424 3.379 -13.055 1.00 95.56 329 ASP A CA 1
ATOM 2421 C C . ASP A 1 329 ? 9.088 4.329 -14.212 1.00 95.56 329 ASP A C 1
ATOM 2423 O O . ASP A 1 329 ? 8.162 5.140 -14.131 1.00 95.56 329 ASP A O 1
ATOM 2427 N N . TRP A 1 330 ? 9.874 4.261 -15.278 1.00 95.94 330 TRP A N 1
ATOM 2428 C CA . TRP A 1 330 ? 9.808 5.186 -16.401 1.00 95.94 330 TRP A CA 1
ATOM 2429 C C . TRP A 1 330 ? 8.884 4.662 -17.505 1.00 95.94 330 TRP A C 1
ATOM 2431 O O . TRP A 1 330 ? 9.020 3.536 -17.992 1.00 95.94 330 TRP A O 1
ATOM 2441 N N . VAL A 1 331 ? 7.939 5.504 -17.919 1.00 96.81 331 VAL A N 1
ATOM 2442 C CA . VAL A 1 331 ? 7.053 5.275 -19.063 1.00 96.81 331 VAL A CA 1
ATOM 2443 C C . VAL A 1 331 ? 7.462 6.213 -20.185 1.00 96.81 331 VAL A C 1
ATOM 2445 O O . VAL A 1 331 ? 7.484 7.433 -20.008 1.00 96.81 331 VAL A O 1
ATOM 2448 N N . VAL A 1 332 ? 7.770 5.637 -21.345 1.00 97.12 332 VAL A N 1
ATOM 2449 C CA . VAL A 1 332 ? 8.153 6.389 -22.542 1.00 97.12 332 VAL A CA 1
ATOM 2450 C C . VAL A 1 332 ? 6.995 7.268 -23.002 1.00 97.12 332 VAL A C 1
ATOM 2452 O O . VAL A 1 332 ? 5.848 6.836 -23.102 1.00 97.12 332 VAL A O 1
ATOM 2455 N N . VAL A 1 333 ? 7.306 8.513 -23.325 1.00 97.62 333 VAL A N 1
ATOM 2456 C CA . VAL A 1 333 ? 6.379 9.502 -23.857 1.00 97.62 333 VAL A CA 1
ATOM 2457 C C . VAL A 1 333 ? 6.419 9.462 -25.385 1.00 97.62 333 VAL A C 1
ATOM 2459 O O . VAL A 1 333 ? 7.473 9.733 -25.971 1.00 97.62 333 VAL A O 1
ATOM 2462 N N . PRO A 1 334 ? 5.290 9.201 -26.065 1.00 97.12 334 PRO A N 1
ATOM 2463 C CA . PRO A 1 334 ? 5.259 9.122 -27.522 1.00 97.12 334 PRO A CA 1
ATOM 2464 C C . PRO A 1 334 ? 5.669 10.435 -28.193 1.00 97.12 334 PRO A C 1
ATOM 2466 O O . PRO A 1 334 ? 5.375 11.530 -27.703 1.00 97.12 334 PRO A O 1
ATOM 2469 N N . ARG A 1 335 ? 6.299 10.342 -29.369 1.00 93.69 335 ARG A N 1
ATOM 2470 C CA . ARG A 1 335 ? 6.642 11.487 -30.231 1.00 93.69 335 ARG A CA 1
ATOM 2471 C C . ARG A 1 335 ? 5.427 11.901 -31.079 1.00 93.69 335 ARG A C 1
ATOM 2473 O O . ARG A 1 335 ? 5.432 11.751 -32.290 1.00 93.69 335 ARG A O 1
ATOM 2480 N N . GLY A 1 336 ? 4.366 12.385 -30.432 1.00 93.56 336 GLY A N 1
ATOM 2481 C CA . GLY A 1 336 ? 3.163 12.924 -31.092 1.00 93.56 336 GLY A CA 1
ATOM 2482 C C . GLY A 1 336 ? 2.792 14.330 -30.599 1.00 93.56 336 GLY A C 1
ATOM 2483 O O . GLY A 1 336 ? 3.211 14.706 -29.497 1.00 93.56 336 GLY A O 1
ATOM 2484 N N . PRO A 1 337 ? 2.033 15.130 -31.367 1.00 93.56 337 PRO A N 1
ATOM 2485 C CA . PRO A 1 337 ? 1.603 16.468 -30.943 1.00 93.56 337 PRO A CA 1
ATOM 2486 C C . PRO A 1 337 ? 0.789 16.432 -29.639 1.00 93.56 337 PRO A C 1
ATOM 2488 O O . PRO A 1 337 ? 1.017 17.264 -28.765 1.00 93.56 337 PRO A O 1
ATOM 2491 N N . ASP A 1 338 ? -0.022 15.391 -29.432 1.00 93.38 338 ASP A N 1
ATOM 2492 C CA . ASP A 1 338 ? -0.865 15.212 -28.236 1.00 93.38 338 ASP A CA 1
ATOM 2493 C C . ASP A 1 338 ? -0.082 15.070 -26.920 1.00 93.38 338 ASP A C 1
ATOM 2495 O O . ASP A 1 338 ? -0.637 15.228 -25.833 1.00 93.38 338 ASP A O 1
ATOM 2499 N N . PHE A 1 339 ? 1.221 14.789 -27.014 1.00 96.31 339 PHE A N 1
ATOM 2500 C CA . PHE A 1 339 ? 2.127 14.616 -25.877 1.00 96.31 339 PHE A CA 1
ATOM 2501 C C . PHE A 1 339 ? 3.181 15.724 -25.779 1.00 96.31 339 PHE A C 1
ATOM 2503 O O . PHE A 1 339 ? 4.113 15.601 -24.986 1.00 96.31 339 PHE A O 1
ATOM 2510 N N . ALA A 1 340 ? 3.080 16.794 -26.578 1.00 94.75 340 ALA A N 1
ATOM 2511 C CA . ALA A 1 340 ? 4.063 17.880 -26.578 1.00 94.75 340 ALA A CA 1
ATOM 2512 C C . ALA A 1 340 ? 4.225 18.516 -25.194 1.00 94.75 340 ALA A C 1
ATOM 2514 O O . ALA A 1 340 ? 5.350 18.682 -24.726 1.00 94.75 340 ALA A O 1
ATOM 2515 N N . ASP A 1 341 ? 3.112 18.777 -24.513 1.00 93.06 341 ASP A N 1
ATOM 2516 C CA . ASP A 1 341 ? 3.128 19.342 -23.168 1.00 93.06 341 ASP A CA 1
ATOM 2517 C C . ASP A 1 341 ? 3.745 18.378 -22.154 1.00 93.06 341 ASP A C 1
ATOM 2519 O O . ASP A 1 341 ? 4.585 18.779 -21.355 1.00 93.06 341 ASP A O 1
ATOM 2523 N N . LEU A 1 342 ? 3.381 17.096 -22.228 1.00 93.69 342 LEU A N 1
ATOM 2524 C CA . LEU A 1 342 ? 3.879 16.068 -21.319 1.00 93.69 342 LEU A CA 1
ATOM 2525 C C . LEU A 1 342 ? 5.397 15.856 -21.499 1.00 93.69 342 LEU A C 1
ATOM 2527 O O . LEU A 1 342 ? 6.118 15.714 -20.514 1.00 93.69 342 LEU A O 1
ATOM 2531 N N . ARG A 1 343 ? 5.922 15.968 -22.730 1.00 95.44 343 ARG A N 1
ATOM 2532 C CA . ARG A 1 343 ? 7.374 15.954 -22.997 1.00 95.44 343 ARG A CA 1
ATOM 2533 C C . ARG A 1 343 ? 8.135 17.105 -22.336 1.00 95.44 343 ARG A C 1
ATOM 2535 O O . ARG A 1 343 ? 9.300 16.912 -22.019 1.00 95.44 343 ARG A O 1
ATOM 2542 N N . ARG A 1 344 ? 7.512 18.263 -22.076 1.00 92.56 344 ARG A N 1
ATOM 2543 C CA . ARG A 1 344 ? 8.176 19.371 -21.351 1.00 92.56 344 ARG A CA 1
ATOM 2544 C C . ARG A 1 344 ? 8.490 19.027 -19.893 1.00 92.56 344 ARG A C 1
ATOM 2546 O O . ARG A 1 344 ? 9.332 19.681 -19.288 1.00 92.56 344 ARG A O 1
ATOM 2553 N N . HIS A 1 345 ? 7.825 18.010 -19.348 1.00 90.62 345 HIS A N 1
ATOM 2554 C CA . HIS A 1 345 ? 8.015 17.517 -17.983 1.00 90.62 345 HIS A CA 1
ATOM 2555 C C . HIS A 1 345 ? 8.736 16.162 -17.931 1.00 90.62 345 HIS A C 1
ATOM 2557 O O . HIS A 1 345 ? 8.923 15.606 -16.850 1.00 90.62 345 HIS A O 1
ATOM 2563 N N . ALA A 1 346 ? 9.108 15.608 -19.085 1.00 94.56 346 ALA A N 1
ATOM 2564 C CA . ALA A 1 346 ? 9.759 14.314 -19.179 1.00 94.56 346 ALA A CA 1
ATOM 2565 C C . ALA A 1 346 ? 11.273 14.438 -18.973 1.00 94.56 346 ALA A C 1
ATOM 2567 O O . ALA A 1 346 ? 11.890 15.424 -19.374 1.00 94.56 346 ALA A O 1
ATOM 2568 N N . ALA A 1 347 ? 11.880 13.411 -18.383 1.00 94.56 347 ALA A N 1
ATOM 2569 C CA . ALA A 1 347 ? 13.325 13.243 -18.436 1.00 94.56 347 ALA A CA 1
ATOM 2570 C C . ALA A 1 347 ? 13.709 12.592 -19.767 1.00 94.56 347 ALA A C 1
ATOM 2572 O O . ALA A 1 347 ? 12.939 11.810 -20.323 1.00 94.56 347 ALA A O 1
ATOM 2573 N N . THR A 1 348 ? 14.906 12.880 -20.266 1.00 93.88 348 THR A N 1
ATOM 2574 C CA . THR A 1 348 ? 15.469 12.163 -21.413 1.00 93.88 348 THR A CA 1
ATOM 2575 C C . THR A 1 348 ? 16.262 10.959 -20.910 1.00 93.88 348 THR A C 1
ATOM 2577 O O . THR A 1 348 ? 17.146 11.116 -20.067 1.00 93.88 348 THR A O 1
ATOM 2580 N N . ASP A 1 349 ? 15.929 9.761 -21.384 1.00 85.94 349 ASP A N 1
ATOM 2581 C CA . ASP A 1 349 ? 16.659 8.537 -21.056 1.00 85.94 349 ASP A CA 1
ATOM 2582 C C . ASP A 1 349 ? 17.973 8.408 -21.849 1.00 85.94 349 ASP A C 1
ATOM 2584 O O . ASP A 1 349 ? 18.343 9.272 -22.649 1.00 85.94 349 ASP A O 1
ATOM 2588 N N . ALA A 1 350 ? 18.713 7.323 -21.601 1.00 78.69 350 ALA A N 1
ATOM 2589 C CA . ALA A 1 350 ? 20.001 7.069 -22.246 1.00 78.69 350 ALA A CA 1
ATOM 2590 C C . ALA A 1 350 ? 19.900 6.905 -23.775 1.00 78.69 350 ALA A C 1
ATOM 2592 O O . ALA A 1 350 ? 20.889 7.139 -24.469 1.00 78.69 350 ALA A O 1
ATOM 2593 N N . ASP A 1 351 ? 18.718 6.556 -24.285 1.00 87.19 351 ASP A N 1
ATOM 2594 C CA . ASP A 1 351 ? 18.436 6.338 -25.704 1.00 87.19 351 ASP A CA 1
ATOM 2595 C C . ASP A 1 351 ? 17.851 7.596 -26.378 1.00 87.19 351 ASP A C 1
ATOM 2597 O O . ASP A 1 351 ? 17.429 7.568 -27.539 1.00 87.19 351 ASP A O 1
ATOM 2601 N N . GLY A 1 352 ? 17.808 8.726 -25.662 1.00 92.25 352 GLY A N 1
ATOM 2602 C CA . GLY A 1 352 ? 17.270 9.985 -26.171 1.00 92.25 352 GLY A CA 1
ATOM 2603 C C . GLY A 1 352 ? 15.740 10.010 -26.256 1.00 92.25 352 GLY A C 1
ATOM 2604 O O . GLY A 1 352 ? 15.170 10.820 -27.000 1.00 92.25 352 GLY A O 1
ATOM 2605 N N . GLN A 1 353 ? 15.046 9.116 -25.549 1.00 94.69 353 GLN A N 1
ATOM 2606 C CA . GLN A 1 353 ? 13.590 9.120 -25.463 1.00 94.69 353 GLN A CA 1
ATOM 2607 C C . GLN A 1 353 ? 13.133 9.926 -24.251 1.00 94.69 353 GLN A C 1
ATOM 2609 O O . GLN A 1 353 ? 13.758 9.932 -23.196 1.00 94.69 353 GLN A O 1
ATOM 2614 N N . ASN A 1 354 ? 12.020 10.635 -24.408 1.00 97.31 354 ASN A N 1
ATOM 2615 C CA . ASN A 1 354 ? 11.389 11.323 -23.291 1.00 97.31 354 ASN A CA 1
ATOM 2616 C C . ASN A 1 354 ? 10.605 10.298 -22.478 1.00 97.31 354 ASN A C 1
ATOM 2618 O O . ASN A 1 354 ? 9.819 9.556 -23.058 1.00 97.31 354 ASN A O 1
ATOM 2622 N N . ALA A 1 355 ? 10.776 10.275 -21.163 1.00 96.81 355 ALA A N 1
ATOM 2623 C CA . ALA A 1 355 ? 10.069 9.385 -20.260 1.00 96.81 355 ALA A CA 1
ATOM 2624 C C . ALA A 1 355 ? 9.581 10.126 -19.009 1.00 96.81 355 ALA A C 1
ATOM 2626 O O . ALA A 1 355 ? 10.213 11.069 -18.529 1.00 96.81 355 ALA A O 1
ATOM 2627 N N . ILE A 1 356 ? 8.455 9.678 -18.458 1.00 96.38 356 ILE A N 1
ATOM 2628 C CA . ILE A 1 356 ? 7.924 10.159 -17.181 1.00 96.38 356 ILE A CA 1
ATOM 2629 C C . ILE A 1 356 ? 7.965 9.043 -16.160 1.00 96.38 356 ILE A C 1
ATOM 2631 O O . ILE A 1 356 ? 7.614 7.902 -16.453 1.00 96.38 356 ILE A O 1
ATOM 2635 N N . ARG A 1 357 ? 8.382 9.393 -14.947 1.00 95.81 357 ARG A N 1
ATOM 2636 C CA . ARG A 1 357 ? 8.372 8.478 -13.819 1.00 95.81 357 ARG A CA 1
ATOM 2637 C C . ARG A 1 357 ? 6.966 8.406 -13.231 1.00 95.81 357 ARG A C 1
ATOM 2639 O O . ARG A 1 357 ? 6.428 9.429 -12.816 1.00 95.81 357 ARG A O 1
ATOM 2646 N N . ILE A 1 358 ? 6.394 7.209 -13.198 1.00 96.94 358 ILE A N 1
ATOM 2647 C CA . ILE A 1 358 ? 5.098 6.930 -12.569 1.00 96.94 358 ILE A CA 1
ATOM 2648 C C . ILE A 1 358 ? 5.295 6.042 -11.343 1.00 96.94 358 ILE A C 1
ATOM 2650 O O . ILE A 1 358 ? 6.288 5.323 -11.260 1.00 96.94 358 ILE A O 1
ATOM 2654 N N . GLY A 1 359 ? 4.335 6.064 -10.422 1.00 95.88 359 GLY A N 1
ATOM 2655 C CA . GLY A 1 359 ? 4.392 5.319 -9.165 1.00 95.88 359 GLY A CA 1
ATOM 2656 C C . GLY A 1 359 ? 4.797 6.202 -7.986 1.00 95.88 359 GLY A C 1
ATOM 2657 O O . GLY A 1 359 ? 5.543 7.171 -8.120 1.00 95.88 359 GLY A O 1
ATOM 2658 N N . VAL A 1 360 ? 4.291 5.844 -6.812 1.00 95.75 360 VAL A N 1
ATOM 2659 C CA . VAL A 1 360 ? 4.431 6.555 -5.545 1.00 95.75 360 VAL A CA 1
ATOM 2660 C C . VAL A 1 360 ? 5.170 5.648 -4.551 1.00 95.75 360 VAL A C 1
ATOM 2662 O O . VAL A 1 360 ? 4.563 4.743 -3.974 1.00 95.75 360 VAL A O 1
ATOM 2665 N N . PRO A 1 361 ? 6.480 5.855 -4.314 1.00 91.31 361 PRO A N 1
ATOM 2666 C CA . PRO A 1 361 ? 7.235 4.986 -3.416 1.00 91.31 361 PRO A CA 1
ATOM 2667 C C . PRO A 1 361 ? 6.670 5.041 -1.991 1.00 91.31 361 PRO A C 1
ATOM 2669 O O . PRO A 1 361 ? 6.274 6.109 -1.533 1.00 91.31 361 PRO A O 1
ATOM 2672 N N . VAL A 1 362 ? 6.711 3.930 -1.245 1.00 82.88 362 VAL A N 1
ATOM 2673 C CA . VAL A 1 362 ? 6.201 3.865 0.148 1.00 82.88 362 VAL A CA 1
ATOM 2674 C C . VAL A 1 362 ? 6.865 4.907 1.057 1.00 82.88 362 VAL A C 1
ATOM 2676 O O . VAL A 1 362 ? 6.227 5.494 1.929 1.00 82.88 362 VAL A O 1
ATOM 2679 N N . ALA A 1 363 ? 8.153 5.175 0.831 1.00 84.00 363 ALA A N 1
ATOM 2680 C CA . ALA A 1 363 ? 8.912 6.185 1.566 1.00 84.00 363 ALA A CA 1
ATOM 2681 C C . ALA A 1 363 ? 8.558 7.635 1.169 1.00 84.00 363 ALA A C 1
ATOM 2683 O O . ALA A 1 363 ? 8.998 8.578 1.830 1.00 84.00 363 ALA A O 1
ATOM 2684 N N . SER A 1 364 ? 7.779 7.836 0.100 1.00 91.75 364 SER A N 1
ATOM 2685 C CA . SER A 1 364 ? 7.376 9.160 -0.368 1.00 91.75 364 SER A CA 1
ATOM 2686 C C . SER A 1 364 ? 6.517 9.882 0.663 1.00 91.75 364 SER A C 1
ATOM 2688 O O . SER A 1 364 ? 5.697 9.294 1.369 1.00 91.75 364 SER A O 1
ATOM 2690 N N . ARG A 1 365 ? 6.638 11.211 0.677 1.00 91.94 365 ARG A N 1
ATOM 2691 C CA . ARG A 1 365 ? 5.750 12.096 1.444 1.00 91.94 365 ARG A CA 1
ATOM 2692 C C . ARG A 1 365 ? 4.300 12.037 0.957 1.00 91.94 365 ARG A C 1
ATOM 2694 O O . ARG A 1 365 ? 3.414 12.472 1.692 1.00 91.94 365 ARG A O 1
ATOM 2701 N N . SER A 1 366 ? 4.079 11.528 -0.254 1.00 93.88 366 SER A N 1
ATOM 2702 C CA . SER A 1 366 ? 2.760 11.349 -0.859 1.00 93.88 366 SER A CA 1
ATOM 2703 C C . SER A 1 366 ? 2.093 10.022 -0.501 1.00 93.88 366 SER A C 1
ATOM 2705 O O . SER A 1 366 ? 0.901 9.873 -0.724 1.00 93.88 366 SER A O 1
ATOM 2707 N N . PHE A 1 367 ? 2.813 9.051 0.065 1.00 95.38 367 PHE A N 1
ATOM 2708 C CA . PHE A 1 367 ? 2.206 7.761 0.383 1.00 95.38 367 PHE A CA 1
ATOM 2709 C C . PHE A 1 367 ? 1.513 7.810 1.762 1.00 95.38 367 PHE A C 1
ATOM 2711 O O . PHE A 1 367 ? 2.183 8.104 2.766 1.00 95.38 367 PHE A O 1
ATOM 2718 N N . PRO A 1 368 ? 0.192 7.549 1.855 1.00 95.25 368 PRO A N 1
ATOM 2719 C CA . PRO A 1 368 ? -0.522 7.581 3.125 1.00 95.25 368 PRO A CA 1
ATOM 2720 C C . PRO A 1 368 ? -0.127 6.391 4.007 1.00 95.25 368 PRO A C 1
ATOM 2722 O O . PRO A 1 368 ? -0.246 5.232 3.615 1.00 95.25 368 PRO A O 1
ATOM 2725 N N . SER A 1 369 ? 0.294 6.676 5.238 1.00 94.00 369 SER A N 1
ATOM 2726 C CA . SER A 1 369 ? 0.626 5.678 6.262 1.00 94.00 369 SER A CA 1
ATOM 2727 C C . SER A 1 369 ? 0.053 6.100 7.613 1.00 94.00 369 SER A C 1
ATOM 2729 O O . SER A 1 369 ? 0.030 7.293 7.918 1.00 94.00 369 SER A O 1
ATOM 2731 N N . VAL A 1 370 ? -0.352 5.151 8.460 1.00 90.81 370 VAL A N 1
ATOM 2732 C CA . VAL A 1 370 ? -0.676 5.454 9.867 1.00 90.81 370 VAL A CA 1
ATOM 2733 C C . VAL A 1 370 ? 0.506 6.183 10.518 1.00 90.81 370 VAL A C 1
ATOM 2735 O O . VAL A 1 370 ? 1.668 5.864 10.269 1.00 90.81 370 VAL A O 1
ATOM 2738 N N . GLY A 1 371 ? 0.204 7.223 11.292 1.00 91.44 371 GLY A N 1
ATOM 2739 C CA . GLY A 1 371 ? 1.176 8.130 11.897 1.00 91.44 371 GLY A CA 1
ATOM 2740 C C . GLY A 1 371 ? 1.651 9.263 10.984 1.00 91.44 371 GLY A C 1
ATOM 2741 O O . GLY A 1 371 ? 2.276 10.198 11.481 1.00 91.44 371 GLY A O 1
ATOM 2742 N N . ARG A 1 372 ? 1.343 9.238 9.678 1.00 94.94 372 ARG A N 1
ATOM 2743 C CA . ARG A 1 372 ? 1.687 10.333 8.760 1.00 94.94 372 ARG A CA 1
ATOM 2744 C C . ARG A 1 372 ? 0.934 11.598 9.154 1.00 94.94 372 ARG A C 1
ATOM 2746 O O . ARG A 1 372 ? -0.258 11.542 9.446 1.00 94.94 372 ARG A O 1
ATOM 2753 N N . ILE A 1 373 ? 1.642 12.726 9.128 1.00 97.31 373 ILE A N 1
ATOM 2754 C CA . ILE A 1 373 ? 1.101 14.039 9.472 1.00 97.31 373 ILE A CA 1
ATOM 2755 C C . ILE A 1 373 ? 1.121 14.929 8.237 1.00 97.31 373 ILE A C 1
ATOM 2757 O O . ILE A 1 373 ? 2.179 15.125 7.635 1.00 97.31 373 ILE A O 1
ATOM 2761 N N . TRP A 1 374 ? -0.031 15.489 7.880 1.00 97.50 374 TRP A N 1
ATOM 2762 C CA . TRP A 1 374 ? -0.176 16.402 6.752 1.00 97.50 374 TRP A CA 1
ATOM 2763 C C . TRP A 1 374 ? -0.882 17.682 7.170 1.00 97.50 374 TRP A C 1
ATOM 2765 O O . TRP A 1 374 ? -1.822 17.657 7.960 1.00 97.50 374 TRP A O 1
ATOM 2775 N N . ALA A 1 375 ? -0.419 18.806 6.629 1.00 97.25 375 ALA A N 1
ATOM 2776 C CA . ALA A 1 375 ? -1.140 20.062 6.737 1.00 97.25 375 ALA A CA 1
ATOM 2777 C C . ALA A 1 375 ? -2.287 20.072 5.726 1.00 97.25 375 ALA A C 1
ATOM 2779 O O . ALA A 1 375 ? -2.101 19.687 4.567 1.00 97.25 375 ALA A O 1
ATOM 2780 N N . ARG A 1 376 ? -3.450 20.560 6.149 1.00 96.31 376 ARG A N 1
ATOM 2781 C CA . ARG A 1 376 ? -4.513 20.928 5.224 1.00 96.31 376 ARG A CA 1
ATOM 2782 C C . ARG A 1 376 ? -4.103 22.193 4.478 1.00 96.31 376 ARG A C 1
ATOM 2784 O O . ARG A 1 376 ? -3.642 23.153 5.092 1.00 96.31 376 ARG A O 1
ATOM 2791 N N . VAL A 1 377 ? -4.288 22.218 3.168 1.00 95.06 377 VAL A N 1
ATOM 2792 C CA . VAL A 1 377 ? -3.893 23.347 2.317 1.00 95.06 377 VAL A CA 1
ATOM 2793 C C . VAL A 1 377 ? -5.077 23.874 1.515 1.00 95.06 377 VAL A C 1
ATOM 2795 O O . VAL A 1 377 ? -6.062 23.174 1.279 1.00 95.06 377 VAL A O 1
ATOM 2798 N N . ASN A 1 378 ? -4.977 25.128 1.079 1.00 91.19 378 ASN A N 1
ATOM 2799 C CA . ASN A 1 378 ? -5.927 25.699 0.132 1.00 91.19 378 ASN A CA 1
ATOM 2800 C C . ASN A 1 378 ? -5.664 25.141 -1.265 1.00 91.19 378 ASN A C 1
ATOM 2802 O O . ASN A 1 378 ? -4.604 25.374 -1.835 1.00 91.19 378 ASN A O 1
ATOM 2806 N N . VAL A 1 379 ? -6.649 24.456 -1.845 1.00 86.12 379 VAL A N 1
ATOM 2807 C CA . VAL A 1 379 ? -6.534 23.861 -3.190 1.00 86.12 379 VAL A CA 1
ATOM 2808 C C . VAL A 1 379 ? -6.639 24.902 -4.305 1.00 86.12 379 VAL A C 1
ATOM 2810 O O . VAL A 1 379 ? -6.309 24.589 -5.443 1.00 86.12 379 VAL A O 1
ATOM 2813 N N . GLY A 1 380 ? -7.063 26.134 -3.994 1.00 70.69 380 GLY A N 1
ATOM 2814 C CA . GLY A 1 380 ? -7.484 27.175 -4.946 1.00 70.69 380 GLY A CA 1
ATOM 2815 C C . GLY A 1 380 ? -6.499 27.584 -6.054 1.00 70.69 380 GLY A C 1
ATOM 2816 O O . GLY A 1 380 ? -6.882 28.368 -6.909 1.00 70.69 380 GLY A O 1
ATOM 2817 N N . GLY A 1 381 ? -5.277 27.048 -6.093 1.00 65.50 381 GLY A N 1
ATOM 2818 C CA . GLY A 1 381 ? -4.355 27.175 -7.233 1.00 65.50 381 GLY A CA 1
ATOM 2819 C C . GLY A 1 381 ? -3.656 25.874 -7.653 1.00 65.50 381 GLY A C 1
ATOM 2820 O O . GLY A 1 381 ? -2.831 25.899 -8.555 1.00 65.50 381 GLY A O 1
ATOM 2821 N N . MET A 1 382 ? -3.954 24.744 -7.004 1.00 70.56 382 MET A N 1
ATOM 2822 C CA . MET A 1 382 ? -3.297 23.452 -7.254 1.00 70.56 382 MET A CA 1
ATOM 2823 C C . MET A 1 382 ? -4.073 22.541 -8.207 1.00 70.56 382 MET A C 1
ATOM 2825 O O . MET A 1 382 ? -3.502 21.589 -8.724 1.00 70.56 382 MET A O 1
ATOM 2829 N N . ARG A 1 383 ? -5.364 22.802 -8.444 1.00 74.00 383 ARG A N 1
ATOM 2830 C CA . ARG A 1 383 ? -6.198 21.956 -9.307 1.00 74.00 383 ARG A CA 1
ATOM 2831 C C . ARG A 1 383 ? -6.139 22.450 -10.749 1.00 74.00 383 ARG A C 1
ATOM 2833 O O . ARG A 1 383 ? -6.989 23.230 -11.166 1.00 74.00 383 ARG A O 1
ATOM 2840 N N . GLY A 1 384 ? -5.129 21.998 -11.490 1.00 76.81 384 GLY A N 1
ATOM 2841 C CA . GLY A 1 384 ? -5.037 22.243 -12.928 1.00 76.81 384 GLY A CA 1
ATOM 2842 C C . GLY A 1 384 ? -5.834 21.226 -13.742 1.00 76.81 384 GLY A C 1
ATOM 2843 O O . GLY A 1 384 ? -6.358 21.564 -14.797 1.00 76.81 384 GLY A O 1
ATOM 2844 N N . GLY A 1 385 ? -5.920 19.972 -13.275 1.00 84.50 385 GLY A N 1
ATOM 2845 C CA . GLY A 1 385 ? -6.549 18.858 -14.009 1.00 84.50 385 GLY A CA 1
ATOM 2846 C C . GLY A 1 385 ? -5.732 18.389 -15.223 1.00 84.50 385 GLY A C 1
ATOM 2847 O O . GLY A 1 385 ? -5.783 17.223 -15.605 1.00 84.50 385 GLY A O 1
ATOM 2848 N N . THR A 1 386 ? -4.884 19.265 -15.762 1.00 91.94 386 THR A N 1
ATOM 2849 C CA . THR A 1 386 ? -3.955 19.007 -16.861 1.00 91.94 386 THR A CA 1
ATOM 2850 C C . THR A 1 386 ? -3.090 17.769 -16.626 1.00 91.94 386 THR A C 1
ATOM 2852 O O . THR A 1 386 ? -2.990 16.935 -17.525 1.00 91.94 386 THR A O 1
ATOM 2855 N N . ALA A 1 387 ? -2.508 17.595 -15.432 1.00 93.19 387 ALA A N 1
ATOM 2856 C CA . ALA A 1 387 ? -1.653 16.441 -15.146 1.00 93.19 387 ALA A CA 1
ATOM 2857 C C . ALA A 1 387 ? -2.447 15.124 -15.137 1.00 93.19 387 ALA A C 1
ATOM 2859 O O . ALA A 1 387 ? -1.994 14.138 -15.720 1.00 93.19 387 ALA A O 1
ATOM 2860 N N . GLN A 1 388 ? -3.657 15.111 -14.562 1.00 95.94 388 GLN A N 1
ATOM 2861 C CA . GLN A 1 388 ? -4.556 13.950 -14.594 1.00 95.94 388 GLN A CA 1
ATOM 2862 C C . GLN A 1 388 ? -4.933 13.583 -16.037 1.00 95.94 388 GLN A C 1
ATOM 2864 O O . GLN A 1 388 ? -4.858 12.417 -16.421 1.00 95.94 388 GLN A O 1
ATOM 2869 N N . ASP A 1 389 ? -5.279 14.564 -16.870 1.00 96.31 389 ASP A N 1
ATOM 2870 C CA . ASP A 1 389 ? -5.641 14.351 -18.277 1.00 96.31 389 ASP A CA 1
ATOM 2871 C C . ASP A 1 389 ? -4.471 13.837 -19.115 1.00 96.31 389 ASP A C 1
ATOM 2873 O O . ASP A 1 389 ? -4.617 12.932 -19.941 1.00 96.31 389 ASP A O 1
ATOM 2877 N N . GLN A 1 390 ? -3.288 14.408 -18.909 1.00 96.38 390 GLN A N 1
ATOM 2878 C CA . GLN A 1 390 ? -2.064 13.978 -19.572 1.00 96.38 390 GLN A CA 1
ATOM 2879 C C . GLN A 1 390 ? -1.649 12.567 -19.125 1.00 96.38 390 GLN A C 1
ATOM 2881 O O . GLN A 1 390 ? -1.315 11.741 -19.974 1.00 96.38 390 GLN A O 1
ATOM 2886 N N . PHE A 1 391 ? -1.762 12.250 -17.831 1.00 97.69 391 PHE A N 1
ATOM 2887 C CA . PHE A 1 391 ? -1.528 10.908 -17.295 1.00 97.69 391 PHE A CA 1
ATOM 2888 C C . PHE A 1 391 ? -2.499 9.885 -17.897 1.00 97.69 391 PHE A C 1
ATOM 2890 O O . PHE A 1 391 ? -2.070 8.832 -18.371 1.00 97.69 391 PHE A O 1
ATOM 2897 N N . ARG A 1 392 ? -3.798 10.217 -17.979 1.00 98.06 392 ARG A N 1
ATOM 2898 C CA . ARG A 1 392 ? -4.811 9.360 -18.619 1.00 98.06 392 ARG A CA 1
ATOM 2899 C C . ARG A 1 392 ? -4.472 9.044 -20.069 1.00 98.06 392 ARG A C 1
ATOM 2901 O O . ARG A 1 392 ? -4.481 7.872 -20.447 1.00 98.06 392 ARG A O 1
ATOM 2908 N N . ARG A 1 393 ? -4.129 10.069 -20.856 1.00 97.81 393 ARG A N 1
ATOM 2909 C CA . ARG A 1 393 ? -3.724 9.914 -22.263 1.00 97.81 393 ARG A CA 1
ATOM 2910 C C . ARG A 1 393 ? -2.460 9.074 -22.412 1.00 97.81 393 ARG A C 1
ATOM 2912 O O . ARG A 1 393 ? -2.423 8.207 -23.279 1.00 97.81 393 ARG A O 1
ATOM 2919 N N . LEU A 1 394 ? -1.453 9.296 -21.562 1.00 97.94 394 LEU A N 1
ATOM 2920 C CA . LEU A 1 394 ? -0.210 8.523 -21.583 1.00 97.94 394 LEU A CA 1
ATOM 2921 C C . LEU A 1 394 ? -0.478 7.040 -21.319 1.00 97.94 394 LEU A C 1
ATOM 2923 O O . LEU A 1 394 ? -0.064 6.201 -22.113 1.00 97.94 394 LEU A O 1
ATOM 2927 N N . LEU A 1 395 ? -1.199 6.707 -20.245 1.00 98.44 395 LEU A N 1
ATOM 2928 C CA . LEU A 1 395 ? -1.469 5.305 -19.926 1.00 98.44 395 LEU A CA 1
ATOM 2929 C C . LEU A 1 395 ? -2.365 4.640 -20.979 1.00 98.44 395 LEU A C 1
ATOM 2931 O O . LEU A 1 395 ? -2.115 3.494 -21.347 1.00 98.44 395 LEU A O 1
ATOM 2935 N N . ALA A 1 396 ? -3.366 5.357 -21.501 1.00 98.38 396 ALA A N 1
ATOM 2936 C CA . ALA A 1 396 ? -4.244 4.850 -22.556 1.00 98.38 396 ALA A CA 1
ATOM 2937 C C . ALA A 1 396 ? -3.479 4.548 -23.852 1.00 98.38 396 ALA A C 1
ATOM 2939 O O . ALA A 1 396 ? -3.712 3.512 -24.469 1.00 98.38 396 ALA A O 1
ATOM 2940 N N . HIS A 1 397 ? -2.520 5.402 -24.231 1.00 98.12 397 HIS A N 1
ATOM 2941 C CA . HIS A 1 397 ? -1.643 5.144 -25.375 1.00 98.12 397 HIS A CA 1
ATOM 2942 C C . HIS A 1 397 ? -0.858 3.837 -25.219 1.00 98.12 397 HIS A C 1
ATOM 2944 O O . HIS A 1 397 ? -0.670 3.109 -26.188 1.00 98.12 397 HIS A O 1
ATOM 2950 N N . HIS A 1 398 ? -0.455 3.504 -23.991 1.00 98.00 398 HIS A N 1
ATOM 2951 C CA . HIS A 1 398 ? 0.217 2.243 -23.675 1.00 98.00 398 HIS A CA 1
ATOM 2952 C C . HIS A 1 398 ? -0.747 1.089 -23.350 1.00 98.00 398 HIS A C 1
ATOM 2954 O O . HIS A 1 398 ? -0.327 0.065 -22.814 1.00 98.00 398 HIS A O 1
ATOM 2960 N N . GLY A 1 399 ? -2.034 1.214 -23.682 1.00 97.94 399 GLY A N 1
ATOM 2961 C CA . GLY A 1 399 ? -3.012 0.127 -23.581 1.00 97.94 399 GLY A CA 1
ATOM 2962 C C . GLY A 1 399 ? -3.732 0.000 -22.235 1.00 97.94 399 GLY A C 1
ATOM 2963 O O . GLY A 1 399 ? -4.456 -0.974 -22.030 1.00 97.94 399 GLY A O 1
ATOM 2964 N N . TYR A 1 400 ? -3.586 0.959 -21.315 1.00 98.19 400 TYR A N 1
ATOM 2965 C CA . TYR A 1 400 ? -4.386 0.965 -20.088 1.00 98.19 400 TYR A CA 1
ATOM 2966 C C . TYR A 1 400 ? -5.850 1.322 -20.377 1.00 98.19 400 TYR A C 1
ATOM 2968 O O . TYR A 1 400 ? -6.145 2.319 -21.034 1.00 98.19 400 TYR A O 1
ATOM 2976 N N . THR A 1 401 ? -6.782 0.535 -19.839 1.00 97.56 401 THR A N 1
ATOM 2977 C CA . THR A 1 401 ? -8.224 0.742 -20.032 1.00 97.56 401 THR A CA 1
ATOM 2978 C C . THR A 1 401 ? -8.840 1.455 -18.827 1.00 97.56 401 THR A C 1
ATOM 2980 O O . THR A 1 401 ? -8.830 0.930 -17.718 1.00 97.56 401 THR A O 1
ATOM 2983 N N . TRP A 1 402 ? -9.431 2.634 -19.045 1.00 97.44 402 TRP A N 1
ATOM 2984 C CA . TRP A 1 402 ? -9.956 3.510 -17.982 1.00 97.44 402 TRP A CA 1
ATOM 2985 C C . TRP A 1 402 ? -11.424 3.263 -17.586 1.00 97.44 402 TRP A C 1
ATOM 2987 O O . TRP A 1 402 ? -11.962 4.032 -16.800 1.00 97.44 402 TRP A O 1
ATOM 2997 N N . ASN A 1 403 ? -12.092 2.222 -18.099 1.00 94.56 403 ASN A N 1
ATOM 2998 C CA . ASN A 1 403 ? -13.553 2.033 -17.984 1.00 94.56 403 ASN A CA 1
ATOM 2999 C C . ASN A 1 403 ? -14.129 2.334 -16.585 1.00 94.56 403 ASN A C 1
ATOM 3001 O O . ASN A 1 403 ? -15.090 3.093 -16.456 1.00 94.56 403 ASN A O 1
ATOM 3005 N N . THR A 1 404 ? -13.518 1.766 -15.544 1.00 95.88 404 THR A N 1
ATOM 3006 C CA . THR A 1 404 ? -13.936 1.927 -14.141 1.00 95.88 404 THR A CA 1
ATOM 3007 C C . THR A 1 404 ? -12.980 2.776 -13.308 1.00 95.88 404 THR A C 1
ATOM 3009 O O . THR A 1 404 ? -13.256 3.016 -12.136 1.00 95.88 404 THR A O 1
ATOM 3012 N N . HIS A 1 405 ? -11.867 3.231 -13.884 1.00 97.88 405 HIS A N 1
ATOM 3013 C CA . HIS A 1 405 ? -10.792 3.902 -13.158 1.00 97.88 405 HIS A CA 1
ATOM 3014 C C . HIS A 1 405 ? -10.707 5.391 -13.506 1.00 97.88 405 HIS A C 1
ATOM 3016 O O . HIS A 1 405 ? -11.106 5.836 -14.582 1.00 97.88 405 HIS A O 1
ATOM 3022 N N . GLU A 1 406 ? -10.115 6.160 -12.603 1.00 97.62 406 GLU A N 1
ATOM 3023 C CA . GLU A 1 406 ? -9.743 7.559 -12.788 1.00 97.62 406 GLU A CA 1
ATOM 3024 C C . GLU A 1 406 ? -8.295 7.770 -12.349 1.00 97.62 406 GLU A C 1
ATOM 3026 O O . GLU A 1 406 ? -7.766 7.005 -11.543 1.00 97.62 406 GLU A O 1
ATOM 3031 N N . ALA A 1 407 ? -7.627 8.777 -12.912 1.00 97.81 407 ALA A N 1
ATOM 3032 C CA . ALA A 1 407 ? -6.308 9.171 -12.436 1.00 97.81 407 ALA A CA 1
ATOM 3033 C C . ALA A 1 407 ? -6.492 9.925 -11.119 1.00 97.81 407 ALA A C 1
ATOM 3035 O O . ALA A 1 407 ? -7.014 11.038 -11.130 1.00 97.81 407 ALA A O 1
ATOM 3036 N N . ASP A 1 408 ? -6.096 9.323 -10.005 1.00 97.31 408 ASP A N 1
ATOM 3037 C CA . ASP A 1 408 ? -6.273 9.889 -8.672 1.00 97.31 408 ASP A CA 1
ATOM 3038 C C . ASP A 1 408 ? -4.937 10.292 -8.050 1.00 97.31 408 ASP A C 1
ATOM 3040 O O . ASP A 1 408 ? -3.903 9.669 -8.303 1.00 97.31 408 ASP A O 1
ATOM 3044 N N . HIS A 1 409 ? -4.971 11.326 -7.211 1.00 97.12 409 HIS A N 1
ATOM 3045 C CA . HIS A 1 409 ? -3.831 11.725 -6.399 1.00 97.12 409 HIS A CA 1
ATOM 3046 C C . HIS A 1 409 ? -3.733 10.840 -5.152 1.00 97.12 409 HIS A C 1
ATOM 3048 O O . HIS A 1 409 ? -4.597 10.901 -4.277 1.00 97.12 409 HIS A O 1
ATOM 3054 N N . VAL A 1 410 ? -2.646 10.074 -5.020 1.00 96.81 410 VAL A N 1
ATOM 3055 C CA . VAL A 1 410 ? -2.409 9.179 -3.868 1.00 96.81 410 VAL A CA 1
ATOM 3056 C C . VAL A 1 410 ? -2.359 9.962 -2.550 1.00 96.81 410 VAL A C 1
ATOM 3058 O O . VAL A 1 410 ? -2.946 9.550 -1.546 1.00 96.81 410 VAL A O 1
ATOM 3061 N N . ARG A 1 411 ? -1.720 11.137 -2.560 1.00 96.06 411 ARG A N 1
ATOM 3062 C CA . ARG A 1 411 ? -1.969 12.198 -1.577 1.00 96.06 411 ARG A CA 1
ATOM 3063 C C . ARG A 1 411 ? -2.852 13.248 -2.215 1.00 96.06 411 ARG A C 1
ATOM 3065 O O . ARG A 1 411 ? -2.425 13.898 -3.166 1.00 96.06 411 ARG A O 1
ATOM 3072 N N . ASP A 1 412 ? -4.031 13.458 -1.646 1.00 95.19 412 ASP A N 1
ATOM 3073 C CA . ASP A 1 412 ? -4.971 14.458 -2.147 1.00 95.19 412 ASP A CA 1
ATOM 3074 C C . ASP A 1 412 ? -4.364 15.873 -2.165 1.00 95.19 412 ASP A C 1
ATOM 3076 O O . ASP A 1 412 ? -3.563 16.248 -1.294 1.00 95.19 412 ASP A O 1
ATOM 3080 N N . LEU A 1 413 ? -4.813 16.692 -3.113 1.00 94.88 413 LEU A N 1
ATOM 3081 C CA . LEU A 1 413 ? -4.410 18.092 -3.235 1.00 94.88 413 LEU A CA 1
ATOM 3082 C C . LEU A 1 413 ? -4.767 18.897 -1.977 1.00 94.88 413 LEU A C 1
ATOM 3084 O O . LEU A 1 413 ? -3.995 19.760 -1.565 1.00 94.88 413 LEU A O 1
ATOM 3088 N N . GLN A 1 414 ? -5.881 18.578 -1.306 1.00 94.62 414 GLN A N 1
ATOM 3089 C CA . GLN A 1 414 ? -6.286 19.220 -0.040 1.00 94.62 414 GLN A CA 1
ATOM 3090 C C . GLN A 1 414 ? -5.308 18.986 1.111 1.00 94.62 414 GLN A C 1
ATOM 3092 O O . GLN A 1 414 ? -5.327 19.713 2.108 1.00 94.62 414 GLN A O 1
ATOM 3097 N N . TRP A 1 415 ? -4.436 17.995 0.958 1.00 95.31 415 TRP A N 1
ATOM 3098 C CA . TRP A 1 415 ? -3.451 17.591 1.944 1.00 95.31 415 TRP A CA 1
ATOM 3099 C C . TRP A 1 415 ? -2.033 17.949 1.528 1.00 95.31 415 TRP A C 1
ATOM 3101 O O . TRP A 1 415 ? -1.098 17.460 2.153 1.00 95.31 415 TRP A O 1
ATOM 3111 N N . GLY A 1 416 ? -1.844 18.775 0.493 1.00 94.38 416 GLY A N 1
ATOM 3112 C CA . GLY A 1 416 ? -0.531 19.174 -0.020 1.00 94.38 416 GLY A CA 1
ATOM 3113 C C . GLY A 1 416 ? 0.099 18.138 -0.947 1.00 94.38 416 GLY A C 1
ATOM 3114 O O . GLY A 1 416 ? 1.324 18.103 -1.084 1.00 94.38 416 GLY A O 1
ATOM 3115 N N . GLY A 1 417 ? -0.716 17.257 -1.530 1.00 95.19 417 GLY A N 1
ATOM 3116 C CA . GLY A 1 417 ? -0.326 16.488 -2.701 1.00 95.19 417 GLY A CA 1
ATOM 3117 C C . GLY A 1 417 ? -0.041 17.418 -3.873 1.00 95.19 417 GLY A C 1
ATOM 3118 O O . GLY A 1 417 ? -0.713 18.432 -4.044 1.00 95.19 417 GLY A O 1
ATOM 3119 N N . ARG A 1 418 ? 0.980 17.088 -4.661 1.00 93.06 418 ARG A N 1
ATOM 3120 C CA . ARG A 1 418 ? 1.305 17.836 -5.879 1.00 93.06 418 ARG A CA 1
ATOM 3121 C C . ARG A 1 418 ? 0.454 17.305 -7.026 1.00 93.06 418 ARG A C 1
ATOM 3123 O O . ARG A 1 418 ? 0.202 16.099 -7.084 1.00 93.06 418 ARG A O 1
ATOM 3130 N N . ASP A 1 419 ? 0.051 18.185 -7.935 1.00 94.19 419 ASP A N 1
ATOM 3131 C CA . ASP A 1 419 ? -0.596 17.802 -9.195 1.00 94.19 419 ASP A CA 1
ATOM 3132 C C . ASP A 1 419 ? 0.473 17.342 -10.206 1.00 94.19 419 ASP A C 1
ATOM 3134 O O . ASP A 1 419 ? 0.709 17.967 -11.234 1.00 94.19 419 ASP A O 1
ATOM 3138 N N . GLU A 1 420 ? 1.206 16.286 -9.839 1.00 93.94 420 GLU A N 1
ATOM 3139 C CA . GLU A 1 420 ? 2.352 15.739 -10.572 1.00 93.94 420 GLU A CA 1
ATOM 3140 C C . GLU A 1 420 ? 2.193 14.228 -10.786 1.00 93.94 420 GLU A C 1
ATOM 3142 O O . GLU A 1 420 ? 1.558 13.530 -9.995 1.00 93.94 420 GLU A O 1
ATOM 3147 N N . TYR A 1 421 ? 2.824 13.701 -11.838 1.00 95.19 421 TYR A N 1
ATOM 3148 C CA . TYR A 1 421 ? 2.712 12.294 -12.245 1.00 95.19 421 TYR A CA 1
ATOM 3149 C C . TYR A 1 421 ? 3.208 11.292 -11.192 1.00 95.19 421 TYR A C 1
ATOM 3151 O O . TYR A 1 421 ? 2.711 10.170 -11.135 1.00 95.19 421 TYR A O 1
ATOM 3159 N N . ASP A 1 422 ? 4.143 11.701 -10.331 1.00 94.69 422 ASP A N 1
ATOM 3160 C CA . ASP A 1 422 ? 4.672 10.886 -9.228 1.00 94.69 422 ASP A CA 1
ATOM 3161 C C . ASP A 1 422 ? 3.757 10.841 -7.990 1.00 94.69 422 ASP A C 1
ATOM 3163 O O . ASP A 1 422 ? 4.094 10.234 -6.971 1.00 94.69 422 ASP A O 1
ATOM 3167 N N . ASN A 1 423 ? 2.598 11.494 -8.078 1.00 97.00 423 ASN A N 1
ATOM 3168 C CA . ASN A 1 423 ? 1.513 11.439 -7.110 1.00 97.00 423 ASN A CA 1
ATOM 3169 C C . ASN A 1 423 ? 0.224 10.888 -7.738 1.00 97.00 423 ASN A C 1
ATOM 3171 O O . ASN A 1 423 ? -0.785 10.811 -7.047 1.00 97.00 423 ASN A O 1
ATOM 3175 N N . LEU A 1 424 ? 0.238 10.514 -9.022 1.00 97.69 424 LEU A N 1
ATOM 3176 C CA . LEU A 1 424 ? -0.928 9.989 -9.724 1.00 97.69 424 LEU A CA 1
ATOM 3177 C C . LEU A 1 424 ? -0.875 8.469 -9.836 1.00 97.69 424 LEU A C 1
ATOM 3179 O O . LEU A 1 424 ? 0.160 7.880 -10.153 1.00 97.69 424 LEU A O 1
ATOM 3183 N N . TRP A 1 425 ? -2.022 7.833 -9.625 1.00 98.31 425 TRP A N 1
ATOM 3184 C CA . TRP A 1 425 ? -2.207 6.415 -9.898 1.00 98.31 425 TRP A CA 1
ATOM 3185 C C . TRP A 1 425 ? -3.659 6.126 -10.284 1.00 98.31 425 TRP A C 1
ATOM 3187 O O . TRP A 1 425 ? -4.554 6.862 -9.862 1.00 98.31 425 TRP A O 1
ATOM 3197 N N . PRO A 1 426 ? -3.941 5.084 -11.085 1.00 98.38 426 PRO A N 1
ATOM 3198 C CA . PRO A 1 426 ? -5.320 4.690 -11.324 1.00 98.38 426 PRO A CA 1
ATOM 3199 C C . PRO A 1 426 ? -6.011 4.271 -10.024 1.00 98.38 426 PRO A C 1
ATOM 3201 O O . PRO A 1 426 ? -5.450 3.503 -9.248 1.00 98.38 426 PRO A O 1
ATOM 3204 N N . LEU A 1 427 ? -7.234 4.738 -9.804 1.00 97.75 427 LEU A N 1
ATOM 3205 C CA . LEU A 1 427 ? -8.103 4.320 -8.704 1.00 97.75 427 LEU A CA 1
ATOM 3206 C C . LEU A 1 427 ? -9.505 4.074 -9.255 1.00 97.75 427 LEU A C 1
ATOM 3208 O O . LEU A 1 427 ? -9.945 4.790 -10.153 1.00 97.75 427 LEU A O 1
ATOM 3212 N N . GLU A 1 428 ? -10.215 3.075 -8.738 1.00 97.62 428 GLU A N 1
ATOM 3213 C CA . GLU A 1 428 ? -11.607 2.857 -9.126 1.00 97.62 428 GLU A CA 1
ATOM 3214 C C . GLU A 1 428 ? -12.453 4.100 -8.807 1.00 97.62 428 GLU A C 1
ATOM 3216 O O . GLU A 1 428 ? -12.353 4.673 -7.720 1.00 97.62 428 GLU A O 1
ATOM 3221 N N . ARG A 1 429 ? -13.305 4.528 -9.744 1.00 96.44 429 ARG A N 1
ATOM 3222 C CA . ARG A 1 429 ? -14.126 5.742 -9.610 1.00 96.44 429 ARG A CA 1
ATOM 3223 C C . ARG A 1 429 ? -14.967 5.733 -8.332 1.00 96.44 429 ARG A C 1
ATOM 3225 O O . ARG A 1 429 ? -15.082 6.760 -7.671 1.00 96.44 429 ARG A O 1
ATOM 3232 N N . SER A 1 430 ? -15.538 4.583 -7.975 1.00 94.94 430 SER A N 1
ATOM 3233 C CA . SER A 1 430 ? -16.326 4.396 -6.750 1.00 94.94 430 SER A CA 1
ATOM 3234 C C . SER A 1 430 ? -15.506 4.745 -5.496 1.00 94.94 430 SER A C 1
ATOM 3236 O O . SER A 1 430 ? -15.961 5.518 -4.652 1.00 94.94 430 SER A O 1
ATOM 3238 N N . HIS A 1 431 ? -14.265 4.260 -5.420 1.00 94.44 431 HIS A N 1
ATOM 3239 C CA . HIS A 1 431 ? -13.321 4.548 -4.342 1.00 94.44 431 HIS A CA 1
ATOM 3240 C C . HIS A 1 431 ? -12.818 5.992 -4.367 1.00 94.44 431 HIS A C 1
ATOM 3242 O O . HIS A 1 431 ? -12.702 6.609 -3.309 1.00 94.44 431 HIS A O 1
ATOM 3248 N N . ASN A 1 432 ? -12.574 6.565 -5.548 1.00 93.88 432 ASN A N 1
ATOM 3249 C CA . ASN A 1 432 ? -12.180 7.968 -5.668 1.00 93.88 432 ASN A CA 1
ATOM 3250 C C . ASN A 1 432 ? -13.276 8.906 -5.131 1.00 93.88 432 ASN A C 1
ATOM 3252 O O . ASN A 1 432 ? -13.013 9.780 -4.304 1.00 93.88 432 ASN A O 1
ATOM 3256 N N . LEU A 1 433 ? -14.530 8.666 -5.529 1.00 89.88 433 LEU A N 1
ATOM 3257 C CA . LEU A 1 433 ? -15.689 9.420 -5.049 1.00 89.88 433 LEU A CA 1
ATOM 3258 C C . LEU A 1 433 ? -15.898 9.245 -3.542 1.00 89.88 433 LEU A C 1
ATOM 3260 O O . LEU A 1 433 ? -16.112 10.238 -2.846 1.00 89.88 433 LEU A O 1
ATOM 3264 N N . ALA A 1 434 ? -15.779 8.014 -3.034 1.00 84.00 434 ALA A N 1
ATOM 3265 C CA . ALA A 1 434 ? -15.845 7.728 -1.602 1.00 84.00 434 ALA A CA 1
ATOM 3266 C C . ALA A 1 434 ? -14.703 8.396 -0.819 1.00 84.00 434 ALA A C 1
ATOM 3268 O O . ALA A 1 434 ? -14.894 8.782 0.332 1.00 84.00 434 ALA A O 1
ATOM 3269 N N . GLY A 1 435 ? -13.544 8.612 -1.448 1.00 84.31 435 GLY A N 1
ATOM 3270 C CA . GLY A 1 435 ? -12.425 9.357 -0.880 1.00 84.31 435 GLY A CA 1
ATOM 3271 C C . GLY A 1 435 ? -12.805 10.772 -0.438 1.00 84.31 435 GLY A C 1
ATOM 3272 O O . GLY A 1 435 ? -12.289 11.243 0.574 1.00 84.31 435 GLY A O 1
ATOM 3273 N N . ASN A 1 436 ? -13.777 11.413 -1.101 1.00 87.75 436 ASN A N 1
ATOM 3274 C CA . ASN A 1 436 ? -14.296 12.722 -0.690 1.00 87.75 436 ASN A CA 1
ATOM 3275 C C . ASN A 1 436 ? -14.996 12.687 0.680 1.00 87.75 436 ASN A C 1
ATOM 3277 O O . ASN A 1 436 ? -15.105 13.726 1.328 1.00 87.75 436 ASN A O 1
ATOM 3281 N N . ASN A 1 437 ? -15.412 11.515 1.176 1.00 90.12 437 ASN A N 1
ATOM 3282 C CA . ASN A 1 437 ? -15.998 11.384 2.514 1.00 90.12 437 ASN A CA 1
ATOM 3283 C C . ASN A 1 437 ? -15.011 11.740 3.629 1.00 90.12 437 ASN A C 1
ATOM 3285 O O . ASN A 1 437 ? -15.446 12.116 4.719 1.00 90.12 437 ASN A O 1
ATOM 3289 N N . ILE A 1 438 ? -13.700 11.751 3.344 1.00 93.25 438 ILE A N 1
ATOM 3290 C CA . ILE A 1 438 ? -12.688 12.271 4.270 1.00 93.25 438 ILE A CA 1
ATOM 3291 C C . ILE A 1 438 ? -13.013 13.692 4.743 1.00 93.25 438 ILE A C 1
ATOM 3293 O O . ILE A 1 438 ? -12.691 14.054 5.871 1.00 93.25 438 ILE A O 1
ATOM 3297 N N . LEU A 1 439 ? -13.677 14.488 3.903 1.00 93.25 439 LEU A N 1
ATOM 3298 C CA . LEU A 1 439 ? -14.061 15.862 4.200 1.00 93.25 439 LEU A CA 1
ATOM 3299 C C . LEU A 1 439 ? -15.275 15.969 5.116 1.00 93.25 439 LEU A C 1
ATOM 3301 O O . LEU A 1 439 ? -15.439 16.987 5.787 1.00 93.25 439 LEU A O 1
ATOM 3305 N N . ASN A 1 440 ? -16.114 14.939 5.152 1.00 95.62 440 ASN A N 1
ATOM 3306 C CA . ASN A 1 440 ? -17.323 14.900 5.966 1.00 95.62 440 ASN A CA 1
ATOM 3307 C C . ASN A 1 440 ? -17.088 14.250 7.332 1.00 95.62 440 ASN A C 1
ATOM 3309 O O . ASN A 1 440 ? -17.967 14.320 8.188 1.00 95.62 440 ASN A O 1
ATOM 3313 N N . GLN A 1 441 ? -15.911 13.656 7.564 1.00 95.12 441 GLN A N 1
ATOM 3314 C CA . GLN A 1 441 ? -15.587 13.072 8.862 1.00 95.12 441 GLN A CA 1
ATOM 3315 C C . GLN A 1 441 ? -15.613 14.157 9.958 1.00 95.12 441 GLN A C 1
ATOM 3317 O O . GLN A 1 441 ? -15.022 15.228 9.764 1.00 95.12 441 GLN A O 1
ATOM 3322 N N . PRO A 1 442 ? -16.280 13.921 11.100 1.00 97.31 442 PRO A N 1
ATOM 3323 C CA . PRO A 1 442 ? -16.226 14.839 12.227 1.00 97.31 442 PRO A CA 1
ATOM 3324 C C . PRO A 1 442 ? -14.835 14.790 12.868 1.00 97.31 442 PRO A C 1
ATOM 3326 O O . PRO A 1 442 ? -14.301 13.716 13.135 1.00 97.31 442 PRO A O 1
ATOM 3329 N N . VAL A 1 443 ? -14.257 15.958 13.138 1.00 96.94 443 VAL A N 1
ATOM 3330 C CA . VAL A 1 443 ? -12.990 16.101 13.861 1.00 96.94 443 VAL A CA 1
ATOM 3331 C C . VAL A 1 443 ? -13.172 17.027 15.053 1.00 96.94 443 VAL A C 1
ATOM 3333 O O . VAL A 1 443 ? -13.794 18.085 14.941 1.00 96.94 443 VAL A O 1
ATOM 3336 N N . THR A 1 444 ? -12.618 16.631 16.196 1.00 97.12 444 THR A N 1
ATOM 3337 C CA . THR A 1 444 ? -12.638 17.419 17.432 1.00 97.12 444 THR A CA 1
ATOM 3338 C C . THR A 1 444 ? -11.271 18.060 17.647 1.00 97.12 444 THR A C 1
ATOM 3340 O O . THR A 1 444 ? -10.258 17.361 17.679 1.00 97.12 444 THR A O 1
ATOM 3343 N N . TYR A 1 445 ? -11.228 19.384 17.799 1.00 97.62 445 TYR A N 1
ATOM 3344 C CA . TYR A 1 445 ? -9.981 20.122 18.008 1.00 97.62 445 TYR A CA 1
ATOM 3345 C C . TYR A 1 445 ? -10.193 21.409 18.815 1.00 97.62 445 TYR A C 1
ATOM 3347 O O . TYR A 1 445 ? -11.316 21.893 18.971 1.00 97.62 445 TYR A O 1
ATOM 3355 N N . ARG A 1 446 ? -9.101 21.978 19.330 1.00 97.62 446 ARG A N 1
ATOM 3356 C CA . ARG A 1 446 ? -9.086 23.278 20.005 1.00 97.62 446 ARG A CA 1
ATOM 3357 C C . ARG A 1 446 ? -8.893 24.411 18.997 1.00 97.62 446 ARG A C 1
ATOM 3359 O O . ARG A 1 446 ? -7.840 24.529 18.373 1.00 97.62 446 ARG A O 1
ATOM 3366 N N . ASN A 1 447 ? -9.885 25.288 18.870 1.00 97.00 447 ASN A N 1
ATOM 3367 C CA . ASN A 1 447 ? -9.848 26.409 17.931 1.00 97.00 447 ASN A CA 1
ATOM 3368 C C . ASN A 1 447 ? -8.899 27.548 18.377 1.00 97.00 447 ASN A C 1
ATOM 3370 O O . ASN A 1 447 ? -8.213 27.454 19.399 1.00 97.00 447 ASN A O 1
ATOM 3374 N N . SER A 1 448 ? -8.832 28.636 17.594 1.00 94.69 448 SER A N 1
ATOM 3375 C CA . SER A 1 448 ? -7.998 29.821 17.879 1.00 94.69 448 SER A CA 1
ATOM 3376 C C . SER A 1 448 ? -8.257 30.421 19.268 1.00 94.69 448 SER A C 1
ATOM 3378 O O . SER A 1 448 ? -7.295 30.764 19.955 1.00 94.69 448 SER A O 1
ATOM 3380 N N . ALA A 1 449 ? -9.524 30.452 19.693 1.00 96.50 449 ALA A N 1
ATOM 3381 C CA . ALA A 1 449 ? -10.005 30.985 20.969 1.00 96.50 449 ALA A CA 1
ATOM 3382 C C . ALA A 1 449 ? -9.842 30.025 22.165 1.00 96.50 449 ALA A C 1
ATOM 3384 O O . ALA A 1 449 ? -10.251 30.349 23.275 1.00 96.50 449 ALA A O 1
ATOM 3385 N N . GLY A 1 450 ? -9.270 28.834 21.959 1.00 94.75 450 GLY A N 1
ATOM 3386 C CA . GLY A 1 450 ? -9.074 27.845 23.022 1.00 94.75 450 GLY A CA 1
ATOM 3387 C C . GLY A 1 450 ? -10.292 26.960 23.308 1.00 94.75 450 GLY A C 1
ATOM 3388 O O . GLY A 1 450 ? -10.193 26.055 24.136 1.00 94.75 450 GLY A O 1
ATOM 3389 N N . ALA A 1 451 ? -11.409 27.158 22.605 1.00 96.12 451 ALA A N 1
ATOM 3390 C CA . ALA A 1 451 ? -12.598 26.326 22.743 1.00 96.12 451 ALA A CA 1
ATOM 3391 C C . ALA A 1 451 ? -12.432 24.996 21.993 1.00 96.12 451 ALA A C 1
ATOM 3393 O O . ALA A 1 451 ? -11.882 24.956 20.890 1.00 96.12 451 ALA A O 1
ATOM 3394 N N . THR A 1 452 ? -12.936 23.909 22.580 1.00 97.00 452 THR A N 1
ATOM 3395 C CA . THR A 1 452 ? -13.016 22.607 21.903 1.00 97.00 452 THR A CA 1
ATOM 3396 C C . THR A 1 452 ? -14.258 22.584 21.023 1.00 97.00 452 THR A C 1
ATOM 3398 O O . THR A 1 452 ? -15.362 22.807 21.512 1.00 97.00 452 THR A O 1
ATOM 3401 N N . VAL A 1 453 ? -14.080 22.320 19.733 1.00 97.12 453 VAL A N 1
ATOM 3402 C CA . VAL A 1 453 ? -15.163 22.245 18.746 1.00 97.12 453 VAL A CA 1
ATOM 3403 C C . VAL A 1 453 ? -15.106 20.909 18.019 1.00 97.12 453 VAL A C 1
ATOM 3405 O O . VAL A 1 453 ? -14.024 20.353 17.841 1.00 97.12 453 VAL A O 1
ATOM 3408 N N . THR A 1 454 ? -16.263 20.407 17.590 1.00 97.56 454 THR A N 1
ATOM 3409 C CA . THR A 1 454 ? -16.364 19.245 16.698 1.00 97.56 454 THR A CA 1
ATOM 3410 C C . THR A 1 454 ? -17.071 19.678 15.429 1.00 97.56 454 THR A C 1
ATOM 3412 O O . THR A 1 454 ? -18.211 20.131 15.489 1.00 97.56 454 THR A O 1
ATOM 3415 N N . VAL A 1 455 ? -16.389 19.571 14.294 1.00 97.75 455 VAL A N 1
ATOM 3416 C CA . VAL A 1 455 ? -16.900 20.007 12.986 1.00 97.75 455 VAL A CA 1
ATOM 3417 C C . VAL A 1 455 ? -16.492 19.003 11.908 1.00 97.75 455 VAL A C 1
ATOM 3419 O O . VAL A 1 455 ? -15.500 18.296 12.091 1.00 97.75 455 VAL A O 1
ATOM 3422 N N . PRO A 1 456 ? -17.201 18.923 10.771 1.00 97.62 456 PRO A N 1
ATOM 3423 C CA . PRO A 1 456 ? -16.706 18.216 9.596 1.00 97.62 456 PRO A CA 1
ATOM 3424 C C . PRO A 1 456 ? -15.329 18.732 9.167 1.00 97.62 456 PRO A C 1
ATOM 3426 O O . PRO A 1 456 ? -15.069 19.938 9.195 1.00 97.62 456 PRO A O 1
ATOM 3429 N N . LEU A 1 457 ? -14.455 17.835 8.715 1.00 95.81 457 LEU A N 1
ATOM 3430 C CA . LEU A 1 457 ? -13.071 18.166 8.381 1.00 95.81 457 LEU A CA 1
ATOM 3431 C C . LEU A 1 457 ? -12.958 19.314 7.372 1.00 95.81 457 LEU A C 1
ATOM 3433 O O . LEU A 1 457 ? -12.089 20.168 7.544 1.00 95.81 457 LEU A O 1
ATOM 3437 N N . HIS A 1 458 ? -13.839 19.405 6.369 1.00 94.88 458 HIS A N 1
ATOM 3438 C CA . HIS A 1 458 ? -13.815 20.503 5.392 1.00 94.88 458 HIS A CA 1
ATOM 3439 C C . HIS A 1 458 ? -14.071 21.895 5.988 1.00 94.88 458 HIS A C 1
ATOM 3441 O O . HIS A 1 458 ? -13.700 22.890 5.361 1.00 94.88 458 HIS A O 1
ATOM 3447 N N . GLN A 1 459 ? -14.653 21.984 7.183 1.00 96.62 459 GLN A N 1
ATOM 3448 C CA . GLN A 1 459 ? -14.902 23.248 7.881 1.00 96.62 459 GLN A CA 1
ATOM 3449 C C . GLN A 1 459 ? -13.703 23.715 8.713 1.00 96.62 459 GLN A C 1
ATOM 3451 O O . GLN A 1 459 ? -13.705 24.825 9.237 1.00 96.62 459 GLN A O 1
ATOM 3456 N N . THR A 1 460 ? -12.656 22.895 8.833 1.00 96.94 460 THR A N 1
ATOM 3457 C CA . THR A 1 460 ? -11.437 23.301 9.540 1.00 96.94 460 THR A CA 1
ATOM 3458 C C . THR A 1 460 ? -10.695 24.422 8.789 1.00 96.94 460 THR A C 1
ATOM 3460 O O . THR A 1 460 ? -10.785 24.532 7.567 1.00 96.94 460 THR A O 1
ATOM 3463 N N . PRO A 1 461 ? -9.943 25.296 9.465 1.00 96.31 461 PRO A N 1
ATOM 3464 C CA . PRO A 1 461 ? -9.054 26.220 8.772 1.00 96.31 461 PRO A CA 1
ATOM 3465 C C . PRO A 1 461 ? -7.934 25.481 8.009 1.00 96.31 461 PRO A C 1
ATOM 3467 O O . PRO A 1 461 ? -7.400 24.486 8.510 1.00 96.31 461 PRO A O 1
ATOM 3470 N N . PRO A 1 462 ? -7.520 25.967 6.826 1.00 96.56 462 PRO A N 1
ATOM 3471 C CA . PRO A 1 462 ? -6.242 25.588 6.228 1.00 96.56 462 PRO A CA 1
ATOM 3472 C C . PRO A 1 462 ? -5.074 25.865 7.189 1.00 96.56 462 PRO A C 1
ATOM 3474 O O . PRO A 1 462 ? -5.155 26.738 8.050 1.00 96.56 462 PRO A O 1
ATOM 3477 N N . GLY A 1 463 ? -3.973 25.135 7.030 1.00 96.38 463 GLY A N 1
ATOM 3478 C CA . GLY A 1 463 ? -2.777 25.245 7.870 1.00 96.38 463 GLY A CA 1
ATOM 3479 C C . GLY A 1 463 ? -2.799 24.373 9.127 1.00 96.38 463 GLY A C 1
ATOM 3480 O O . GLY A 1 463 ? -1.757 24.222 9.762 1.00 96.38 463 GLY A O 1
ATOM 3481 N N . LEU A 1 464 ? -3.937 23.757 9.465 1.00 97.88 464 LEU A N 1
ATOM 3482 C CA . LEU A 1 464 ? -3.986 22.763 10.535 1.00 97.88 464 LEU A CA 1
ATOM 3483 C C . LEU A 1 464 ? -3.360 21.433 10.094 1.00 97.88 464 LEU A C 1
ATOM 3485 O O . LEU A 1 464 ? -3.490 21.019 8.941 1.00 97.88 464 LEU A O 1
ATOM 3489 N N . TYR A 1 465 ? -2.686 20.765 11.024 1.00 98.31 465 TYR A N 1
ATOM 3490 C CA . TYR A 1 465 ? -2.012 19.486 10.851 1.00 98.31 465 TYR A CA 1
ATOM 3491 C C . TYR A 1 465 ? -2.893 18.343 11.328 1.00 98.31 465 TYR A C 1
ATOM 3493 O O . TYR A 1 465 ? -3.471 18.399 12.412 1.00 98.31 465 TYR A O 1
ATOM 3501 N N . PHE A 1 466 ? -2.931 17.278 10.535 1.00 98.19 466 PHE A N 1
ATOM 3502 C CA . PHE A 1 466 ? -3.734 16.098 10.796 1.00 98.19 466 PHE A CA 1
ATOM 3503 C C . PHE A 1 466 ? -2.877 14.845 10.741 1.00 98.19 466 PHE A C 1
ATOM 3505 O O . PHE A 1 466 ? -2.028 14.719 9.858 1.00 98.19 466 PHE A O 1
ATOM 3512 N N . ARG A 1 467 ? -3.102 13.916 11.672 1.00 97.88 467 ARG A N 1
ATOM 3513 C CA . ARG A 1 467 ? -2.413 12.625 11.748 1.00 97.88 467 ARG A CA 1
ATOM 3514 C C . ARG A 1 467 ? -3.350 11.517 11.295 1.00 97.88 467 ARG A C 1
ATOM 3516 O O . ARG A 1 467 ? -4.417 11.353 11.876 1.00 97.88 467 ARG A O 1
ATOM 3523 N N . ILE A 1 468 ? -2.914 10.711 10.332 1.00 96.31 468 ILE A N 1
ATOM 3524 C CA . ILE A 1 468 ? -3.621 9.483 9.955 1.00 96.31 468 ILE A CA 1
ATOM 3525 C C . ILE A 1 468 ? -3.538 8.502 11.128 1.00 96.31 468 ILE A C 1
ATOM 3527 O O . ILE A 1 468 ? -2.449 8.039 11.468 1.00 96.31 468 ILE A O 1
ATOM 3531 N N . THR A 1 469 ? -4.666 8.183 11.754 1.00 94.31 469 THR A N 1
ATOM 3532 C CA . THR A 1 469 ? -4.744 7.199 12.850 1.00 94.31 469 THR A CA 1
ATOM 3533 C C . THR A 1 469 ? -5.273 5.846 12.391 1.00 94.31 469 THR A C 1
ATOM 3535 O O . THR A 1 469 ? -5.065 4.848 13.074 1.00 94.31 469 THR A O 1
ATOM 3538 N N . GLY A 1 470 ? -5.894 5.796 11.216 1.00 91.31 470 GLY A N 1
ATOM 3539 C CA . GLY A 1 470 ? -6.427 4.583 10.614 1.00 91.31 470 GLY A CA 1
ATOM 3540 C C . GLY A 1 470 ? -6.948 4.838 9.205 1.00 91.31 470 GLY A C 1
ATOM 3541 O O . GLY A 1 470 ? -6.795 5.936 8.658 1.00 91.31 470 GLY A O 1
ATOM 3542 N N . TYR A 1 471 ? -7.575 3.814 8.643 1.00 90.50 471 TYR A N 1
ATOM 3543 C CA . TYR A 1 471 ? -8.226 3.856 7.340 1.00 90.50 471 TYR A CA 1
ATOM 3544 C C . TYR A 1 471 ? -9.695 3.454 7.480 1.00 90.50 471 TYR A C 1
ATOM 3546 O O . TYR A 1 471 ? -10.036 2.765 8.442 1.00 90.50 471 TYR A O 1
ATOM 3554 N N . ALA A 1 472 ? -10.534 3.942 6.566 1.00 85.62 472 ALA A N 1
ATOM 3555 C CA . ALA A 1 472 ? -11.958 3.612 6.508 1.00 85.62 472 ALA A CA 1
ATOM 3556 C C . ALA A 1 472 ? -12.209 2.357 5.670 1.00 85.62 472 ALA A C 1
ATOM 3558 O O . ALA A 1 472 ? -11.453 2.165 4.686 1.00 85.62 472 ALA A O 1
#

pLDDT: mean 74.06, std 20.76, range [24.62, 98.44]

Organism: NCBI:txid531938

Sequence (472 aa):
MMDRDRARTNAINRMERPPGDVVVNLPNWDFLPSRTKDHIFTKALSGLTLLAIPIPELGVLVNVNVSADASFGLHAGYSGQMQNVQVGLTAFQARALRMLGTDRDTLVRFAGMAGSVRGIADVVITGSVGLTATAGGRLDAVARALGVDIAGVAAGLNASGSASGALRLTGRVGWGLHDGRTQMRFSKSAAVDLALQFGLNAFVEAHLLGHSWRKNWQLANIDLGRTWRVGADLTAGLDGPAAAAGTSDLLFGEGNLNFETLARQLFSMATSPSTVTPLSPPASGGAGGSAPGGRSQSDPIPMIWHKHPGLYPTRIQLGGRSYFLTEPDWVVVPRGPDFADLRRHAATDADGQNAIRIGVPVASRSFPSVGRIWARVNVGGMRGGTAQDQFRRLLAHHGYTWNTHEADHVRDLQWGGRDEYDNLWPLERSHNLAGNNILNQPVTYRNSAGATVTVPLHQTPPGLYFRITGYA

Radius of gyration: 31.04 Å; chains: 1; bounding box: 72×71×80 Å

Secondary structure (DSSP, 8-state):
-HHHHHHHHHHHHGGGS-SSSEEEEE--EEEEEEEEEEEEEEEEEEEEEEEEEEEGGGTEEEEEEEEEEEEEEEEEEEEEEEEEEEEEE-HHHHHHHHHH-SSHHHHHHHHHHH--EEEEEEEEEEEEEEEEEEEEEEEEEEEEETTEEEEEEEEEEEEEEEEEEEEEEEEEEEEEEETTEEEEEE-S-EEEEEEEEEEEEEEEEEEETTEEEEEEEEEEEEE--EEEEE-------SS----SSS-------TTT--HHHHHHHHHHHS-S-----------TT-TT-PPP--SSTTSPEEEEESS-GGGS-SEEEETTEEEETTB-EEEEPPSSGGGHHHHTTPEE-TTS-EEEEE---TTSTTS--TT-EEE----TTT---HHHHHHHHHHHHTT---TTEEEEESS-GGGT--SSGGGEEEEEHHHHHHHGGGGTSEEEEE-TTS-EEEEEGGGSPTT-EEEEEEE-

InterPro domains:
  IPR003615 HNH nuclease [cd00085] (404-433)

Foldseek 3Di:
DVVVVVVVVVVVVVQPDAAAPDKDWFAKDWPFAKDKDKDKDKDKPDKDFPDWDDPPVQQKIKTKIKTKIKMKMKMKIKTKMWARKIKHYYPVLVVVCVVQDRDPVSVLVSCLVRAKIKIKTWMKMKMKIKMKMKMKMKIKIFMDHPNDTAKIKMKMKMKMKMKMKMKIDTFMWIWMQHNSFIAIFGDWWIKIWIKIKIWMKIKMWMDHRNDIDMDMDTPDIDIPTDIDIGIDGAGEGADDDDDDDDHPYDHNYPVQPPVVNVVVSVVVVPPDPPPPPDLDPPPPDPPPPQFFALQDLVRAFEAAQALPPVQFDQWDAFLNDIDGQADKDKQFQDPDPLCPVVQVVFDQDPVRTTIDIAHAHCPHLQADDFFRKFFFADLVPQPPCVLQVSLVVSRVVRPDDCPQWGFDFSRDSRRVGHSHRNRTGIGGPVSRVSSCCSQQDWTWHQYPVRDIDIGRNVPDDTSGMYGHNYYD